Protein AF-A0A6M0JE42-F1 (afdb_monomer_lite)

pLDDT: mean 79.77, std 21.88, range [26.42, 98.88]

Foldseek 3Di:
DQDPQDEFEAAAAADAEDEAEQQAEDEQEEQHHYETYAYAHEYAYYHYEAQYEYEQAYNEAYAGYEYHYEYAYAEWYAQYEYYQEYNYHEAGYEYEYDNYQEHEWEAKHWDADPVGDTDIHATYYEFEHEALRAYETEEYAHEYQEYEWYQQHEDDWEYEANGAEETYEYHYDNYQEYEFEAWHDDPVVDTRATYYDFDYYLNYNYAYTEEYAHEYQEYEYYHAHEDYFEHAYDHHWYEYAYDNYQEYEAEAQYEYAREYAAAEWYEYHEAHEEEYYHEANYEYETEYYAHDQAHYYEYEAEYQEYAAYHQYEYFYDDDDDDDDQEYEYEYDVQHHHYAHAPNYYYYGPHYYHYPPPDPPDNPPPPPPVPPPVVCVVPDDPPPDDDDDDDDCPDDDWDDPDPPDDTDDDDDDDDDDDDDDDDDDDDDDDDDDDDDDDDDDDDDDDDADFDDWDADPVRDIDTHSDPPPDPDDDDDDDDDDDDDD

Radius of gyration: 33.23 Å; chains: 1; bounding box: 81×96×86 Å

Sequence (484 aa):
KEATSSAAGSINITTTNLALTNGAQVNASLSGKGNAGDINIKTKNLILTNGAQVNASLSGKGDAGDINISTINLALTNGARLNNSTFGEGNAGKITITGADVVSFDGVGSTRNDVGNTIPIFTGALSRVENQGNGNGGDINISTKNLNLTNGARLYVGIPESGKGKAGTINITDADTVSFDGVGNYTGKDKYYSGAFSYVDDKATSFGAGSINIKTKNLALTKGAKINADNRGQGEVSNIDITDGNKLTLYNNESLPSESARRRGGNIGLKVRDILLIRQQSNISSTGSNTDPTFEGNIDIEVETLVLHGRSYIRTRAEPRQGGSNIKISGLHGKLVVLVSHDSYISAAGELKIEPNLKVQPSVIPQVKLVNPSEQIGQNPCHRGVGSKFIITGRGGLPPSPNDATSSDAVQVDLVEPALAGSRGAGEQRRTDAQEKTKSSVTKPIVPTQGWIFDKNGEVMLTAYDPTGTGSQRPLSPDSCPVP

Structure (mmCIF, N/CA/C/O backbone):
data_AF-A0A6M0JE42-F1
#
_entry.id   AF-A0A6M0JE42-F1
#
loop_
_atom_site.group_PDB
_atom_site.id
_atom_site.type_symbol
_atom_site.label_atom_id
_atom_site.label_alt_id
_atom_site.label_comp_id
_atom_site.label_asym_id
_atom_site.label_entity_id
_atom_site.label_seq_id
_atom_site.pdbx_PDB_ins_code
_atom_site.Cartn_x
_atom_site.Cartn_y
_atom_site.Cartn_z
_atom_site.occupancy
_atom_site.B_iso_or_equiv
_atom_site.auth_seq_id
_atom_site.auth_comp_id
_atom_site.auth_asym_id
_atom_site.auth_atom_id
_atom_site.pdbx_PDB_model_num
ATOM 1 N N . LYS A 1 1 ? -17.638 26.846 26.466 1.00 38.41 1 LYS A N 1
ATOM 2 C CA . LYS A 1 1 ? -16.834 26.099 27.462 1.00 38.41 1 LYS A CA 1
ATOM 3 C C . LYS A 1 1 ? -15.663 25.505 26.703 1.00 38.41 1 LYS A C 1
ATOM 5 O O . LYS A 1 1 ? -15.881 24.583 25.930 1.00 38.41 1 LYS A O 1
ATOM 10 N N . GLU A 1 2 ? -14.480 26.106 26.810 1.00 39.03 2 GLU A N 1
ATOM 11 C CA . GLU A 1 2 ? -13.267 25.487 26.279 1.00 39.03 2 GLU A CA 1
ATOM 12 C C . GLU A 1 2 ? -13.094 24.141 26.984 1.00 39.03 2 GLU A C 1
ATOM 14 O O . GLU A 1 2 ? -13.052 24.091 28.213 1.00 39.03 2 GLU A O 1
ATOM 19 N N . ALA A 1 3 ? -13.100 23.050 26.219 1.00 44.66 3 ALA A N 1
ATOM 20 C CA . ALA A 1 3 ? -12.712 21.755 26.745 1.00 44.66 3 ALA A CA 1
ATOM 21 C C . ALA A 1 3 ? -11.267 21.893 27.234 1.00 44.66 3 ALA A C 1
ATOM 23 O O . ALA A 1 3 ? -10.365 22.224 26.461 1.00 44.66 3 ALA A O 1
ATOM 24 N N . THR A 1 4 ? -11.086 21.721 28.539 1.00 50.47 4 THR A N 1
ATOM 25 C CA . THR A 1 4 ? -9.785 21.590 29.186 1.00 50.47 4 THR A CA 1
ATOM 26 C C . THR A 1 4 ? -8.954 20.555 28.435 1.00 50.47 4 THR A C 1
ATOM 28 O O . THR A 1 4 ? -9.494 19.557 27.967 1.00 50.47 4 THR A O 1
ATOM 31 N N . SER A 1 5 ? -7.655 20.814 28.313 1.00 57.34 5 SER A N 1
ATOM 32 C CA . SER A 1 5 ? -6.641 20.025 27.608 1.00 57.34 5 SER A CA 1
ATOM 33 C C . SER A 1 5 ? -6.454 18.607 28.173 1.00 57.34 5 SER A C 1
ATOM 35 O O . SER A 1 5 ? -5.408 18.298 28.744 1.00 57.34 5 SER A O 1
ATOM 37 N N . SER A 1 6 ? -7.457 17.741 28.068 1.00 71.81 6 SER A N 1
ATOM 38 C CA . SER A 1 6 ? -7.356 16.345 28.489 1.00 71.81 6 SER A CA 1
ATOM 39 C C . SER A 1 6 ? -7.291 15.445 27.265 1.00 71.81 6 SER A C 1
ATOM 41 O O . SER A 1 6 ? -8.224 15.424 26.463 1.00 71.81 6 SER A O 1
ATOM 43 N N . ALA A 1 7 ? -6.199 14.692 27.149 1.00 85.38 7 ALA A N 1
ATOM 44 C CA . ALA A 1 7 ? -6.102 13.587 26.206 1.00 85.38 7 ALA A CA 1
ATOM 45 C C . ALA A 1 7 ? -7.257 12.588 26.414 1.00 85.38 7 ALA A C 1
ATOM 47 O O . ALA A 1 7 ? -7.777 12.452 27.528 1.00 85.38 7 ALA A O 1
ATOM 48 N N . ALA A 1 8 ? -7.664 11.897 25.351 1.00 89.06 8 ALA A N 1
ATOM 49 C CA . ALA A 1 8 ? -8.633 10.815 25.459 1.00 89.06 8 ALA A CA 1
ATOM 50 C C . ALA A 1 8 ? -8.007 9.592 26.150 1.00 89.06 8 ALA A C 1
ATOM 52 O O . ALA A 1 8 ? -6.802 9.354 26.075 1.00 89.06 8 ALA A O 1
ATOM 53 N N . GLY A 1 9 ? -8.836 8.818 26.852 1.00 93.00 9 GLY A N 1
ATOM 54 C CA . GLY A 1 9 ? -8.393 7.594 27.517 1.00 93.00 9 GLY A CA 1
ATOM 55 C C . GLY A 1 9 ? -8.087 6.477 26.520 1.00 93.00 9 GLY A C 1
ATOM 56 O O . GLY A 1 9 ? -8.806 6.304 25.537 1.00 93.00 9 GLY A O 1
ATOM 57 N N . SER A 1 10 ? -7.048 5.693 26.799 1.00 96.81 10 SER A N 1
ATOM 58 C CA . SER A 1 10 ? -6.693 4.517 26.000 1.00 96.81 10 SER A CA 1
ATOM 59 C C . SER A 1 10 ? -7.581 3.313 26.331 1.00 96.81 10 SER A C 1
ATOM 61 O O . SER A 1 10 ? -8.022 3.134 27.470 1.00 96.81 10 SER A O 1
ATOM 63 N N . ILE A 1 11 ? -7.798 2.437 25.350 1.00 98.44 11 ILE A N 1
ATOM 64 C CA . ILE A 1 11 ? -8.595 1.212 25.486 1.00 98.44 11 ILE A CA 1
ATOM 65 C C . ILE A 1 11 ? -7.673 -0.006 25.420 1.00 98.44 11 ILE A C 1
ATOM 67 O O . ILE A 1 11 ? -6.922 -0.174 24.464 1.00 98.44 11 ILE A O 1
ATOM 71 N N . ASN A 1 12 ? -7.774 -0.899 26.406 1.00 98.50 12 ASN A N 1
ATOM 72 C CA . ASN A 1 12 ? -7.043 -2.166 26.433 1.00 98.50 12 ASN A CA 1
ATOM 73 C C . ASN A 1 12 ? -8.033 -3.336 26.447 1.00 98.50 12 ASN A C 1
ATOM 75 O O . ASN A 1 12 ? -8.816 -3.474 27.385 1.00 98.50 12 ASN A O 1
ATOM 79 N N . ILE A 1 13 ? -7.988 -4.197 25.429 1.00 98.50 13 ILE A N 1
ATOM 80 C CA . ILE A 1 13 ? -8.833 -5.391 25.325 1.00 98.50 13 ILE A CA 1
ATOM 81 C C . ILE A 1 13 ? -7.936 -6.624 25.295 1.00 98.50 13 ILE A C 1
ATOM 83 O O . ILE A 1 13 ? -7.140 -6.800 24.377 1.00 98.50 13 ILE A O 1
ATOM 87 N N . THR A 1 14 ? -8.087 -7.505 26.284 1.00 98.56 14 THR A N 1
ATOM 88 C CA . THR A 1 14 ? -7.434 -8.821 26.307 1.00 98.56 14 THR A CA 1
ATOM 89 C C . THR A 1 14 ? -8.496 -9.903 26.426 1.00 98.56 14 THR A C 1
ATOM 91 O O . THR A 1 14 ? -9.194 -9.989 27.430 1.00 98.56 14 THR A O 1
ATOM 94 N N . THR A 1 15 ? -8.642 -10.721 25.388 1.00 98.31 15 THR A N 1
ATOM 95 C CA . THR A 1 15 ? -9.654 -11.788 25.326 1.00 98.31 15 THR A CA 1
ATOM 96 C C . THR A 1 15 ? -9.205 -12.884 24.371 1.00 98.31 15 THR A C 1
ATOM 98 O O . THR A 1 15 ? -8.380 -12.646 23.502 1.00 98.31 15 THR A O 1
ATOM 101 N N . THR A 1 16 ? -9.762 -14.090 24.454 1.00 98.19 16 THR A N 1
ATOM 102 C CA . THR A 1 16 ? -9.455 -15.134 23.461 1.00 98.19 16 THR A CA 1
ATOM 103 C C . THR A 1 16 ? -10.058 -14.819 22.093 1.00 98.19 16 THR A C 1
ATOM 105 O O . THR A 1 16 ? -9.381 -15.012 21.087 1.00 98.19 16 THR A O 1
ATOM 108 N N . ASN A 1 17 ? -11.288 -14.303 22.057 1.00 98.38 17 ASN A N 1
ATOM 109 C CA . ASN A 1 17 ? -11.997 -13.951 20.828 1.00 98.38 17 ASN A CA 1
ATOM 110 C C . ASN A 1 17 ? -12.662 -12.584 20.997 1.00 98.38 17 ASN A C 1
ATOM 112 O O . ASN A 1 17 ? -13.292 -12.333 22.029 1.00 98.38 17 ASN A O 1
ATOM 116 N N . LEU A 1 18 ? -12.553 -11.730 19.983 1.00 98.56 18 LEU A N 1
ATOM 117 C CA . LEU A 1 18 ? -13.267 -10.461 19.899 1.00 98.56 18 LEU A CA 1
ATOM 118 C C . LEU A 1 18 ? -13.983 -10.378 18.549 1.00 98.56 18 LEU A C 1
ATOM 120 O O . LEU A 1 18 ? -13.349 -10.476 17.502 1.00 98.56 18 LEU A O 1
ATOM 124 N N . ALA A 1 19 ? -15.300 -10.180 18.580 1.00 98.50 19 ALA A N 1
ATOM 125 C CA . ALA A 1 19 ? -16.116 -9.979 17.390 1.00 98.50 19 ALA A CA 1
ATOM 126 C C . ALA A 1 19 ? -16.860 -8.641 17.485 1.00 98.50 19 ALA A C 1
ATOM 128 O O . ALA A 1 19 ? -17.621 -8.413 18.424 1.00 98.50 19 ALA A O 1
ATOM 129 N N . LEU A 1 20 ? -16.646 -7.768 16.503 1.00 98.19 20 LEU A N 1
ATOM 130 C CA . LEU A 1 20 ? -17.352 -6.504 16.319 1.00 98.19 20 LEU A CA 1
ATOM 131 C C . LEU A 1 20 ? -18.183 -6.622 15.041 1.00 98.19 20 LEU A C 1
ATOM 133 O O . LEU A 1 20 ? -17.653 -6.880 13.962 1.00 98.19 20 LEU A O 1
ATOM 137 N N . THR A 1 21 ? -19.497 -6.465 15.150 1.00 95.75 21 THR A N 1
ATOM 138 C CA . THR A 1 21 ? -20.412 -6.703 14.027 1.00 95.75 21 THR A CA 1
ATOM 139 C C . THR A 1 21 ? -21.398 -5.553 13.886 1.00 95.75 21 THR A C 1
ATOM 141 O O . THR A 1 21 ? -21.624 -4.812 14.841 1.00 95.75 21 THR A O 1
ATOM 144 N N . ASN A 1 22 ? -21.983 -5.402 12.698 1.00 92.25 22 ASN A N 1
ATOM 145 C CA . ASN A 1 22 ? -23.126 -4.518 12.442 1.00 92.25 22 ASN A CA 1
ATOM 146 C C . ASN A 1 22 ? -22.901 -3.074 12.927 1.00 92.25 22 ASN A C 1
ATOM 148 O O . ASN A 1 22 ? -23.717 -2.509 13.653 1.00 92.25 22 ASN A O 1
ATOM 152 N N . GLY A 1 23 ? -21.764 -2.488 12.546 1.00 91.00 23 GLY A N 1
ATOM 153 C CA . GLY A 1 23 ? -21.414 -1.109 12.886 1.00 91.00 23 GLY A CA 1
ATOM 154 C C . GLY A 1 23 ? -20.878 -0.894 14.304 1.00 91.00 23 GLY A C 1
ATOM 155 O O . GLY A 1 23 ? -20.648 0.256 14.673 1.00 91.00 23 GLY A O 1
ATOM 156 N N . ALA A 1 24 ? -20.651 -1.954 15.092 1.00 96.94 24 ALA A N 1
ATOM 157 C CA . ALA A 1 24 ? -20.044 -1.849 16.421 1.00 96.94 24 ALA A CA 1
ATOM 158 C C . ALA A 1 24 ? -18.704 -1.091 16.392 1.00 96.94 24 ALA A C 1
ATOM 160 O O . ALA A 1 24 ? -17.924 -1.227 15.446 1.00 96.94 24 ALA A O 1
ATOM 161 N N . GLN A 1 25 ? -18.428 -0.315 17.445 1.00 96.00 25 GLN A N 1
ATOM 162 C CA . GLN A 1 25 ? -17.245 0.544 17.525 1.00 96.00 25 GLN A CA 1
ATOM 163 C C . GLN A 1 25 ? -16.439 0.313 18.806 1.00 96.00 25 GLN A C 1
ATOM 165 O O . GLN A 1 25 ? -16.997 0.300 19.902 1.00 96.00 25 GLN A O 1
ATOM 170 N N . VAL A 1 26 ? -15.116 0.218 18.665 1.00 98.12 26 VAL A N 1
ATOM 171 C CA . VAL A 1 26 ? -14.144 0.483 19.737 1.00 98.12 26 VAL A CA 1
ATOM 172 C C . VAL A 1 26 ? -13.552 1.856 19.448 1.00 98.12 26 VAL A C 1
ATOM 174 O O . VAL A 1 26 ? -12.910 2.027 18.414 1.00 98.12 26 VAL A O 1
ATOM 177 N N . ASN A 1 27 ? -13.818 2.844 20.301 1.00 96.75 27 ASN A N 1
ATOM 178 C CA . ASN A 1 27 ? -13.591 4.249 19.968 1.00 96.75 27 ASN A CA 1
ATOM 179 C C . ASN A 1 27 ? -12.824 4.982 21.078 1.00 96.75 27 ASN A C 1
ATOM 181 O O . ASN A 1 27 ? -13.347 5.154 22.176 1.00 96.75 27 ASN A O 1
ATOM 185 N N . ALA A 1 28 ? -11.608 5.423 20.756 1.00 96.81 28 ALA A N 1
ATOM 186 C CA . ALA A 1 28 ? -10.745 6.264 21.585 1.00 96.81 28 ALA A CA 1
ATOM 187 C C . ALA A 1 28 ? -10.421 7.610 20.894 1.00 96.81 28 ALA A C 1
ATOM 189 O O . ALA A 1 28 ? -9.441 8.276 21.227 1.00 96.81 28 ALA A O 1
ATOM 190 N N . SER A 1 29 ? -11.234 8.002 19.906 1.00 94.62 29 SER A N 1
ATOM 191 C CA . SER A 1 29 ? -11.053 9.238 19.138 1.00 94.62 29 SER A CA 1
ATOM 192 C C . SER A 1 29 ? -11.254 10.501 19.982 1.00 94.62 29 SER A C 1
ATOM 194 O O . SER A 1 29 ? -11.933 10.485 21.012 1.00 94.62 29 SER A O 1
ATOM 196 N N . LEU A 1 30 ? -10.688 11.622 19.523 1.00 93.88 30 LEU A N 1
ATOM 197 C CA . LEU A 1 30 ? -10.819 12.921 20.186 1.00 93.88 30 LEU A CA 1
ATOM 198 C C . LEU A 1 30 ? -11.172 14.040 19.199 1.00 93.88 30 LEU A C 1
ATOM 200 O O . LEU A 1 30 ? -10.515 14.224 18.177 1.00 93.88 30 LEU A O 1
ATOM 204 N N . SER A 1 31 ? -12.183 14.841 19.541 1.00 91.56 31 SER A N 1
ATOM 205 C CA . SER A 1 31 ? -12.606 16.026 18.777 1.00 91.56 31 SER A CA 1
ATOM 206 C C . SER A 1 31 ? -12.173 17.363 19.400 1.00 91.56 31 SER A C 1
ATOM 208 O O . SER A 1 31 ? -12.325 18.407 18.772 1.00 91.56 31 SER A O 1
ATOM 210 N N . GLY A 1 32 ? -11.641 17.348 20.628 1.00 89.12 32 GLY A N 1
ATOM 211 C CA . GLY A 1 32 ? -11.206 18.532 21.380 1.00 89.12 32 GLY A CA 1
ATOM 212 C C . GLY A 1 32 ? -9.700 18.819 21.304 1.00 89.12 32 GLY A C 1
ATOM 213 O O . GLY A 1 32 ? -8.998 18.350 20.413 1.00 89.12 32 GLY A O 1
ATOM 214 N N . LYS A 1 33 ? -9.190 19.609 22.256 1.00 91.12 33 LYS A N 1
ATOM 215 C CA . LYS A 1 33 ? -7.744 19.828 22.440 1.00 91.12 33 LYS A CA 1
ATOM 216 C C . LYS A 1 33 ? -7.150 18.684 23.278 1.00 91.12 33 LYS A C 1
ATOM 218 O O . LYS A 1 33 ? -7.666 18.408 24.358 1.00 91.12 33 LYS A O 1
ATOM 223 N N . GLY A 1 34 ? -6.054 18.085 22.824 1.00 91.44 34 GLY A N 1
ATOM 224 C CA . GLY A 1 34 ? -5.379 16.938 23.440 1.00 91.44 34 GLY A CA 1
ATOM 225 C C . GLY A 1 34 ? -5.097 15.837 22.415 1.00 91.44 34 GLY A C 1
ATOM 226 O O . GLY A 1 34 ? -5.516 15.943 21.265 1.00 91.44 34 GLY A O 1
ATOM 227 N N . ASN A 1 35 ? -4.414 14.773 22.834 1.00 94.12 35 ASN A N 1
ATOM 228 C CA . ASN A 1 35 ? -4.174 13.608 21.978 1.00 94.12 35 ASN A CA 1
ATOM 229 C C . ASN A 1 35 ? -5.335 12.611 22.089 1.00 94.12 35 ASN A C 1
ATOM 231 O O . ASN A 1 35 ? -5.916 12.461 23.169 1.00 94.12 35 ASN A O 1
ATOM 235 N N . ALA A 1 36 ? -5.679 11.936 20.993 1.00 96.00 36 ALA A N 1
ATOM 236 C CA . ALA A 1 36 ? -6.588 10.796 21.037 1.00 96.00 36 ALA A CA 1
ATOM 237 C C . ALA A 1 36 ? -5.931 9.608 21.766 1.00 96.00 36 ALA A C 1
ATOM 239 O O . ALA A 1 36 ? -4.715 9.568 21.951 1.00 96.00 36 ALA A O 1
ATOM 240 N N . GLY A 1 37 ? -6.748 8.670 22.238 1.00 97.06 37 GLY A N 1
ATOM 241 C CA . GLY A 1 37 ? -6.285 7.542 23.033 1.00 97.06 37 GLY A CA 1
ATOM 242 C C . GLY A 1 37 ? -5.866 6.366 22.159 1.00 97.06 37 GLY A C 1
ATOM 243 O O . GLY A 1 37 ? -6.489 6.083 21.136 1.00 97.06 37 GLY A O 1
ATOM 244 N N . ASP A 1 38 ? -4.843 5.641 22.598 1.00 98.31 38 ASP A N 1
ATOM 245 C CA . ASP A 1 38 ? -4.433 4.393 21.953 1.00 98.31 38 ASP A CA 1
ATOM 246 C C . ASP A 1 38 ? -5.451 3.265 22.161 1.00 98.31 38 ASP A C 1
ATOM 248 O O . ASP A 1 38 ? -6.144 3.190 23.183 1.00 98.31 38 ASP A O 1
ATOM 252 N N . ILE A 1 39 ? -5.492 2.323 21.221 1.00 98.75 39 ILE A N 1
ATOM 253 C CA . ILE A 1 39 ? -6.286 1.100 21.312 1.00 98.75 39 ILE A CA 1
ATOM 254 C C . ILE A 1 39 ? -5.357 -0.107 21.203 1.00 98.75 39 ILE A C 1
ATOM 256 O O . ILE A 1 39 ? -4.789 -0.380 20.147 1.00 98.75 39 ILE A O 1
ATOM 260 N N . ASN A 1 40 ? -5.260 -0.880 22.283 1.00 98.75 40 ASN A N 1
ATOM 261 C CA . ASN A 1 40 ? -4.470 -2.103 22.351 1.00 98.75 40 ASN A CA 1
ATOM 262 C C . ASN A 1 40 ? -5.398 -3.321 22.424 1.00 98.75 40 ASN A C 1
ATOM 264 O O . ASN A 1 40 ? -6.133 -3.501 23.398 1.00 98.75 40 ASN A O 1
ATOM 268 N N . ILE A 1 41 ? -5.356 -4.183 21.408 1.00 98.81 41 ILE A N 1
ATOM 269 C CA . ILE A 1 41 ? -6.160 -5.406 21.326 1.00 98.81 41 ILE A CA 1
ATOM 270 C C . ILE A 1 41 ? -5.227 -6.613 21.299 1.00 98.81 41 ILE A C 1
ATOM 272 O O . ILE A 1 41 ? -4.460 -6.806 20.358 1.00 98.81 41 ILE A O 1
ATOM 276 N N . LYS A 1 42 ? -5.334 -7.468 22.314 1.00 98.81 42 LYS A N 1
ATOM 277 C CA . LYS A 1 42 ? -4.649 -8.758 22.387 1.00 98.81 42 LYS A CA 1
ATOM 278 C C . LYS A 1 42 ? -5.678 -9.879 22.362 1.00 98.81 42 LYS A C 1
ATOM 280 O O . LYS A 1 42 ? -6.420 -10.073 23.328 1.00 98.81 42 LYS A O 1
ATOM 285 N N . THR A 1 43 ? -5.733 -10.623 21.261 1.00 98.50 43 THR A N 1
ATOM 286 C CA . THR A 1 43 ? -6.711 -11.704 21.109 1.00 98.50 43 THR A CA 1
ATOM 287 C C . THR A 1 43 ? -6.263 -12.810 20.175 1.00 98.50 43 THR A C 1
ATOM 289 O O . THR A 1 43 ? -5.452 -12.556 19.307 1.00 98.50 43 THR A O 1
ATOM 292 N N . LYS A 1 44 ? -6.771 -14.042 20.289 1.00 98.44 44 LYS A N 1
ATOM 293 C CA . LYS A 1 44 ? -6.429 -15.078 19.297 1.00 98.44 44 LYS A CA 1
ATOM 294 C C . LYS A 1 44 ? -7.150 -14.837 17.974 1.00 98.44 44 LYS A C 1
ATOM 296 O O . LYS A 1 44 ? -6.518 -14.966 16.933 1.00 98.44 44 LYS A O 1
ATOM 301 N N . ASN A 1 45 ? -8.427 -14.457 18.031 1.00 98.50 45 ASN A N 1
ATOM 302 C CA . ASN A 1 45 ? -9.252 -14.210 16.850 1.00 98.50 45 ASN A CA 1
ATOM 303 C C . ASN A 1 45 ? -9.957 -12.855 16.963 1.00 98.50 45 ASN A C 1
ATOM 305 O O . ASN A 1 45 ? -10.747 -12.643 17.888 1.00 98.50 45 ASN A O 1
ATOM 309 N N . LEU A 1 46 ? -9.691 -11.963 16.009 1.00 98.75 46 LEU A N 1
ATOM 310 C CA . LEU A 1 46 ? -10.344 -10.665 15.878 1.00 98.75 46 LEU A CA 1
ATOM 311 C C . LEU A 1 46 ? -11.173 -10.623 14.591 1.00 98.75 46 LEU A C 1
ATOM 313 O O . LEU A 1 46 ? -10.623 -10.704 13.494 1.00 98.75 46 LEU A O 1
ATOM 317 N N . ILE A 1 47 ? -12.490 -10.469 14.726 1.00 98.69 47 ILE A N 1
ATOM 318 C CA . ILE A 1 47 ? -13.427 -10.385 13.600 1.00 98.69 47 ILE A CA 1
ATOM 319 C C . ILE A 1 47 ? -14.132 -9.032 13.638 1.00 98.69 47 ILE A C 1
ATOM 321 O O . ILE A 1 47 ? -14.791 -8.703 14.622 1.00 98.69 47 ILE A O 1
ATOM 325 N N . LEU A 1 48 ? -14.025 -8.260 12.561 1.00 98.62 48 LEU A N 1
ATOM 326 C CA . LEU A 1 48 ? -14.810 -7.052 12.330 1.00 98.62 48 LEU A CA 1
ATOM 327 C C . LEU A 1 48 ? -15.644 -7.252 11.060 1.00 98.62 48 LEU A C 1
ATOM 329 O O . LEU A 1 48 ? -15.113 -7.609 10.008 1.00 98.62 48 LEU A O 1
ATOM 333 N N . THR A 1 49 ? -16.947 -7.002 11.123 1.00 97.19 49 THR A N 1
ATOM 334 C CA . THR A 1 49 ? -17.832 -7.164 9.961 1.00 97.19 49 THR A CA 1
ATOM 335 C C . THR A 1 49 ? -18.900 -6.083 9.883 1.00 97.19 49 THR A C 1
ATOM 337 O O . THR A 1 49 ? -19.235 -5.447 10.885 1.00 97.19 49 THR A O 1
ATOM 340 N N . ASN A 1 50 ? -19.459 -5.907 8.687 1.00 94.44 50 ASN A N 1
ATOM 341 C CA . ASN A 1 50 ? -20.626 -5.073 8.407 1.00 94.44 50 ASN A CA 1
ATOM 342 C C . ASN A 1 50 ? -20.462 -3.650 8.966 1.00 94.44 50 ASN A C 1
ATOM 344 O O . ASN A 1 50 ? -21.230 -3.209 9.820 1.00 94.44 50 ASN A O 1
ATOM 348 N N . GLY A 1 51 ? -19.413 -2.952 8.529 1.00 93.69 51 GLY A N 1
ATOM 349 C CA . GLY A 1 51 ? -19.151 -1.563 8.916 1.00 93.69 51 GLY A CA 1
ATOM 350 C C . GLY A 1 51 ? -18.595 -1.353 10.329 1.00 93.69 51 GLY A C 1
ATOM 351 O O . GLY A 1 51 ? -18.500 -0.202 10.754 1.00 93.69 51 GLY A O 1
ATOM 352 N N . ALA A 1 52 ? -18.241 -2.416 11.062 1.00 97.31 52 ALA A N 1
ATOM 353 C CA . ALA A 1 52 ? -17.617 -2.309 12.383 1.00 97.31 52 ALA A CA 1
ATOM 354 C C . ALA A 1 52 ? -16.272 -1.559 12.344 1.00 97.31 52 ALA A C 1
ATOM 356 O O . ALA A 1 52 ? -15.535 -1.637 11.357 1.00 97.31 52 ALA A O 1
ATOM 357 N N . GLN A 1 53 ? -15.940 -0.832 13.416 1.00 97.06 53 GLN A N 1
ATOM 358 C CA . GLN A 1 53 ? -14.773 0.056 13.445 1.00 97.06 53 GLN A CA 1
ATOM 359 C C . GLN A 1 53 ? -13.953 -0.060 14.731 1.00 97.06 53 GLN A C 1
ATOM 361 O O . GLN A 1 53 ? -14.493 -0.142 15.833 1.00 97.06 53 GLN A O 1
ATOM 366 N N . VAL A 1 54 ? -12.634 0.021 14.579 1.00 98.44 54 VAL A N 1
ATOM 367 C CA . VAL A 1 54 ? -11.699 0.368 15.657 1.00 98.44 54 VAL A CA 1
ATOM 368 C C . VAL A 1 54 ? -11.132 1.738 15.310 1.00 98.44 54 VAL A C 1
ATOM 370 O O . VAL A 1 54 ? -10.522 1.892 14.251 1.00 98.44 54 VAL A O 1
ATOM 373 N N . ASN A 1 55 ? -11.403 2.736 16.149 1.00 97.31 55 ASN A N 1
ATOM 374 C CA . ASN A 1 55 ? -11.207 4.140 15.815 1.00 97.31 55 ASN A CA 1
ATOM 375 C C . ASN A 1 55 ? -10.424 4.903 16.894 1.00 97.31 55 ASN A C 1
ATOM 377 O O . ASN A 1 55 ? -10.940 5.127 17.989 1.00 97.31 55 ASN A O 1
ATOM 381 N N . ALA A 1 56 ? -9.220 5.353 16.545 1.00 97.19 56 ALA A N 1
ATOM 382 C CA . ALA A 1 56 ? -8.351 6.209 17.358 1.00 97.19 56 ALA A CA 1
ATOM 383 C C . ALA A 1 56 ? -8.083 7.572 16.676 1.00 97.19 56 ALA A C 1
ATOM 385 O O . ALA A 1 56 ? -7.074 8.224 16.938 1.00 97.19 56 ALA A O 1
ATOM 386 N N . SER A 1 57 ? -8.967 7.997 15.763 1.00 95.25 57 SER A N 1
ATOM 387 C CA . SER A 1 57 ? -8.795 9.215 14.962 1.00 95.25 57 SER A CA 1
ATOM 388 C C . SER A 1 57 ? -8.798 10.509 15.783 1.00 95.25 57 SER A C 1
ATOM 390 O O . SER A 1 57 ? -9.384 10.585 16.864 1.00 95.25 57 SER A O 1
ATOM 392 N N . LEU A 1 58 ? -8.266 11.579 15.198 1.00 95.06 58 LEU A N 1
ATOM 393 C CA . LEU A 1 58 ? -8.346 12.938 15.740 1.00 95.06 58 LEU A CA 1
ATOM 394 C C . LEU A 1 58 ? -9.202 13.836 14.842 1.00 95.06 58 LEU A C 1
ATOM 396 O O . LEU A 1 58 ? -9.035 13.827 13.629 1.00 95.06 58 LEU A O 1
ATOM 400 N N . SER A 1 59 ? -10.057 14.674 15.426 1.00 92.69 59 SER A N 1
ATOM 401 C CA . SER A 1 59 ? -10.749 15.768 14.718 1.00 92.69 59 SER A CA 1
ATOM 402 C C . SER A 1 59 ? -10.480 17.156 15.308 1.00 92.69 59 SER A C 1
ATOM 404 O O . SER A 1 59 ? -10.889 18.150 14.719 1.00 92.69 59 SER A O 1
ATOM 406 N N . GLY A 1 60 ? -9.816 17.231 16.466 1.00 90.81 60 GLY A N 1
ATOM 407 C CA . GLY A 1 60 ? -9.481 18.481 17.147 1.00 90.81 60 GLY A CA 1
ATOM 408 C C . GLY A 1 60 ? -8.017 18.891 16.980 1.00 90.81 60 GLY A C 1
ATOM 409 O O . GLY A 1 60 ? -7.492 18.898 15.871 1.00 90.81 60 GLY A O 1
ATOM 410 N N . LYS A 1 61 ? -7.349 19.259 18.077 1.00 93.38 61 LYS A N 1
ATOM 411 C CA . LYS A 1 61 ? -5.939 19.687 18.075 1.00 93.38 61 LYS A CA 1
ATOM 412 C C . LYS A 1 61 ? -5.106 18.828 19.021 1.00 93.38 61 LYS A C 1
ATOM 414 O O . LYS A 1 61 ? -5.369 18.852 20.220 1.00 93.38 61 LYS A O 1
ATOM 419 N N . GLY A 1 62 ? -4.082 18.170 18.494 1.00 93.94 62 GLY A N 1
ATOM 420 C CA . GLY A 1 62 ? -3.211 17.197 19.162 1.00 93.94 62 GLY A CA 1
ATOM 421 C C . GLY A 1 62 ? -2.826 16.099 18.174 1.00 93.94 62 GLY A C 1
ATOM 422 O O . GLY A 1 62 ? -2.912 16.328 16.980 1.00 93.94 62 GLY A O 1
ATOM 423 N N . ASP A 1 63 ? -2.436 14.915 18.627 1.00 95.38 63 ASP A N 1
ATOM 424 C CA . ASP A 1 63 ? -2.163 13.777 17.734 1.00 95.38 63 ASP A CA 1
ATOM 425 C C . ASP A 1 63 ? -3.250 12.694 17.852 1.00 95.38 63 ASP A C 1
ATOM 427 O O . ASP A 1 63 ? -3.887 12.545 18.899 1.00 95.38 63 ASP A O 1
ATOM 431 N N . ALA A 1 64 ? -3.496 11.948 16.772 1.00 97.06 64 ALA A N 1
ATOM 432 C CA . ALA A 1 64 ? -4.319 10.741 16.813 1.00 97.06 64 ALA A CA 1
ATOM 433 C C . ALA A 1 64 ? -3.599 9.616 17.583 1.00 97.06 64 ALA A C 1
ATOM 435 O O . ALA A 1 64 ? -2.374 9.613 17.686 1.00 97.06 64 ALA A O 1
ATOM 436 N N . GLY A 1 65 ? -4.368 8.670 18.121 1.00 97.19 65 GLY A N 1
ATOM 437 C CA . GLY A 1 65 ? -3.836 7.539 18.875 1.00 97.19 65 GLY A CA 1
ATOM 438 C C . GLY A 1 65 ? -3.427 6.383 17.966 1.00 97.19 65 GLY A C 1
ATOM 439 O O . GLY A 1 65 ? -3.839 6.293 16.802 1.00 97.19 65 GLY A O 1
ATOM 440 N N . ASP A 1 66 ? -2.658 5.454 18.521 1.00 98.44 66 ASP A N 1
ATOM 441 C CA . ASP A 1 66 ? -2.221 4.249 17.823 1.00 98.44 66 ASP A CA 1
ATOM 442 C C . ASP A 1 66 ? -3.231 3.102 17.967 1.00 98.44 66 ASP A C 1
ATOM 444 O O . ASP A 1 66 ? -3.922 2.955 18.977 1.00 98.44 66 ASP A O 1
ATOM 448 N N . ILE A 1 67 ? -3.294 2.232 16.956 1.00 98.81 67 ILE A N 1
ATOM 449 C CA . ILE A 1 67 ? -4.038 0.968 17.010 1.00 98.81 67 ILE A CA 1
ATOM 450 C C . ILE A 1 67 ? -3.029 -0.178 16.982 1.00 98.81 67 ILE A C 1
ATOM 452 O O . ILE A 1 67 ? -2.424 -0.462 15.946 1.00 98.81 67 ILE A O 1
ATOM 456 N N . ASN A 1 68 ? -2.889 -0.875 18.107 1.00 98.81 68 ASN A N 1
ATOM 457 C CA . ASN A 1 68 ? -1.983 -2.007 18.271 1.00 98.81 68 ASN A CA 1
ATOM 458 C C . ASN A 1 68 ? -2.781 -3.303 18.424 1.00 98.81 68 ASN A C 1
ATOM 460 O O . ASN A 1 68 ? -3.503 -3.499 19.402 1.00 98.81 68 ASN A O 1
ATOM 464 N N . ILE A 1 69 ? -2.639 -4.213 17.464 1.00 98.88 69 ILE A N 1
ATOM 465 C CA . ILE A 1 69 ? -3.335 -5.498 17.425 1.00 98.88 69 ILE A CA 1
ATOM 466 C C . ILE A 1 69 ? -2.300 -6.622 17.477 1.00 98.88 69 ILE A C 1
ATOM 468 O O . ILE A 1 69 ? -1.475 -6.781 16.578 1.00 98.88 69 ILE A O 1
ATOM 472 N N . SER A 1 70 ? -2.374 -7.436 18.525 1.00 98.81 70 SER A N 1
ATOM 473 C CA . SER A 1 70 ? -1.664 -8.709 18.623 1.00 98.81 70 SER A CA 1
ATOM 474 C C . SER A 1 70 ? -2.683 -9.830 18.490 1.00 98.81 70 SER A C 1
ATOM 476 O O . SER A 1 70 ? -3.531 -10.017 19.372 1.00 98.81 70 SER A O 1
ATOM 478 N N . THR A 1 71 ? -2.643 -10.543 17.365 1.00 98.62 71 THR A N 1
ATOM 479 C CA . THR A 1 71 ? -3.604 -11.611 17.096 1.00 98.62 71 THR A CA 1
ATOM 480 C C . THR A 1 71 ? -3.062 -12.708 16.215 1.00 98.62 71 THR A C 1
ATOM 482 O O . THR A 1 71 ? -2.108 -12.460 15.504 1.00 98.62 71 THR A O 1
ATOM 485 N N . ILE A 1 72 ? -3.667 -13.899 16.264 1.00 98.44 72 ILE A N 1
ATOM 486 C CA . ILE A 1 72 ? -3.321 -15.013 15.371 1.00 98.44 72 ILE A CA 1
ATOM 487 C C . ILE A 1 72 ? -4.117 -14.884 14.069 1.00 98.44 72 ILE A C 1
ATOM 489 O O . ILE A 1 72 ? -3.546 -15.014 12.989 1.00 98.44 72 ILE A O 1
ATOM 493 N N . ASN A 1 73 ? -5.417 -14.587 14.170 1.00 98.62 73 ASN A N 1
ATOM 494 C CA . ASN A 1 73 ? -6.309 -14.431 13.024 1.00 98.62 73 ASN A CA 1
ATOM 495 C C . ASN A 1 73 ? -7.033 -13.085 13.084 1.00 98.62 73 ASN A C 1
ATOM 497 O O . ASN A 1 73 ? -7.792 -12.823 14.022 1.00 98.62 73 ASN A O 1
ATOM 501 N N . LEU A 1 74 ? -6.846 -12.264 12.052 1.00 98.81 74 LEU A N 1
ATOM 502 C CA . LEU A 1 74 ? -7.576 -11.015 11.852 1.00 98.81 74 LEU A CA 1
ATOM 503 C C . LEU A 1 74 ? -8.447 -11.111 10.600 1.00 98.81 74 LEU A C 1
ATOM 505 O O . LEU A 1 74 ? -7.925 -11.316 9.506 1.00 98.81 74 LEU A O 1
ATOM 509 N N . ALA A 1 75 ? -9.753 -10.894 10.746 1.00 98.81 75 ALA A N 1
ATOM 510 C CA . ALA A 1 75 ? -10.690 -10.823 9.631 1.00 98.81 75 ALA A CA 1
ATOM 511 C C . ALA A 1 75 ? -11.485 -9.511 9.665 1.00 98.81 75 ALA A C 1
ATOM 513 O O . ALA A 1 75 ? -12.228 -9.259 10.613 1.00 98.81 75 ALA A O 1
ATOM 514 N N . LEU A 1 76 ? -11.358 -8.692 8.620 1.00 98.75 76 LEU A N 1
ATOM 515 C CA . LEU A 1 76 ? -12.231 -7.543 8.366 1.00 98.75 76 LEU A CA 1
ATOM 516 C C . LEU A 1 76 ? -13.075 -7.841 7.126 1.00 98.75 76 LEU A C 1
ATOM 518 O O . LEU A 1 76 ? -12.534 -8.244 6.100 1.00 98.75 76 LEU A O 1
ATOM 522 N N . THR A 1 77 ? -14.385 -7.619 7.197 1.00 98.00 77 THR A N 1
ATOM 523 C CA . THR A 1 77 ? -15.310 -7.873 6.079 1.00 98.00 77 THR A CA 1
ATOM 524 C C . THR A 1 77 ? -16.362 -6.768 5.947 1.00 98.00 77 THR A C 1
ATOM 526 O O . THR A 1 77 ? -16.680 -6.081 6.921 1.00 98.00 77 THR A O 1
ATOM 529 N N . ASN A 1 78 ? -16.933 -6.605 4.751 1.00 94.88 78 ASN A N 1
ATOM 530 C CA . ASN A 1 78 ? -18.134 -5.794 4.494 1.00 94.88 78 ASN A CA 1
ATOM 531 C C . ASN A 1 78 ? -18.071 -4.353 5.050 1.00 94.88 78 ASN A C 1
ATOM 533 O O . ASN A 1 78 ? -18.946 -3.910 5.799 1.00 94.88 78 ASN A O 1
ATOM 537 N N . GLY A 1 79 ? -17.015 -3.608 4.721 1.00 95.44 79 GLY A N 1
ATOM 538 C CA . GLY A 1 79 ? -16.819 -2.211 5.126 1.00 95.44 79 GLY A CA 1
ATOM 539 C C . GLY A 1 79 ? -16.260 -2.020 6.536 1.00 95.44 79 GLY A C 1
ATOM 540 O O . GLY A 1 79 ? -16.267 -0.899 7.042 1.00 95.44 79 GLY A O 1
ATOM 541 N N . ALA A 1 80 ? -15.795 -3.086 7.189 1.00 98.19 80 ALA A N 1
ATOM 542 C CA . ALA A 1 80 ? -15.107 -2.987 8.472 1.00 98.19 80 ALA A CA 1
ATOM 543 C C . ALA A 1 80 ? -13.768 -2.238 8.362 1.00 98.19 80 ALA A C 1
ATOM 545 O O . ALA A 1 80 ? -13.036 -2.418 7.384 1.00 98.19 80 ALA A O 1
ATOM 546 N N . ARG A 1 81 ? -13.425 -1.409 9.363 1.00 97.75 81 ARG A N 1
ATOM 547 C CA . ARG A 1 81 ? -12.243 -0.529 9.296 1.00 97.75 81 ARG A CA 1
ATOM 548 C C . ARG A 1 81 ? -11.428 -0.431 10.586 1.00 97.75 81 ARG A C 1
ATOM 550 O O . ARG A 1 81 ? -11.983 -0.343 11.680 1.00 97.75 81 ARG A O 1
ATOM 557 N N . LEU A 1 82 ? -10.109 -0.344 10.424 1.00 98.56 82 LEU A N 1
ATOM 558 C CA . LEU A 1 82 ? -9.184 0.218 11.414 1.00 98.56 82 LEU A CA 1
ATOM 559 C C . LEU A 1 82 ? -8.866 1.657 10.991 1.00 98.56 82 LEU A C 1
ATOM 561 O O . LEU A 1 82 ? -8.415 1.864 9.863 1.00 98.56 82 LEU A O 1
ATOM 565 N N . ASN A 1 83 ? -9.128 2.635 11.856 1.00 96.69 83 ASN A N 1
ATOM 566 C CA . ASN A 1 83 ? -9.030 4.052 11.516 1.00 96.69 83 ASN A CA 1
ATOM 567 C C . ASN A 1 83 ? -8.271 4.847 12.582 1.00 96.69 83 ASN A C 1
ATOM 569 O O . ASN A 1 83 ? -8.715 4.947 13.723 1.00 96.69 83 ASN A O 1
ATOM 573 N N . ASN A 1 84 ? -7.163 5.464 12.192 1.00 94.44 84 ASN A N 1
ATOM 574 C CA . ASN A 1 84 ? -6.397 6.389 13.029 1.00 94.44 84 ASN A CA 1
ATOM 575 C C . ASN A 1 84 ? -6.007 7.666 12.266 1.00 94.44 84 ASN A C 1
ATOM 577 O O . ASN A 1 84 ? -4.992 8.302 12.549 1.00 94.44 84 ASN A O 1
ATOM 581 N N . SER A 1 85 ? -6.831 8.038 11.288 1.00 95.31 85 SER A N 1
ATOM 582 C CA . SER A 1 85 ? -6.685 9.275 10.535 1.00 95.31 85 SER A CA 1
ATOM 583 C C . SER A 1 85 ? -6.761 10.533 11.404 1.00 95.31 85 SER A C 1
ATOM 585 O O . SER A 1 85 ? -7.357 10.541 12.482 1.00 95.31 85 SER A O 1
ATOM 587 N N . THR A 1 86 ? -6.220 11.631 10.880 1.00 95.19 86 THR A N 1
ATOM 588 C CA . THR A 1 86 ? -6.370 12.976 11.450 1.00 95.19 86 THR A CA 1
ATOM 589 C C . THR A 1 86 ? -7.211 13.854 10.526 1.00 95.19 86 THR A C 1
ATOM 591 O O . THR A 1 86 ? -6.908 13.999 9.346 1.00 95.19 86 THR A O 1
ATOM 594 N N . PHE A 1 87 ? -8.281 14.432 11.059 1.00 92.88 87 PHE A N 1
ATOM 595 C CA . PHE A 1 87 ? -9.136 15.442 10.429 1.00 92.88 87 PHE A CA 1
ATOM 596 C C . PHE A 1 87 ? -8.834 16.852 10.965 1.00 92.88 87 PHE A C 1
ATOM 598 O O . PHE A 1 87 ? -9.449 17.818 10.524 1.00 92.88 87 PHE A O 1
ATOM 605 N N . GLY A 1 88 ? -7.933 16.963 11.947 1.00 91.75 88 GLY A N 1
ATOM 606 C CA . GLY A 1 88 ? -7.665 18.183 12.705 1.00 91.75 88 GLY A CA 1
ATOM 607 C C . GLY A 1 88 ? -6.213 18.656 12.610 1.00 91.75 88 GLY A C 1
ATOM 608 O O . GLY A 1 88 ? -5.514 18.376 11.637 1.00 91.75 88 GLY A O 1
ATOM 609 N N . GLU A 1 89 ? -5.757 19.393 13.623 1.00 94.25 89 GLU A N 1
ATOM 610 C CA . GLU A 1 89 ? -4.376 19.879 13.738 1.00 94.25 89 GLU A CA 1
ATOM 611 C C . GLU A 1 89 ? -3.506 18.896 14.534 1.00 94.25 89 GLU A C 1
ATOM 613 O O . GLU A 1 89 ? -3.513 18.926 15.765 1.00 94.25 89 GLU A O 1
ATOM 618 N N . GLY A 1 90 ? -2.727 18.097 13.807 1.00 94.56 90 GLY A N 1
ATOM 619 C CA . GLY A 1 90 ? -1.660 17.209 14.269 1.00 94.56 90 GLY A CA 1
ATOM 620 C C . GLY A 1 90 ? -1.701 15.846 13.578 1.00 94.56 90 GLY A C 1
ATOM 621 O O . GLY A 1 90 ? -2.459 15.650 12.623 1.00 94.56 90 GLY A O 1
ATOM 622 N N . ASN A 1 91 ? -0.805 14.939 13.961 1.00 96.38 91 ASN A N 1
ATOM 623 C CA . ASN A 1 91 ? -0.470 13.765 13.154 1.00 96.38 91 ASN A CA 1
ATOM 624 C C . ASN A 1 91 ? -1.517 12.645 13.281 1.00 96.38 91 ASN A C 1
ATOM 626 O O . ASN A 1 91 ? -2.155 12.482 14.319 1.00 96.38 91 ASN A O 1
ATOM 630 N N . ALA A 1 92 ? -1.683 11.860 12.216 1.00 96.94 92 ALA A N 1
ATOM 631 C CA . ALA A 1 92 ? -2.384 10.581 12.266 1.00 96.94 92 ALA A CA 1
ATOM 632 C C . ALA A 1 92 ? -1.528 9.538 13.007 1.00 96.94 92 ALA A C 1
ATOM 634 O O . ALA A 1 92 ? -0.298 9.606 12.988 1.00 96.94 92 ALA A O 1
ATOM 635 N N . GLY A 1 93 ? -2.186 8.566 13.634 1.00 96.19 93 GLY A N 1
ATOM 636 C CA . GLY A 1 93 ? -1.517 7.532 14.420 1.00 96.19 93 GLY A CA 1
ATOM 637 C C . GLY A 1 93 ? -0.985 6.394 13.553 1.00 96.19 93 GLY A C 1
ATOM 638 O O . GLY A 1 93 ? -1.208 6.328 12.341 1.00 96.19 93 GLY A O 1
ATOM 639 N N . LYS A 1 94 ? -0.348 5.410 14.176 1.00 98.19 94 LYS A N 1
ATOM 640 C CA . LYS A 1 94 ? 0.136 4.178 13.545 1.00 98.19 94 LYS A CA 1
ATOM 641 C C . LYS A 1 94 ? -0.822 3.004 13.765 1.00 98.19 94 LYS A C 1
ATOM 643 O O . LYS A 1 94 ? -1.436 2.860 14.821 1.00 98.19 94 LYS A O 1
ATOM 648 N N . ILE A 1 95 ? -0.964 2.157 12.745 1.00 98.81 95 ILE A N 1
ATOM 649 C CA . ILE A 1 95 ? -1.641 0.858 12.850 1.00 98.81 95 ILE A CA 1
ATOM 650 C C . ILE A 1 95 ? -0.560 -0.216 12.862 1.00 98.81 95 ILE A C 1
ATOM 652 O O . ILE A 1 95 ? 0.248 -0.292 11.935 1.00 98.81 95 ILE A O 1
ATOM 656 N N . THR A 1 96 ? -0.552 -1.057 13.892 1.00 98.88 96 THR A N 1
ATOM 657 C CA . THR A 1 96 ? 0.400 -2.162 14.039 1.00 98.88 96 THR A CA 1
ATOM 658 C C . THR A 1 96 ? -0.355 -3.468 14.250 1.00 98.88 96 THR A C 1
ATOM 660 O O . THR A 1 96 ? -1.064 -3.619 15.241 1.00 98.88 96 THR A O 1
ATOM 663 N N . ILE A 1 97 ? -0.189 -4.429 13.341 1.00 98.81 97 ILE A N 1
ATOM 664 C CA . ILE A 1 97 ? -0.731 -5.790 13.446 1.00 98.81 97 ILE A CA 1
ATOM 665 C C . ILE A 1 97 ? 0.446 -6.764 13.540 1.00 98.81 97 ILE A C 1
ATOM 667 O O . ILE A 1 97 ? 1.315 -6.770 12.670 1.00 98.81 97 ILE A O 1
ATOM 671 N N . THR A 1 98 ? 0.491 -7.577 14.598 1.00 98.38 98 THR A N 1
ATOM 672 C CA . THR A 1 98 ? 1.606 -8.500 14.881 1.00 98.38 98 THR A CA 1
ATOM 673 C C . THR A 1 98 ? 1.131 -9.859 15.384 1.00 98.38 98 THR A C 1
ATOM 675 O O . THR A 1 98 ? 0.039 -9.986 15.944 1.00 98.38 98 THR A O 1
ATOM 678 N N . GLY A 1 99 ? 1.987 -10.874 15.226 1.00 91.25 99 GLY A N 1
ATOM 679 C CA . GLY A 1 99 ? 1.750 -12.232 15.726 1.00 91.25 99 GLY A CA 1
ATOM 680 C C . GLY A 1 99 ? 0.740 -13.044 14.911 1.00 91.25 99 GLY A C 1
ATOM 681 O O . GLY A 1 99 ? 0.326 -14.107 15.373 1.00 91.25 99 GLY A O 1
ATOM 682 N N . ALA A 1 100 ? 0.349 -12.549 13.731 1.00 95.94 100 ALA A N 1
ATOM 683 C CA . ALA A 1 100 ? -0.730 -13.121 12.939 1.00 95.94 100 ALA A CA 1
ATOM 684 C C . ALA A 1 100 ? -0.247 -14.228 12.007 1.00 95.94 100 ALA A C 1
ATOM 686 O O . ALA A 1 100 ? 0.647 -14.032 11.185 1.00 95.94 100 ALA A O 1
ATOM 687 N N . ASP A 1 101 ? -0.917 -15.373 12.049 1.00 98.25 101 ASP A N 1
ATOM 688 C CA . ASP A 1 101 ? -0.798 -16.384 11.004 1.00 98.25 101 ASP A CA 1
ATOM 689 C C . ASP A 1 101 ? -1.555 -15.944 9.745 1.00 98.25 101 ASP A C 1
ATOM 691 O O . ASP A 1 101 ? -1.082 -16.173 8.628 1.00 98.25 101 ASP A O 1
ATOM 695 N N . VAL A 1 102 ? -2.709 -15.287 9.923 1.00 98.56 102 VAL A N 1
ATOM 696 C CA . VAL A 1 102 ? -3.547 -14.800 8.823 1.00 98.56 102 VAL A CA 1
ATOM 697 C C . VAL A 1 102 ? -4.123 -13.418 9.129 1.00 98.56 102 VAL A C 1
ATOM 699 O O . VAL A 1 102 ? -4.749 -13.194 10.169 1.00 98.56 102 VAL A O 1
ATOM 702 N N . VAL A 1 103 ? -3.990 -12.511 8.163 1.00 98.88 103 VAL A N 1
ATOM 703 C CA . VAL A 1 103 ? -4.726 -11.246 8.086 1.00 98.88 103 VAL A CA 1
ATOM 704 C C . VAL A 1 103 ? -5.533 -11.240 6.790 1.00 98.88 103 VAL A C 1
ATOM 706 O O . VAL A 1 103 ? -4.970 -11.337 5.702 1.00 98.88 103 VAL A O 1
ATOM 709 N N . SER A 1 104 ? -6.856 -11.130 6.894 1.00 98.75 104 SER A N 1
ATOM 710 C CA . SER A 1 104 ? -7.771 -11.165 5.752 1.00 98.75 104 SER A CA 1
ATOM 711 C C . SER A 1 104 ? -8.714 -9.974 5.771 1.00 98.75 104 SER A C 1
ATOM 713 O O . SER A 1 104 ? -9.533 -9.847 6.681 1.00 98.75 104 SER A O 1
ATOM 715 N N . PHE A 1 105 ? -8.637 -9.122 4.752 1.00 98.75 105 PHE A N 1
ATOM 716 C CA . PHE A 1 105 ? -9.591 -8.042 4.526 1.00 98.75 105 PHE A CA 1
ATOM 717 C C . PHE A 1 105 ? -10.392 -8.341 3.259 1.00 98.75 105 PHE A C 1
ATOM 719 O O . PHE A 1 105 ? -9.820 -8.643 2.211 1.00 98.75 105 PHE A O 1
ATOM 726 N N . ASP A 1 106 ? -11.714 -8.253 3.343 1.00 98.38 106 ASP A N 1
ATOM 727 C CA . ASP A 1 106 ? -12.594 -8.619 2.237 1.00 98.38 106 ASP A CA 1
ATOM 728 C C . ASP A 1 106 ? -13.736 -7.621 2.031 1.00 98.38 106 ASP A C 1
ATOM 730 O O . ASP A 1 106 ? -14.400 -7.156 2.967 1.00 98.38 106 ASP A O 1
ATOM 734 N N . GLY A 1 107 ? -13.968 -7.306 0.765 1.00 96.12 107 GLY A N 1
ATOM 735 C CA . GLY A 1 107 ? -15.160 -6.616 0.319 1.00 96.12 107 GLY A CA 1
ATOM 736 C C . GLY A 1 107 ? -15.141 -5.103 0.508 1.00 96.12 107 GLY A C 1
ATOM 737 O O . GLY A 1 107 ? -14.158 -4.455 0.881 1.00 96.12 107 GLY A O 1
ATOM 738 N N . VAL A 1 108 ? -16.318 -4.548 0.259 1.00 95.50 108 VAL A N 1
ATOM 739 C CA . VAL A 1 108 ? -16.690 -3.157 0.493 1.00 95.50 108 VAL A CA 1
ATOM 740 C C . VAL A 1 108 ? -17.975 -3.145 1.311 1.00 95.50 108 VAL A C 1
ATOM 742 O O . VAL A 1 108 ? -18.686 -4.144 1.398 1.00 95.50 108 VAL A O 1
ATOM 745 N N . GLY A 1 109 ? -18.289 -2.014 1.919 1.00 92.94 109 GLY A N 1
ATOM 746 C CA . GLY A 1 109 ? -19.553 -1.802 2.604 1.00 92.94 109 GLY A CA 1
ATOM 747 C C . GLY A 1 109 ? -20.030 -0.377 2.402 1.00 92.94 109 GLY A C 1
ATOM 748 O O . GLY A 1 109 ? -19.625 0.316 1.468 1.00 92.94 109 GLY A O 1
ATOM 749 N N . SER A 1 110 ? -20.877 0.077 3.312 1.00 90.00 110 SER A N 1
ATOM 750 C CA . SER A 1 110 ? -21.427 1.424 3.264 1.00 90.00 110 SER A CA 1
ATOM 751 C C . SER A 1 110 ? -21.588 2.026 4.639 1.00 90.00 110 SER A C 1
ATOM 753 O O . SER A 1 110 ? -21.857 1.314 5.604 1.00 90.00 110 SER A O 1
ATOM 755 N N . THR A 1 111 ? -21.517 3.348 4.704 1.00 86.12 111 THR A N 1
ATOM 756 C CA . THR A 1 111 ? -21.943 4.120 5.872 1.00 86.12 111 THR A CA 1
ATOM 757 C C . THR A 1 111 ? -22.923 5.207 5.448 1.00 86.12 111 THR A C 1
ATOM 759 O O . THR A 1 111 ? -23.046 5.517 4.263 1.00 86.12 111 THR A O 1
ATOM 762 N N . ARG A 1 112 ? -23.632 5.795 6.412 1.00 85.50 112 ARG A N 1
ATOM 763 C CA . ARG A 1 112 ? -24.398 7.025 6.193 1.00 85.50 112 ARG A CA 1
ATOM 764 C C . ARG A 1 112 ? -23.552 8.237 6.559 1.00 85.50 112 ARG A C 1
ATOM 766 O O . ARG A 1 112 ? -22.788 8.170 7.520 1.00 85.50 112 ARG A O 1
ATOM 773 N N . ASN A 1 113 ? -23.669 9.308 5.782 1.00 81.75 113 ASN A N 1
ATOM 774 C CA . ASN A 1 113 ? -23.128 10.617 6.148 1.00 81.75 113 ASN A CA 1
ATOM 775 C C . ASN A 1 113 ? -24.154 11.434 6.961 1.00 81.75 113 ASN A C 1
ATOM 777 O O . ASN A 1 113 ? -25.296 11.002 7.136 1.00 81.75 113 ASN A O 1
ATOM 781 N N . ASP A 1 114 ? -23.761 12.628 7.411 1.00 77.38 114 ASP A N 1
ATOM 782 C CA . ASP A 1 114 ? -24.580 13.491 8.282 1.00 77.38 114 ASP A CA 1
ATOM 783 C C . ASP A 1 114 ? -25.902 13.950 7.645 1.00 77.38 114 ASP A C 1
ATOM 785 O O . ASP A 1 114 ? -26.857 14.271 8.346 1.00 77.38 114 ASP A O 1
ATOM 789 N N . VAL A 1 115 ? -25.984 13.941 6.310 1.00 85.81 115 VAL A N 1
ATOM 790 C CA . VAL A 1 115 ? -27.199 14.282 5.549 1.00 85.81 115 VAL A CA 1
ATOM 791 C C . VAL A 1 115 ? -28.004 13.047 5.121 1.00 85.81 115 VAL A C 1
ATOM 793 O O . VAL A 1 115 ? -28.941 13.158 4.336 1.00 85.81 115 VAL A O 1
ATOM 796 N N . GLY A 1 116 ? -27.661 11.858 5.631 1.00 86.38 116 GLY A N 1
ATOM 797 C CA . GLY A 1 116 ? -28.403 10.611 5.419 1.00 86.38 116 GLY A CA 1
ATOM 798 C C . GLY A 1 116 ? -28.092 9.864 4.117 1.00 86.38 116 GLY A C 1
ATOM 799 O O . GLY A 1 116 ? -28.673 8.803 3.875 1.00 86.38 116 GLY A O 1
ATOM 800 N N . ASN A 1 117 ? -27.159 10.351 3.298 1.00 87.62 117 ASN A N 1
ATOM 801 C CA . ASN A 1 117 ? -26.749 9.674 2.070 1.00 87.62 117 ASN A CA 1
ATOM 802 C C . ASN A 1 117 ? -25.924 8.430 2.393 1.00 87.62 117 ASN A C 1
ATOM 804 O O . ASN A 1 117 ? -25.032 8.453 3.243 1.00 87.62 117 ASN A O 1
ATOM 808 N N . THR A 1 118 ? -26.196 7.352 1.662 1.00 86.62 118 THR A N 1
ATOM 809 C CA . THR A 1 118 ? -25.398 6.128 1.741 1.00 86.62 118 THR A CA 1
ATOM 810 C C . THR A 1 118 ? -24.148 6.298 0.891 1.00 86.62 118 THR A C 1
ATOM 812 O O . THR A 1 118 ? -24.244 6.467 -0.324 1.00 86.62 118 THR A O 1
ATOM 815 N N . ILE A 1 119 ? -22.986 6.253 1.535 1.00 87.25 119 ILE A N 1
ATOM 816 C CA . ILE A 1 119 ? -21.684 6.376 0.889 1.00 87.25 119 ILE A CA 1
ATOM 817 C C . ILE A 1 119 ? -20.935 5.038 0.945 1.00 87.25 119 ILE A C 1
ATOM 819 O O . ILE A 1 119 ? -20.930 4.384 1.996 1.00 87.25 119 ILE A O 1
ATOM 823 N N . PRO A 1 120 ? -20.308 4.611 -0.165 1.00 89.88 120 PRO A N 1
ATOM 824 C CA . PRO A 1 120 ? -19.468 3.425 -0.167 1.00 89.88 120 PRO A CA 1
ATOM 825 C C . PRO A 1 120 ? -18.229 3.619 0.706 1.00 89.88 120 PRO A C 1
ATOM 827 O O . PRO A 1 120 ? -17.627 4.693 0.748 1.00 89.88 120 PRO A O 1
ATOM 830 N N . ILE A 1 121 ? -17.814 2.543 1.365 1.00 91.31 121 ILE A N 1
ATOM 831 C CA . ILE A 1 121 ? -16.554 2.463 2.104 1.00 91.31 121 ILE A CA 1
ATOM 832 C C . ILE A 1 121 ? -15.852 1.152 1.765 1.00 91.31 121 ILE A C 1
ATOM 834 O O . ILE A 1 121 ? -16.490 0.117 1.589 1.00 91.31 121 ILE A O 1
ATOM 838 N N . PHE A 1 122 ? -14.528 1.181 1.687 1.00 94.69 122 PHE A N 1
ATOM 839 C CA . PHE A 1 122 ? -13.746 -0.046 1.570 1.00 94.69 122 PHE A CA 1
ATOM 840 C C . PHE A 1 122 ? -13.574 -0.705 2.940 1.00 94.69 122 PHE A C 1
ATOM 842 O O . PHE A 1 122 ? -13.566 -0.028 3.972 1.00 94.69 122 PHE A O 1
ATOM 849 N N . THR A 1 123 ? -13.392 -2.023 2.939 1.00 97.81 123 THR A N 1
ATOM 850 C CA . THR A 1 123 ? -12.873 -2.751 4.096 1.00 97.81 123 THR A CA 1
ATOM 851 C C . THR A 1 123 ? -11.365 -2.527 4.215 1.00 97.81 123 THR A C 1
ATOM 853 O O . THR A 1 123 ? -10.655 -2.634 3.215 1.00 97.81 123 THR A O 1
ATOM 856 N N . GLY A 1 124 ? -10.841 -2.271 5.415 1.00 98.12 124 GLY A N 1
ATOM 857 C CA . GLY A 1 124 ? -9.394 -2.332 5.648 1.00 98.12 124 GLY A CA 1
ATOM 858 C C . GLY A 1 124 ? -8.842 -1.332 6.656 1.00 98.12 124 GLY A C 1
ATOM 859 O O . GLY A 1 124 ? -9.515 -0.958 7.612 1.00 98.12 124 GLY A O 1
ATOM 860 N N . ALA A 1 125 ? -7.588 -0.931 6.466 1.00 98.56 125 ALA A N 1
ATOM 861 C CA . ALA A 1 125 ? -6.843 -0.101 7.410 1.00 98.56 125 ALA A CA 1
ATOM 862 C C . ALA A 1 125 ? -6.474 1.242 6.775 1.00 98.56 125 ALA A C 1
ATOM 864 O O . ALA A 1 125 ? -5.997 1.275 5.637 1.00 98.56 125 ALA A O 1
ATOM 865 N N . LEU A 1 126 ? -6.689 2.337 7.508 1.00 96.44 126 LEU A N 1
ATOM 866 C CA . LEU A 1 126 ? -6.379 3.685 7.044 1.00 96.44 126 LEU A CA 1
ATOM 867 C C . LEU A 1 126 ? -5.677 4.528 8.114 1.00 96.44 126 LEU A C 1
ATOM 869 O O . LEU A 1 126 ? -6.198 4.679 9.218 1.00 96.44 126 LEU A O 1
ATOM 873 N N . SER A 1 127 ? -4.536 5.105 7.722 1.00 96.44 127 SER A N 1
ATOM 874 C CA . SER A 1 127 ? -3.798 6.128 8.468 1.00 96.44 127 SER A CA 1
ATOM 875 C C . SER A 1 127 ? -3.425 7.278 7.541 1.00 96.44 127 SER A C 1
ATOM 877 O O . SER A 1 127 ? -2.421 7.263 6.828 1.00 96.44 127 SER A O 1
ATOM 879 N N . ARG A 1 128 ? -4.302 8.276 7.473 1.00 94.88 128 ARG A N 1
ATOM 880 C CA . ARG A 1 128 ? -4.173 9.388 6.525 1.00 94.88 128 ARG A CA 1
ATOM 881 C C . ARG A 1 128 ? -4.506 10.726 7.161 1.00 94.88 128 ARG A C 1
ATOM 883 O O . ARG A 1 128 ? -5.253 10.788 8.136 1.00 94.88 128 ARG A O 1
ATOM 890 N N . VAL A 1 129 ? -3.980 11.784 6.560 1.00 95.44 129 VAL A N 1
ATOM 891 C CA . VAL A 1 129 ? -4.404 13.160 6.835 1.00 95.44 129 VAL A CA 1
ATOM 892 C C . VAL A 1 129 ? -5.642 13.392 6.002 1.00 95.44 129 VAL A C 1
ATOM 894 O O . VAL A 1 129 ? -5.544 13.314 4.794 1.00 95.44 129 VAL A O 1
ATOM 897 N N . GLU A 1 130 ? -6.798 13.592 6.605 1.00 94.44 130 GLU A N 1
ATOM 898 C CA . GLU A 1 130 ? -8.069 13.749 5.899 1.00 94.44 130 GLU A CA 1
ATOM 899 C C . GLU A 1 130 ? -8.252 15.173 5.364 1.00 94.44 130 GLU A C 1
ATOM 901 O O . GLU A 1 130 ? -7.418 16.057 5.583 1.00 94.44 130 GLU A O 1
ATOM 906 N N . ASN A 1 131 ? -9.351 15.404 4.643 1.00 90.12 131 ASN A N 1
ATOM 907 C CA . ASN A 1 131 ? -9.684 16.724 4.113 1.00 90.12 131 ASN A CA 1
ATOM 908 C C . ASN A 1 131 ? -9.663 17.769 5.240 1.00 90.12 131 ASN A C 1
ATOM 910 O O . ASN A 1 131 ? -10.296 17.570 6.274 1.00 90.12 131 ASN A O 1
ATOM 914 N N . GLN A 1 132 ? -8.966 18.889 5.012 1.00 88.38 132 GLN A N 1
ATOM 915 C CA . GLN A 1 132 ? -8.749 19.978 5.981 1.00 88.38 132 GLN A CA 1
ATOM 916 C C . GLN A 1 132 ? -7.844 19.633 7.179 1.00 88.38 132 GLN A C 1
ATOM 918 O O . GLN A 1 132 ? -7.483 20.540 7.930 1.00 88.38 132 GLN A O 1
ATOM 923 N N . GLY A 1 133 ? -7.412 18.377 7.322 1.00 93.06 133 GLY A N 1
ATOM 924 C CA . GLY A 1 133 ? -6.423 17.974 8.314 1.00 93.06 133 GLY A CA 1
ATOM 925 C C . GLY A 1 133 ? -5.053 18.603 8.045 1.00 93.06 133 GLY A C 1
ATOM 926 O O . GLY A 1 133 ? -4.654 18.815 6.894 1.00 93.06 133 GLY A O 1
ATOM 927 N N . ASN A 1 134 ? -4.323 18.900 9.118 1.00 94.81 134 ASN A N 1
ATOM 928 C CA . ASN A 1 134 ? -2.992 19.493 9.083 1.00 94.81 134 ASN A CA 1
ATOM 929 C C . ASN A 1 134 ? -2.046 18.739 10.026 1.00 94.81 134 ASN A C 1
ATOM 931 O O . ASN A 1 134 ? -2.062 18.965 11.233 1.00 94.81 134 ASN A O 1
ATOM 935 N N . GLY A 1 135 ? -1.216 17.864 9.468 1.00 93.62 135 GLY A N 1
ATOM 936 C CA . GLY A 1 135 ? -0.280 17.007 10.196 1.00 93.62 135 GLY A CA 1
ATOM 937 C C . GLY A 1 135 ? 0.279 15.925 9.279 1.00 93.62 135 GLY A C 1
ATOM 938 O O . GLY A 1 135 ? -0.020 15.911 8.094 1.00 93.62 135 GLY A O 1
ATOM 939 N N . ASN A 1 136 ? 1.097 15.006 9.778 1.00 94.19 136 ASN A N 1
ATOM 940 C CA . ASN A 1 136 ? 1.590 13.894 8.962 1.00 94.19 136 ASN A CA 1
ATOM 941 C C . ASN A 1 136 ? 0.667 12.673 9.071 1.00 94.19 136 ASN A C 1
ATOM 943 O O . ASN A 1 136 ? 0.086 12.418 10.122 1.00 94.19 136 ASN A O 1
ATOM 947 N N . GLY A 1 137 ? 0.526 11.925 7.979 1.00 93.69 137 GLY A N 1
ATOM 948 C CA . GLY A 1 137 ? -0.091 10.606 7.951 1.00 93.69 137 GLY A CA 1
ATOM 949 C C . GLY A 1 137 ? 0.788 9.606 8.697 1.00 93.69 137 GLY A C 1
ATOM 950 O O . GLY A 1 137 ? 2.011 9.730 8.671 1.00 93.69 137 GLY A O 1
ATOM 951 N N . GLY A 1 138 ? 0.176 8.628 9.353 1.00 95.50 138 GLY A N 1
ATOM 952 C CA . GLY A 1 138 ? 0.904 7.598 10.074 1.00 95.50 138 GLY A CA 1
ATOM 953 C C . GLY A 1 138 ? 1.071 6.323 9.255 1.00 95.50 138 GLY A C 1
ATOM 954 O O . GLY A 1 138 ? 0.582 6.189 8.131 1.00 95.50 138 GLY A O 1
ATOM 955 N N . ASP A 1 139 ? 1.796 5.375 9.836 1.00 97.56 139 ASP A N 1
ATOM 956 C CA . ASP A 1 139 ? 2.178 4.147 9.149 1.00 97.56 139 ASP A CA 1
ATOM 957 C C . ASP A 1 139 ? 1.175 3.013 9.378 1.00 97.56 139 ASP A C 1
ATOM 959 O O . ASP A 1 139 ? 0.547 2.902 10.434 1.00 97.56 139 ASP A O 1
ATOM 963 N N . ILE A 1 140 ? 1.111 2.089 8.422 1.00 98.69 140 ILE A N 1
ATOM 964 C CA . ILE A 1 140 ? 0.433 0.798 8.570 1.00 98.69 140 ILE A CA 1
ATOM 965 C C . ILE A 1 140 ? 1.500 -0.292 8.542 1.00 98.69 140 ILE A C 1
ATOM 967 O O . ILE A 1 140 ? 2.188 -0.464 7.542 1.00 98.69 140 ILE A O 1
ATOM 971 N N . ASN A 1 141 ? 1.638 -1.038 9.635 1.00 98.81 141 ASN A N 1
ATOM 972 C CA . ASN A 1 141 ? 2.650 -2.075 9.807 1.00 98.81 141 ASN A CA 1
ATOM 973 C C . ASN A 1 141 ? 1.963 -3.414 10.070 1.00 98.81 141 ASN A C 1
ATOM 975 O O . ASN A 1 141 ? 1.238 -3.556 11.055 1.00 98.81 141 ASN A O 1
ATOM 979 N N . ILE A 1 142 ? 2.190 -4.391 9.196 1.00 98.81 142 ILE A N 1
ATOM 980 C CA . ILE A 1 142 ? 1.585 -5.722 9.280 1.00 98.81 142 ILE A CA 1
ATOM 981 C C . ILE A 1 142 ? 2.696 -6.768 9.242 1.00 98.81 142 ILE A C 1
ATOM 983 O O . ILE A 1 142 ? 3.335 -6.954 8.211 1.00 98.81 142 ILE A O 1
ATOM 987 N N . SER A 1 143 ? 2.890 -7.470 10.355 1.00 98.56 143 SER A N 1
ATOM 988 C CA . SER A 1 143 ? 3.724 -8.671 10.435 1.00 98.56 143 SER A CA 1
ATOM 989 C C . SER A 1 143 ? 2.806 -9.890 10.520 1.00 98.56 143 SER A C 1
ATOM 991 O O . SER A 1 143 ? 2.080 -10.074 11.505 1.00 98.56 143 SER A O 1
ATOM 993 N N . THR A 1 144 ? 2.775 -10.684 9.449 1.00 98.50 144 THR A N 1
ATOM 994 C CA . THR A 1 144 ? 1.916 -11.869 9.344 1.00 98.50 144 THR A CA 1
ATOM 995 C C . THR A 1 144 ? 2.495 -12.895 8.391 1.00 98.50 144 THR A C 1
ATOM 997 O O . THR A 1 144 ? 3.174 -12.502 7.456 1.00 98.50 144 THR A O 1
ATOM 1000 N N . LYS A 1 145 ? 2.161 -14.181 8.550 1.00 98.50 145 LYS A N 1
ATOM 1001 C CA . LYS A 1 145 ? 2.531 -15.212 7.567 1.00 98.50 145 LYS A CA 1
ATOM 1002 C C . LYS A 1 145 ? 1.738 -15.096 6.263 1.00 98.50 145 LYS A C 1
ATOM 1004 O O . LYS A 1 145 ? 2.305 -15.326 5.198 1.00 98.50 145 LYS A O 1
ATOM 1009 N N . ASN A 1 146 ? 0.448 -14.757 6.326 1.00 98.62 146 ASN A N 1
ATOM 1010 C CA . ASN A 1 146 ? -0.424 -14.688 5.150 1.00 98.62 146 ASN A CA 1
ATOM 1011 C C . ASN A 1 146 ? -1.301 -13.434 5.191 1.00 98.62 146 ASN A C 1
ATOM 1013 O O . ASN A 1 146 ? -2.137 -13.287 6.085 1.00 98.62 146 ASN A O 1
ATOM 1017 N N . LEU A 1 147 ? -1.146 -12.561 4.197 1.00 98.81 147 LEU A N 1
ATOM 1018 C CA . LEU A 1 147 ? -1.973 -11.367 4.029 1.00 98.81 147 LEU A CA 1
ATOM 1019 C C . LEU A 1 147 ? -2.848 -11.490 2.780 1.00 98.81 147 LEU A C 1
ATOM 1021 O O . LEU A 1 147 ? -2.326 -11.587 1.672 1.00 98.81 147 LEU A O 1
ATOM 1025 N N . ASN A 1 148 ? -4.167 -11.400 2.948 1.00 98.81 148 ASN A N 1
ATOM 1026 C CA . ASN A 1 148 ? -5.138 -11.446 1.856 1.00 98.81 148 ASN A CA 1
ATOM 1027 C C . ASN A 1 148 ? -5.999 -10.177 1.853 1.00 98.81 148 ASN A C 1
ATOM 1029 O O . ASN A 1 148 ? -6.726 -9.928 2.814 1.00 98.81 148 ASN A O 1
ATOM 1033 N N . LEU A 1 149 ? -5.955 -9.387 0.777 1.00 98.75 149 LEU A N 1
ATOM 1034 C CA . LEU A 1 149 ? -6.934 -8.321 0.531 1.00 98.75 149 LEU A CA 1
ATOM 1035 C C . LEU A 1 149 ? -7.738 -8.673 -0.711 1.00 98.75 149 LEU A C 1
ATOM 1037 O O . LEU A 1 149 ? -7.184 -8.781 -1.805 1.00 98.75 149 LEU A O 1
ATOM 1041 N N . THR A 1 150 ? -9.043 -8.840 -0.538 1.00 98.19 150 THR A N 1
ATOM 1042 C CA . THR A 1 150 ? -9.930 -9.329 -1.593 1.00 98.19 150 THR A CA 1
ATOM 1043 C C . THR A 1 150 ? -11.142 -8.424 -1.799 1.00 98.19 150 THR A C 1
ATOM 1045 O O . THR A 1 150 ? -11.517 -7.651 -0.915 1.00 98.19 150 THR A O 1
ATOM 1048 N N . ASN A 1 151 ? -11.725 -8.474 -3.000 1.00 96.25 151 ASN A N 1
ATOM 1049 C CA . ASN A 1 151 ? -12.995 -7.826 -3.350 1.00 96.25 151 ASN A CA 1
ATOM 1050 C C . ASN A 1 151 ? -13.089 -6.331 -2.971 1.00 96.25 151 ASN A C 1
ATOM 1052 O O . ASN A 1 151 ? -14.143 -5.836 -2.577 1.00 96.25 151 ASN A O 1
ATOM 1056 N N . GLY A 1 152 ? -11.988 -5.592 -3.125 1.00 96.06 152 GLY A N 1
ATOM 1057 C CA . GLY A 1 152 ? -11.901 -4.147 -2.923 1.00 96.06 152 GLY A CA 1
ATOM 1058 C C . GLY A 1 152 ? -11.412 -3.677 -1.562 1.00 96.06 152 GLY A C 1
ATOM 1059 O O . GLY A 1 152 ? -11.474 -2.477 -1.282 1.00 96.06 152 GLY A O 1
ATOM 1060 N N . ALA A 1 153 ? -10.885 -4.584 -0.746 1.00 98.25 153 ALA A N 1
ATOM 1061 C CA . ALA A 1 153 ? -10.250 -4.237 0.515 1.00 98.25 153 ALA A CA 1
ATOM 1062 C C . ALA A 1 153 ? -8.901 -3.511 0.338 1.00 98.25 153 ALA A C 1
ATOM 1064 O O . ALA A 1 153 ? -8.148 -3.794 -0.596 1.00 98.25 153 ALA A O 1
ATOM 1065 N N . ARG A 1 154 ? -8.561 -2.581 1.244 1.00 97.94 154 ARG A N 1
ATOM 1066 C CA . ARG A 1 154 ? -7.391 -1.695 1.084 1.00 97.94 154 ARG A CA 1
ATOM 1067 C C . ARG A 1 154 ? -6.555 -1.500 2.346 1.00 97.94 154 ARG A C 1
ATOM 1069 O O . ARG A 1 154 ? -7.088 -1.372 3.447 1.00 97.94 154 ARG A O 1
ATOM 1076 N N . LEU A 1 155 ? -5.245 -1.364 2.156 1.00 98.50 155 LEU A N 1
ATOM 1077 C CA . LEU A 1 155 ? -4.371 -0.605 3.056 1.00 98.50 155 LEU A CA 1
ATOM 1078 C C . LEU A 1 155 ? -4.207 0.791 2.466 1.00 98.50 155 LEU A C 1
ATOM 1080 O O . LEU A 1 155 ? -3.876 0.902 1.284 1.00 98.50 155 LEU A O 1
ATOM 1084 N N . TYR A 1 156 ? -4.441 1.838 3.253 1.00 96.50 156 TYR A N 1
ATOM 1085 C CA . TYR A 1 156 ? -4.415 3.197 2.728 1.00 96.50 156 TYR A CA 1
ATOM 1086 C C . TYR A 1 156 ? -3.699 4.179 3.664 1.00 96.50 156 TYR A C 1
ATOM 1088 O O . TYR A 1 156 ? -4.197 4.537 4.730 1.00 96.50 156 TYR A O 1
ATOM 1096 N N . VAL A 1 157 ? -2.553 4.670 3.200 1.00 95.81 157 VAL A N 1
ATOM 1097 C CA . VAL A 1 157 ? -1.867 5.861 3.714 1.00 95.81 157 VAL A CA 1
ATOM 1098 C C . VAL A 1 157 ? -1.928 6.976 2.668 1.00 95.81 157 VAL A C 1
ATOM 1100 O O . VAL A 1 157 ? -1.886 6.722 1.464 1.00 95.81 157 VAL A O 1
ATOM 1103 N N . GLY A 1 158 ? -2.082 8.232 3.075 1.00 93.50 158 GLY A N 1
ATOM 1104 C CA . GLY A 1 158 ? -2.201 9.289 2.074 1.00 93.50 158 GLY A CA 1
ATOM 1105 C C . GLY A 1 158 ? -2.654 10.643 2.575 1.00 93.50 158 GLY A C 1
ATOM 1106 O O . GLY A 1 158 ? -2.815 10.867 3.774 1.00 93.50 158 GLY A O 1
ATOM 1107 N N . ILE A 1 159 ? -2.863 11.532 1.607 1.00 93.44 159 ILE A N 1
ATOM 1108 C CA . ILE A 1 159 ? -3.410 12.874 1.802 1.00 93.44 159 ILE A CA 1
ATOM 1109 C C . ILE A 1 159 ? -4.409 13.132 0.658 1.00 93.44 159 ILE A C 1
ATOM 1111 O O . ILE A 1 159 ? -3.980 13.400 -0.465 1.00 93.44 159 ILE A O 1
ATOM 1115 N N . PRO A 1 160 ? -5.726 12.988 0.896 1.00 90.94 160 PRO A N 1
ATOM 1116 C CA . PRO A 1 160 ? -6.773 13.340 -0.046 1.00 90.94 160 PRO A CA 1
ATOM 1117 C C . PRO A 1 160 ? -6.886 14.872 -0.196 1.00 90.94 160 PRO A C 1
ATOM 1119 O O . PRO A 1 160 ? -6.079 15.642 0.332 1.00 90.94 160 PRO A O 1
ATOM 1122 N N . GLU A 1 161 ? -7.888 15.316 -0.953 1.00 90.81 161 GLU A N 1
ATOM 1123 C CA . GLU A 1 161 ? -8.117 16.721 -1.299 1.00 90.81 161 GLU A CA 1
ATOM 1124 C C . GLU A 1 161 ? -8.084 17.655 -0.073 1.00 90.81 161 GLU A C 1
ATOM 1126 O O . GLU A 1 161 ? -8.752 17.439 0.935 1.00 90.81 161 GLU A O 1
ATOM 1131 N N . SER A 1 162 ? -7.336 18.758 -0.172 1.00 89.44 162 SER A N 1
ATOM 1132 C CA . SER A 1 162 ? -7.208 19.785 0.880 1.00 89.44 162 SER A CA 1
ATOM 1133 C C . SER A 1 162 ? -6.547 19.349 2.201 1.00 89.44 162 SER A C 1
ATOM 1135 O O . SER A 1 162 ? -6.488 20.162 3.125 1.00 89.44 162 SER A O 1
ATOM 1137 N N . GLY A 1 163 ? -6.038 18.118 2.326 1.00 91.88 163 GLY A N 1
ATOM 1138 C CA . GLY A 1 163 ? -5.178 17.730 3.452 1.00 91.88 163 GLY A CA 1
ATOM 1139 C C . GLY A 1 163 ? -3.777 18.356 3.351 1.00 91.88 163 GLY A C 1
ATOM 1140 O O . GLY A 1 163 ? -3.310 18.694 2.252 1.00 91.88 163 GLY A O 1
ATOM 1141 N N . LYS A 1 164 ? -3.091 18.527 4.490 1.00 92.94 164 LYS A N 1
ATOM 1142 C CA . LYS A 1 164 ? -1.746 19.130 4.561 1.00 92.94 164 LYS A CA 1
ATOM 1143 C C . LYS A 1 164 ? -0.769 18.285 5.372 1.00 92.94 164 LYS A C 1
ATOM 1145 O O . LYS A 1 164 ? -1.077 17.962 6.511 1.00 92.94 164 LYS A O 1
ATOM 1150 N N . GLY A 1 165 ? 0.419 18.013 4.820 1.00 91.50 165 GLY A N 1
ATOM 1151 C CA . GLY A 1 165 ? 1.512 17.310 5.513 1.00 91.50 165 GLY A CA 1
ATOM 1152 C C . GLY A 1 165 ? 2.245 16.265 4.668 1.00 91.50 165 GLY A C 1
ATOM 1153 O O . GLY A 1 165 ? 2.313 16.388 3.446 1.00 91.50 165 GLY A O 1
ATOM 1154 N N . LYS A 1 166 ? 2.828 15.239 5.295 1.00 91.44 166 LYS A N 1
ATOM 1155 C CA . LYS A 1 166 ? 3.461 14.092 4.606 1.00 91.44 166 LYS A CA 1
ATOM 1156 C C . LYS A 1 166 ? 2.631 12.824 4.779 1.00 91.44 166 LYS A C 1
ATOM 1158 O O . LYS A 1 166 ? 2.090 12.624 5.856 1.00 91.44 166 LYS A O 1
ATOM 1163 N N . ALA A 1 167 ? 2.501 11.986 3.752 1.00 92.56 167 ALA A N 1
ATOM 1164 C CA . ALA A 1 167 ? 1.829 10.692 3.896 1.00 92.56 167 ALA A CA 1
ATOM 1165 C C . ALA A 1 167 ? 2.737 9.677 4.614 1.00 92.56 167 ALA A C 1
ATOM 1167 O O . ALA A 1 167 ? 3.960 9.754 4.496 1.00 92.56 167 ALA A O 1
ATOM 1168 N N . GLY A 1 168 ? 2.130 8.734 5.336 1.00 93.75 168 GLY A N 1
ATOM 1169 C CA . GLY A 1 168 ? 2.847 7.647 6.003 1.00 93.75 168 GLY A CA 1
ATOM 1170 C C . GLY A 1 168 ? 3.170 6.479 5.072 1.00 93.75 168 GLY A C 1
ATOM 1171 O O . GLY A 1 16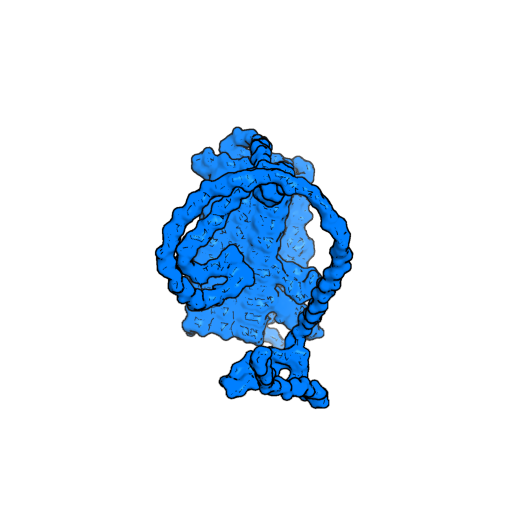8 ? 2.904 6.527 3.873 1.00 93.75 168 GLY A O 1
ATOM 1172 N N . THR A 1 169 ? 3.742 5.419 5.633 1.00 95.50 169 THR A N 1
ATOM 1173 C CA . THR A 1 169 ? 4.278 4.255 4.915 1.00 95.50 169 THR A CA 1
ATOM 1174 C C . THR A 1 169 ? 3.472 2.992 5.213 1.00 95.50 169 THR A C 1
ATOM 1176 O O . THR A 1 169 ? 3.014 2.769 6.335 1.00 95.50 169 THR A O 1
ATOM 1179 N N . ILE A 1 170 ? 3.324 2.124 4.212 1.00 98.44 170 ILE A N 1
ATOM 1180 C CA . ILE A 1 170 ? 2.787 0.769 4.390 1.00 98.44 170 ILE A CA 1
ATOM 1181 C C . ILE A 1 170 ? 3.961 -0.209 4.444 1.00 98.44 170 ILE A C 1
ATOM 1183 O O . ILE A 1 170 ? 4.721 -0.304 3.485 1.00 98.44 170 ILE A O 1
ATOM 1187 N N . ASN A 1 171 ? 4.082 -0.959 5.537 1.00 98.50 171 ASN A N 1
ATOM 1188 C CA . ASN A 1 171 ? 5.090 -1.998 5.728 1.00 98.50 171 ASN A CA 1
ATOM 1189 C C . ASN A 1 171 ? 4.409 -3.352 5.948 1.00 98.50 171 ASN A C 1
ATOM 1191 O O . ASN A 1 171 ? 3.654 -3.525 6.907 1.00 98.50 171 ASN A O 1
ATOM 1195 N N . ILE A 1 172 ? 4.704 -4.321 5.084 1.00 98.69 172 ILE A N 1
ATOM 1196 C CA . ILE A 1 172 ? 4.293 -5.718 5.242 1.00 98.69 172 ILE A CA 1
ATOM 1197 C C . ILE A 1 172 ? 5.557 -6.557 5.425 1.00 98.69 172 ILE A C 1
ATOM 1199 O O . ILE A 1 172 ? 6.429 -6.547 4.555 1.00 98.69 172 ILE A O 1
ATOM 1203 N N . THR A 1 173 ? 5.669 -7.267 6.547 1.00 97.88 173 THR A N 1
ATOM 1204 C CA . THR A 1 173 ? 6.849 -8.069 6.899 1.00 97.88 173 THR A CA 1
ATOM 1205 C C . THR A 1 173 ? 6.482 -9.489 7.309 1.00 97.88 173 THR A C 1
ATOM 1207 O O . THR A 1 173 ? 5.331 -9.791 7.617 1.00 97.88 173 THR A O 1
ATOM 1210 N N . ASP A 1 174 ? 7.492 -10.363 7.318 1.00 95.75 174 ASP A N 1
ATOM 1211 C CA . ASP A 1 174 ? 7.418 -11.744 7.819 1.00 95.75 174 ASP A CA 1
ATOM 1212 C C . ASP A 1 174 ? 6.396 -12.642 7.095 1.00 95.75 174 ASP A C 1
ATOM 1214 O O . ASP A 1 174 ? 5.998 -13.685 7.615 1.00 95.75 174 ASP A O 1
ATOM 1218 N N . ALA A 1 175 ? 6.013 -12.260 5.871 1.00 97.44 175 ALA A N 1
ATOM 1219 C CA . ALA A 1 175 ? 4.984 -12.937 5.096 1.00 97.44 175 ALA A CA 1
ATOM 1220 C C . ALA A 1 175 ? 5.529 -14.057 4.210 1.00 97.44 175 ALA A C 1
ATOM 1222 O O . ALA A 1 175 ? 6.369 -13.851 3.333 1.00 97.44 175 ALA A O 1
ATOM 1223 N N . ASP A 1 176 ? 4.957 -15.247 4.346 1.00 97.88 176 ASP A N 1
ATOM 1224 C CA . ASP A 1 176 ? 5.104 -16.315 3.363 1.00 97.88 176 ASP A CA 1
ATOM 1225 C C . ASP A 1 176 ? 4.317 -15.991 2.089 1.00 97.88 176 ASP A C 1
ATOM 1227 O O . ASP A 1 176 ? 4.793 -16.253 0.978 1.00 97.88 176 ASP A O 1
ATOM 1231 N N . THR A 1 177 ? 3.127 -15.402 2.245 1.00 98.38 177 THR A N 1
ATOM 1232 C CA . THR A 1 177 ? 2.284 -14.989 1.123 1.00 98.38 177 THR A CA 1
ATOM 1233 C C . THR A 1 177 ? 1.625 -13.629 1.348 1.00 98.38 177 THR A C 1
ATOM 1235 O O . THR A 1 177 ? 1.165 -13.298 2.443 1.00 98.38 177 THR A O 1
ATOM 1238 N N . VAL A 1 178 ? 1.547 -12.848 0.273 1.00 98.81 178 VAL A N 1
ATOM 1239 C CA . VAL A 1 178 ? 0.712 -11.651 0.162 1.00 98.81 178 VAL A CA 1
ATOM 1240 C C . VAL A 1 178 ? -0.103 -11.771 -1.122 1.00 98.81 178 VAL A C 1
ATOM 1242 O O . VAL A 1 178 ? 0.450 -11.952 -2.207 1.00 98.81 178 VAL A O 1
ATOM 1245 N N . SER A 1 179 ? -1.422 -11.670 -1.005 1.00 98.38 179 SER A N 1
ATOM 1246 C CA . SER A 1 179 ? -2.351 -11.752 -2.127 1.00 98.38 179 SER A CA 1
ATOM 1247 C C . SER A 1 179 ? -3.278 -10.547 -2.140 1.00 98.38 179 SER A C 1
ATOM 1249 O O . SER A 1 179 ? -4.009 -10.298 -1.178 1.00 98.38 179 SER A O 1
ATOM 1251 N N . PHE A 1 180 ? -3.297 -9.831 -3.259 1.00 98.56 180 PHE A N 1
ATOM 1252 C CA . PHE A 1 180 ? -4.300 -8.816 -3.553 1.00 98.56 180 PHE A CA 1
ATOM 1253 C C . PHE A 1 180 ? -5.152 -9.310 -4.725 1.00 98.56 180 PHE A C 1
ATOM 1255 O O . PHE A 1 180 ? -4.631 -9.527 -5.815 1.00 98.56 180 PHE A O 1
ATOM 1262 N N . ASP A 1 181 ? -6.451 -9.521 -4.504 1.00 97.31 181 ASP A N 1
ATOM 1263 C CA . ASP A 1 181 ? -7.346 -10.103 -5.513 1.00 97.31 181 ASP A CA 1
ATOM 1264 C C . ASP A 1 181 ? -8.632 -9.289 -5.680 1.00 97.31 181 ASP A C 1
ATOM 1266 O O . ASP A 1 181 ? -9.333 -8.964 -4.721 1.00 97.31 181 ASP A O 1
ATOM 1270 N N . GLY A 1 182 ? -8.990 -8.997 -6.921 1.00 95.00 182 GLY A N 1
ATOM 1271 C CA . GLY A 1 182 ? -10.320 -8.518 -7.264 1.00 95.00 182 GLY A CA 1
ATOM 1272 C C . GLY A 1 182 ? -10.566 -7.027 -7.054 1.00 95.00 182 GLY A C 1
ATOM 1273 O O . GLY A 1 182 ? -9.730 -6.242 -6.598 1.00 95.00 182 GLY A O 1
ATOM 1274 N N . VAL A 1 183 ? -11.791 -6.649 -7.408 1.00 93.94 183 VAL A N 1
ATOM 1275 C CA . VAL A 1 183 ? -12.321 -5.291 -7.308 1.00 93.94 183 VAL A CA 1
ATOM 1276 C C . VAL A 1 183 ? -13.691 -5.372 -6.650 1.00 93.94 183 VAL A C 1
ATOM 1278 O O . VAL A 1 183 ? -14.559 -6.118 -7.098 1.00 93.94 183 VAL A O 1
ATOM 1281 N N . GLY A 1 184 ? -13.893 -4.583 -5.604 1.00 91.94 184 GLY A N 1
ATOM 1282 C CA . GLY A 1 184 ? -15.189 -4.371 -4.984 1.00 91.94 184 GLY A CA 1
ATOM 1283 C C . GLY A 1 184 ? -16.026 -3.402 -5.805 1.00 91.94 184 GLY A C 1
ATOM 1284 O O . GLY A 1 184 ? -15.580 -2.297 -6.122 1.00 91.94 184 GLY A O 1
ATOM 1285 N N . ASN A 1 185 ? -17.251 -3.805 -6.128 1.00 84.19 185 ASN A N 1
ATOM 1286 C CA . ASN A 1 185 ? -18.239 -2.952 -6.777 1.00 84.19 185 ASN A CA 1
ATOM 1287 C C . ASN A 1 185 ? -19.334 -2.634 -5.759 1.00 84.19 185 ASN A C 1
ATOM 1289 O O . ASN A 1 185 ? -19.984 -3.553 -5.270 1.00 84.19 185 ASN A O 1
ATOM 1293 N N . TYR A 1 186 ? -19.555 -1.353 -5.453 1.00 72.44 186 TYR A N 1
ATOM 1294 C CA . TYR A 1 186 ? -20.657 -0.956 -4.568 1.00 72.44 186 TYR A CA 1
ATOM 1295 C C . TYR A 1 186 ? -21.905 -0.527 -5.360 1.00 72.44 186 TYR A C 1
ATOM 1297 O O . TYR A 1 186 ? -23.002 -1.010 -5.108 1.00 72.44 186 TYR A O 1
ATOM 1305 N N . THR A 1 187 ? -21.744 0.331 -6.373 1.00 69.38 187 THR A N 1
ATOM 1306 C CA . THR A 1 187 ? -22.853 0.914 -7.171 1.00 69.38 187 THR A CA 1
ATOM 1307 C C . THR A 1 187 ? -22.638 0.792 -8.684 1.00 69.38 187 THR A C 1
ATOM 1309 O O . THR A 1 187 ? -23.272 1.493 -9.470 1.00 69.38 187 THR A O 1
ATOM 1312 N N . GLY A 1 188 ? -21.684 -0.038 -9.120 1.00 65.12 188 GLY A N 1
ATOM 1313 C CA . GLY A 1 188 ? -21.284 -0.181 -10.529 1.00 65.12 188 GLY A CA 1
ATOM 1314 C C . GLY A 1 188 ? -20.529 1.023 -11.117 1.00 65.12 188 GLY A C 1
ATOM 1315 O O . GLY A 1 188 ? -19.843 0.870 -12.125 1.00 65.12 188 GLY A O 1
ATOM 1316 N N . LYS A 1 189 ? -20.606 2.198 -10.476 1.00 70.69 189 LYS A N 1
ATOM 1317 C CA . LYS A 1 189 ? -19.839 3.406 -10.822 1.00 70.69 189 LYS A CA 1
ATOM 1318 C C . LYS A 1 189 ? -18.519 3.483 -10.057 1.00 70.69 189 LYS A C 1
ATOM 1320 O O . LYS A 1 189 ? -17.487 3.772 -10.656 1.00 70.69 189 LYS A O 1
ATOM 1325 N N . ASP A 1 190 ? -18.549 3.151 -8.767 1.00 76.75 190 ASP A N 1
ATOM 1326 C CA . ASP A 1 190 ? -17.372 3.195 -7.901 1.00 76.75 190 ASP A CA 1
ATOM 1327 C C . ASP A 1 190 ? -16.686 1.829 -7.845 1.00 76.75 190 ASP A C 1
ATOM 1329 O O . ASP A 1 190 ? -17.267 0.838 -7.387 1.00 76.75 190 ASP A O 1
ATOM 1333 N N . LYS A 1 191 ? -15.437 1.786 -8.320 1.00 87.94 191 LYS A N 1
ATOM 1334 C CA . LYS A 1 191 ? -14.582 0.596 -8.290 1.00 87.94 191 LYS A CA 1
ATOM 1335 C C . LYS A 1 191 ? -13.561 0.706 -7.171 1.00 87.94 191 LYS A C 1
ATOM 1337 O O . LYS A 1 191 ? -12.678 1.570 -7.193 1.00 87.94 191 LYS A O 1
ATOM 1342 N N . TYR A 1 192 ? -13.632 -0.225 -6.231 1.00 92.31 192 TYR A N 1
ATOM 1343 C CA . TYR A 1 192 ? -12.631 -0.377 -5.194 1.00 92.31 192 TYR A CA 1
ATOM 1344 C C . TYR A 1 192 ? -11.650 -1.468 -5.586 1.00 92.31 192 TYR A C 1
ATOM 1346 O O . TYR A 1 192 ? -11.946 -2.641 -5.455 1.00 92.31 192 TYR A O 1
ATOM 1354 N N . TYR A 1 193 ? -10.483 -1.098 -6.097 1.00 94.62 193 TYR A N 1
ATOM 1355 C CA . TYR A 1 193 ? -9.396 -2.058 -6.303 1.00 94.62 193 TYR A CA 1
ATOM 1356 C C . TYR A 1 193 ? -8.854 -2.569 -4.963 1.00 94.62 193 TYR A C 1
ATOM 1358 O O . TYR A 1 193 ? -8.650 -1.750 -4.057 1.00 94.62 193 TYR A O 1
ATOM 1366 N N . SER A 1 194 ? -8.620 -3.881 -4.861 1.00 97.38 194 SER A N 1
ATOM 1367 C CA . SER A 1 194 ? -7.914 -4.475 -3.726 1.00 97.38 194 SER A CA 1
ATOM 1368 C C . SER A 1 194 ? -6.437 -4.077 -3.726 1.00 97.38 194 SER A C 1
ATOM 1370 O O . SER A 1 194 ? -5.828 -4.007 -4.794 1.00 97.38 194 SER A O 1
ATOM 1372 N N . GLY A 1 195 ? -5.849 -3.872 -2.544 1.00 97.81 195 GLY A N 1
ATOM 1373 C CA . GLY A 1 195 ? -4.393 -3.783 -2.379 1.00 97.81 195 GLY A CA 1
ATOM 1374 C C . GLY A 1 195 ? -3.890 -2.633 -1.507 1.00 97.81 195 GLY A C 1
ATOM 1375 O O . GLY A 1 195 ? -4.575 -2.192 -0.583 1.00 97.81 195 GLY A O 1
ATOM 1376 N N . ALA A 1 196 ? -2.665 -2.179 -1.771 1.00 97.94 196 ALA A N 1
ATOM 1377 C CA . ALA A 1 196 ? -1.960 -1.181 -0.966 1.00 97.94 196 ALA A CA 1
ATOM 1378 C C . ALA A 1 196 ? -1.864 0.162 -1.700 1.00 97.94 196 ALA A C 1
ATOM 1380 O O . ALA A 1 196 ? -1.470 0.216 -2.865 1.00 97.94 196 ALA A O 1
ATOM 1381 N N . PHE A 1 197 ? -2.217 1.244 -1.008 1.00 95.56 197 PHE A N 1
ATOM 1382 C CA . PHE A 1 197 ? -2.314 2.580 -1.585 1.00 95.56 197 PHE A CA 1
ATOM 1383 C C . PHE A 1 197 ? -1.563 3.589 -0.717 1.00 95.56 197 PHE A C 1
ATOM 1385 O O . PHE A 1 197 ? -1.956 3.851 0.419 1.00 95.56 197 PHE A O 1
ATOM 1392 N N . SER A 1 198 ? -0.517 4.175 -1.290 1.00 93.62 198 SER A N 1
ATOM 1393 C CA . SER A 1 198 ? 0.066 5.444 -0.874 1.00 93.62 198 SER A CA 1
ATOM 1394 C C . SER A 1 198 ? -0.352 6.477 -1.912 1.00 93.62 198 SER A C 1
ATOM 1396 O O . SER A 1 198 ? 0.015 6.370 -3.083 1.00 93.62 198 SER A O 1
ATOM 1398 N N . TYR A 1 199 ? -1.231 7.403 -1.528 1.00 90.94 199 TYR A N 1
ATOM 1399 C CA . TYR A 1 199 ? -1.819 8.352 -2.475 1.00 90.94 199 TYR A CA 1
ATOM 1400 C C . TYR A 1 199 ? -1.875 9.766 -1.914 1.00 90.94 199 TYR A C 1
ATOM 1402 O O . TYR A 1 199 ? -2.465 10.004 -0.856 1.00 90.94 199 TYR A O 1
ATOM 1410 N N . VAL A 1 200 ? -1.331 10.711 -2.677 1.00 90.94 200 VAL A N 1
ATOM 1411 C CA . VAL A 1 200 ? -1.470 12.148 -2.438 1.00 90.94 200 VAL A CA 1
ATOM 1412 C C . VAL A 1 200 ? -2.225 12.790 -3.597 1.00 90.94 200 VAL A C 1
ATOM 1414 O O . VAL A 1 200 ? -1.847 12.645 -4.761 1.00 90.94 200 VAL A O 1
ATOM 1417 N N . ASP A 1 201 ? -3.281 13.521 -3.256 1.00 90.94 201 ASP A N 1
ATOM 1418 C CA . ASP A 1 201 ? -4.151 14.211 -4.201 1.00 90.94 201 ASP A CA 1
ATOM 1419 C C . ASP A 1 201 ? -3.514 15.482 -4.789 1.00 90.94 201 ASP A C 1
ATOM 1421 O O . ASP A 1 201 ? -2.643 16.103 -4.177 1.00 90.94 201 ASP A O 1
ATOM 1425 N N . ASP A 1 202 ? -3.950 15.909 -5.976 1.00 87.12 202 ASP A N 1
ATOM 1426 C CA . ASP A 1 202 ? -3.369 17.067 -6.667 1.00 87.12 202 ASP A CA 1
ATOM 1427 C C . ASP A 1 202 ? -3.739 18.410 -6.026 1.00 87.12 202 ASP A C 1
ATOM 1429 O O . ASP A 1 202 ? -3.042 19.415 -6.211 1.00 87.12 202 ASP A O 1
ATOM 1433 N N . LYS A 1 203 ? -4.801 18.428 -5.223 1.00 88.88 203 LYS A N 1
ATOM 1434 C CA . LYS A 1 203 ? -5.204 19.581 -4.414 1.00 88.88 203 LYS A CA 1
ATOM 1435 C C . LYS A 1 203 ? -4.693 19.514 -2.975 1.00 88.88 203 LYS A C 1
ATOM 1437 O O . LYS A 1 203 ? -4.962 20.425 -2.192 1.00 88.88 203 LYS A O 1
ATOM 1442 N N . ALA A 1 204 ? -3.971 18.460 -2.597 1.00 88.19 204 ALA A N 1
ATOM 1443 C CA . ALA A 1 204 ? -3.342 18.376 -1.285 1.00 88.19 204 ALA A CA 1
ATOM 1444 C C . ALA A 1 204 ? -2.127 19.315 -1.193 1.00 88.19 204 ALA A C 1
ATOM 1446 O O . ALA A 1 204 ? -1.318 19.418 -2.121 1.00 88.19 204 ALA A O 1
ATOM 1447 N N . THR A 1 205 ? -1.941 19.952 -0.033 1.00 86.44 205 THR A N 1
ATOM 1448 C CA . THR A 1 205 ? -0.689 20.666 0.278 1.00 86.44 205 THR A CA 1
ATOM 1449 C C . THR A 1 205 ? 0.268 19.690 0.952 1.00 86.44 205 THR A C 1
ATOM 1451 O O . THR A 1 205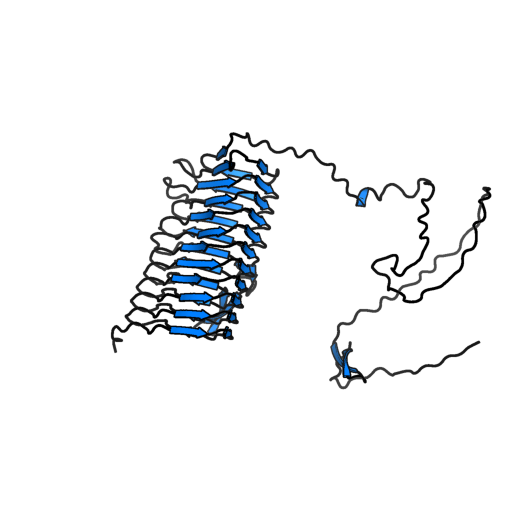 ? 0.457 19.703 2.168 1.00 86.44 205 THR A O 1
ATOM 1454 N N . SER A 1 206 ? 0.815 18.775 0.157 1.00 79.19 206 SER A N 1
ATOM 1455 C CA . SER A 1 206 ? 1.710 17.738 0.661 1.00 79.19 206 SER A CA 1
ATOM 1456 C C . SER A 1 206 ? 3.183 18.108 0.514 1.00 79.19 206 SER A C 1
ATOM 1458 O O . SER A 1 206 ? 3.593 18.640 -0.517 1.00 79.19 206 SER A O 1
ATOM 1460 N N . PHE A 1 207 ? 3.983 17.743 1.517 1.00 75.81 207 PHE A N 1
ATOM 1461 C CA . PHE A 1 207 ? 5.447 17.819 1.485 1.00 75.81 207 PHE A CA 1
ATOM 1462 C C . PHE A 1 207 ? 6.110 16.491 1.086 1.00 75.81 207 PHE A C 1
ATOM 1464 O O . PHE A 1 207 ? 7.330 16.433 0.963 1.00 75.81 207 PHE A O 1
ATOM 1471 N N . GLY A 1 208 ? 5.336 15.423 0.882 1.00 78.19 208 GLY A N 1
ATOM 1472 C CA . GLY A 1 208 ? 5.844 14.116 0.472 1.00 78.19 208 GLY A CA 1
ATOM 1473 C C . GLY A 1 208 ? 4.773 13.039 0.546 1.00 78.19 208 GLY A C 1
ATOM 1474 O O . GLY A 1 208 ? 3.952 13.033 1.467 1.00 78.19 208 GLY A O 1
ATOM 1475 N N . ALA A 1 209 ? 4.792 12.129 -0.417 1.00 79.56 209 ALA A N 1
ATOM 1476 C CA . ALA A 1 209 ? 4.052 10.885 -0.320 1.00 79.56 209 ALA A CA 1
ATOM 1477 C C . ALA A 1 209 ? 4.918 9.820 0.376 1.00 79.56 209 ALA A C 1
ATOM 1479 O O . ALA A 1 209 ? 6.142 9.929 0.389 1.00 79.56 209 ALA A O 1
ATOM 1480 N N . GLY A 1 210 ? 4.294 8.821 0.998 1.00 84.38 210 GLY A N 1
ATOM 1481 C CA . GLY A 1 210 ? 5.025 7.768 1.704 1.00 84.38 210 GLY A CA 1
ATOM 1482 C C . GLY A 1 210 ? 5.246 6.540 0.832 1.00 84.38 210 GLY A C 1
ATOM 1483 O O . GLY A 1 210 ? 4.789 6.507 -0.312 1.00 84.38 210 GLY A O 1
ATOM 1484 N N . SER A 1 211 ? 5.927 5.524 1.355 1.00 91.38 211 SER A N 1
ATOM 1485 C CA . SER A 1 211 ? 6.333 4.343 0.578 1.00 91.38 211 SER A CA 1
ATOM 1486 C C . SER A 1 211 ? 5.438 3.127 0.817 1.00 91.38 211 SER A C 1
ATOM 1488 O O . SER A 1 211 ? 4.659 3.071 1.773 1.00 91.38 211 SER A O 1
ATOM 1490 N N . ILE A 1 212 ? 5.567 2.130 -0.055 1.00 97.25 212 ILE A N 1
ATOM 1491 C CA . ILE A 1 212 ? 4.989 0.800 0.136 1.00 97.25 212 ILE A CA 1
ATOM 1492 C C . ILE A 1 212 ? 6.127 -0.217 0.123 1.00 97.25 212 ILE A C 1
ATOM 1494 O O . ILE A 1 212 ? 6.744 -0.444 -0.914 1.00 97.25 212 ILE A O 1
ATOM 1498 N N . ASN A 1 213 ? 6.362 -0.851 1.267 1.00 98.00 213 ASN A N 1
ATOM 1499 C CA . ASN A 1 213 ? 7.408 -1.846 1.460 1.00 98.00 213 ASN A CA 1
ATOM 1500 C C . ASN A 1 213 ? 6.763 -3.208 1.733 1.00 98.00 213 ASN A C 1
ATOM 1502 O O . ASN A 1 213 ? 6.026 -3.372 2.710 1.00 98.00 213 ASN A O 1
ATOM 1506 N N . ILE A 1 214 ? 7.042 -4.196 0.886 1.00 98.44 214 ILE A N 1
ATOM 1507 C CA . ILE A 1 214 ? 6.501 -5.552 1.010 1.00 98.44 214 ILE A CA 1
ATOM 1508 C C . ILE A 1 214 ? 7.653 -6.548 1.043 1.00 98.44 214 ILE A C 1
ATOM 1510 O O . ILE A 1 214 ? 8.351 -6.755 0.054 1.00 98.44 214 ILE A O 1
ATOM 1514 N N . LYS A 1 215 ? 7.819 -7.207 2.186 1.00 98.31 215 LYS A N 1
ATOM 1515 C CA . LYS A 1 215 ? 8.771 -8.294 2.383 1.00 98.31 215 LYS A CA 1
ATOM 1516 C C . LYS A 1 215 ? 8.004 -9.607 2.471 1.00 98.31 215 LYS A C 1
ATOM 1518 O O . LYS A 1 215 ? 7.397 -9.908 3.502 1.00 98.31 215 LYS A O 1
ATOM 1523 N N . THR A 1 216 ? 7.994 -10.373 1.382 1.00 97.94 216 THR A N 1
ATOM 1524 C CA . THR A 1 216 ? 7.263 -11.643 1.319 1.00 97.94 216 THR A CA 1
ATOM 1525 C C . THR A 1 216 ? 7.895 -12.638 0.368 1.00 97.94 216 THR A C 1
ATOM 1527 O O . THR A 1 216 ? 8.427 -12.233 -0.655 1.00 97.94 216 THR A O 1
ATOM 1530 N N . LYS A 1 217 ? 7.751 -13.942 0.639 1.00 97.56 217 LYS A N 1
ATOM 1531 C CA . LYS A 1 217 ? 8.205 -14.995 -0.283 1.00 97.56 217 LYS A CA 1
ATOM 1532 C C . LYS A 1 217 ? 7.364 -15.060 -1.558 1.00 97.56 217 LYS A C 1
ATOM 1534 O O . LYS A 1 217 ? 7.899 -15.372 -2.618 1.00 97.56 217 LYS A O 1
ATOM 1539 N N . ASN A 1 218 ? 6.058 -14.811 -1.494 1.00 98.12 218 ASN A N 1
ATOM 1540 C CA . ASN A 1 218 ? 5.189 -14.896 -2.668 1.00 98.12 218 ASN A CA 1
ATOM 1541 C C . ASN A 1 218 ? 4.198 -13.738 -2.678 1.00 98.12 218 ASN A C 1
ATOM 1543 O O . ASN A 1 218 ? 3.342 -13.656 -1.802 1.00 98.12 218 ASN A O 1
ATOM 1547 N N . LEU A 1 219 ? 4.278 -12.891 -3.702 1.00 98.44 219 LEU A N 1
ATOM 1548 C CA . LEU A 1 219 ? 3.332 -11.802 -3.926 1.00 98.44 219 LEU A CA 1
ATOM 1549 C C . LEU A 1 219 ? 2.523 -12.063 -5.200 1.00 98.44 219 LEU A C 1
ATOM 1551 O O . LEU A 1 219 ? 3.086 -12.293 -6.274 1.00 98.44 219 LEU A O 1
ATOM 1555 N N . ALA A 1 220 ? 1.200 -12.014 -5.085 1.00 98.00 220 ALA A N 1
ATOM 1556 C CA . ALA A 1 220 ? 0.284 -12.138 -6.209 1.00 98.00 220 ALA A CA 1
ATOM 1557 C C . ALA A 1 220 ? -0.699 -10.966 -6.244 1.00 98.00 220 ALA A C 1
ATOM 1559 O O . ALA A 1 220 ? -1.329 -10.639 -5.238 1.00 98.00 220 ALA A O 1
ATOM 1560 N N . LEU A 1 221 ? -0.833 -10.357 -7.420 1.00 98.12 221 LEU A N 1
ATOM 1561 C CA . LEU A 1 221 ? -1.920 -9.450 -7.755 1.00 98.12 221 LEU A CA 1
ATOM 1562 C C . LEU A 1 221 ? -2.751 -10.100 -8.856 1.00 98.12 221 LEU A C 1
ATOM 1564 O O . LEU A 1 221 ? -2.193 -10.579 -9.853 1.00 98.12 221 LEU A O 1
ATOM 1568 N N . THR A 1 222 ? -4.065 -10.145 -8.658 1.00 95.44 222 THR A N 1
ATOM 1569 C CA . THR A 1 222 ? -5.000 -10.769 -9.595 1.00 95.44 222 THR A CA 1
ATOM 1570 C C . THR A 1 222 ? -6.348 -10.050 -9.661 1.00 95.44 222 THR A C 1
ATOM 1572 O O . THR A 1 222 ? -6.806 -9.424 -8.706 1.00 95.44 222 THR A O 1
ATOM 1575 N N . LYS A 1 223 ? -7.026 -10.190 -10.807 1.00 92.56 223 LYS A N 1
ATOM 1576 C CA . LYS A 1 223 ? -8.389 -9.687 -11.059 1.00 92.56 223 LYS A CA 1
ATOM 1577 C C . LYS A 1 223 ? -8.554 -8.172 -10.818 1.00 92.56 223 LYS A C 1
ATOM 1579 O O . LYS A 1 223 ? -9.606 -7.735 -10.351 1.00 92.56 223 LYS A O 1
ATOM 1584 N N . GLY A 1 224 ? -7.559 -7.370 -11.188 1.00 89.00 224 GLY A N 1
ATOM 1585 C CA . GLY A 1 224 ? -7.566 -5.906 -11.162 1.00 89.00 224 GLY A CA 1
ATOM 1586 C C . GLY A 1 224 ? -7.046 -5.267 -9.871 1.00 89.00 224 GLY A C 1
ATOM 1587 O O . GLY A 1 224 ? -7.260 -4.073 -9.670 1.00 89.00 224 GLY A O 1
ATOM 1588 N N . ALA A 1 225 ? -6.395 -6.019 -8.991 1.00 95.44 225 ALA A N 1
ATOM 1589 C CA . ALA A 1 225 ? -5.733 -5.485 -7.810 1.00 95.44 225 ALA A CA 1
ATOM 1590 C C . ALA A 1 225 ? -4.588 -4.500 -8.142 1.00 95.44 225 ALA A C 1
ATOM 1592 O O . ALA A 1 225 ? -4.106 -4.379 -9.275 1.00 95.44 225 ALA A O 1
ATOM 1593 N N . LYS A 1 226 ? -4.170 -3.716 -7.138 1.00 95.31 226 LYS A N 1
ATOM 1594 C CA . LYS A 1 226 ? -3.163 -2.658 -7.312 1.00 95.31 226 LYS A CA 1
ATOM 1595 C C . LYS A 1 226 ? -2.229 -2.511 -6.116 1.00 95.31 226 LYS A C 1
ATOM 1597 O O . LYS A 1 226 ? -2.651 -2.600 -4.965 1.00 95.31 226 LYS A O 1
ATOM 1602 N N . ILE A 1 227 ? -0.975 -2.176 -6.406 1.00 96.94 227 ILE A N 1
ATOM 1603 C CA . ILE A 1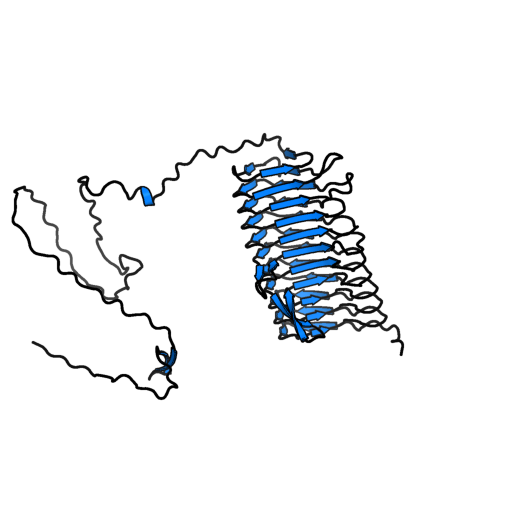 227 ? -0.061 -1.536 -5.452 1.00 96.94 227 ILE A CA 1
ATOM 1604 C C . ILE A 1 227 ? 0.251 -0.163 -6.026 1.00 96.94 227 ILE A C 1
ATOM 1606 O O . ILE A 1 227 ? 0.921 -0.073 -7.044 1.00 96.94 227 ILE A O 1
ATOM 1610 N N . ASN A 1 228 ? -0.270 0.889 -5.408 1.00 93.56 228 ASN A N 1
ATOM 1611 C CA . ASN A 1 228 ? -0.295 2.222 -5.995 1.00 93.56 228 ASN A CA 1
ATOM 1612 C C . ASN A 1 228 ? 0.417 3.227 -5.096 1.00 93.56 228 ASN A C 1
ATOM 1614 O O . ASN A 1 228 ? -0.034 3.469 -3.977 1.00 93.56 228 ASN A O 1
ATOM 1618 N N . ALA A 1 229 ? 1.473 3.839 -5.615 1.00 92.00 229 ALA A N 1
ATOM 1619 C CA . ALA A 1 229 ? 2.349 4.765 -4.911 1.00 92.00 229 ALA A CA 1
ATOM 1620 C C . ALA A 1 229 ? 2.399 6.106 -5.661 1.00 92.00 229 ALA A C 1
ATOM 1622 O O . ALA A 1 229 ? 3.422 6.470 -6.241 1.00 92.00 229 ALA A O 1
ATOM 1623 N N . ASP A 1 230 ? 1.268 6.812 -5.675 1.00 88.31 230 ASP A N 1
ATOM 1624 C CA . ASP A 1 230 ? 1.066 8.008 -6.493 1.00 88.31 230 ASP A CA 1
ATOM 1625 C C . ASP A 1 230 ? 1.175 9.289 -5.663 1.00 88.31 230 ASP A C 1
ATOM 1627 O O . ASP A 1 230 ? 0.531 9.441 -4.620 1.00 88.31 230 ASP A O 1
ATOM 1631 N N . ASN A 1 231 ? 1.889 10.278 -6.199 1.00 86.69 231 ASN A N 1
ATOM 1632 C CA . ASN A 1 231 ? 1.902 11.631 -5.661 1.00 86.69 231 ASN A CA 1
ATOM 1633 C C . ASN A 1 231 ? 1.519 12.673 -6.711 1.00 86.69 231 ASN A C 1
ATOM 1635 O O . ASN A 1 231 ? 2.334 13.087 -7.540 1.00 86.69 231 ASN A O 1
ATOM 1639 N N . ARG A 1 232 ? 0.288 13.176 -6.631 1.00 84.12 232 ARG A N 1
ATOM 1640 C CA . ARG A 1 232 ? -0.187 14.248 -7.513 1.00 84.12 232 ARG A CA 1
ATOM 1641 C C . ARG A 1 232 ? -0.024 15.650 -6.919 1.00 84.12 232 ARG A C 1
ATOM 1643 O O . ARG A 1 232 ? -0.238 16.632 -7.630 1.00 84.12 232 ARG A O 1
ATOM 1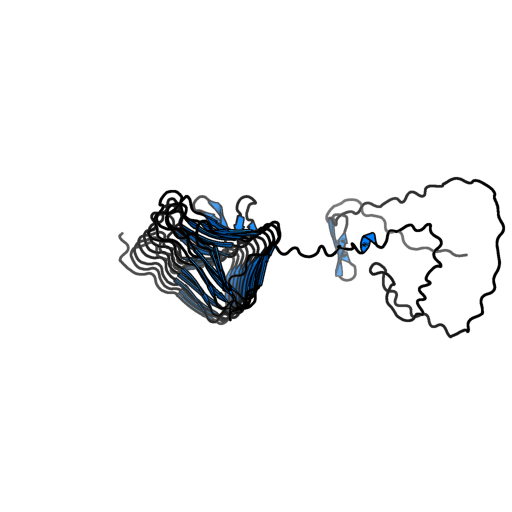650 N N . GLY A 1 233 ? 0.375 15.747 -5.651 1.00 78.56 233 GLY A N 1
ATOM 1651 C CA . GLY A 1 233 ? 0.597 16.995 -4.924 1.00 78.56 233 GLY A CA 1
ATOM 1652 C C . GLY A 1 233 ? 1.976 17.620 -5.173 1.00 78.56 233 GLY A C 1
ATOM 1653 O O . GLY A 1 233 ? 2.650 17.344 -6.162 1.00 78.56 233 GLY A O 1
ATOM 1654 N N . GLN A 1 234 ? 2.403 18.501 -4.263 1.00 70.62 234 GLN A N 1
ATOM 1655 C CA . GLN A 1 234 ? 3.666 19.251 -4.367 1.00 70.62 234 GLN A CA 1
ATOM 1656 C C . GLN A 1 234 ? 4.852 18.593 -3.628 1.00 70.62 234 GLN A C 1
ATOM 1658 O O . GLN A 1 234 ? 5.903 19.213 -3.505 1.00 70.62 234 GLN A O 1
ATOM 1663 N N . GLY A 1 235 ? 4.722 17.362 -3.127 1.00 68.56 235 GLY A N 1
ATOM 1664 C CA . GLY A 1 235 ? 5.730 16.705 -2.277 1.00 68.56 235 GLY A CA 1
ATOM 1665 C C . GLY A 1 235 ? 6.740 15.805 -3.005 1.00 68.56 235 GLY A C 1
ATOM 1666 O O . GLY A 1 235 ? 6.609 15.567 -4.202 1.00 68.56 235 GLY A O 1
ATOM 1667 N N . GLU A 1 236 ? 7.720 15.266 -2.266 1.00 70.38 236 GLU A N 1
ATOM 1668 C CA . GLU A 1 236 ? 8.579 14.151 -2.717 1.00 70.38 236 GLU A CA 1
ATOM 1669 C C . GLU A 1 236 ? 7.775 12.874 -3.024 1.00 70.38 236 GLU A C 1
ATOM 1671 O O . GLU A 1 236 ? 6.631 12.721 -2.594 1.00 70.38 236 GLU A O 1
ATOM 1676 N N . VAL A 1 237 ? 8.356 11.952 -3.788 1.00 71.19 237 VAL A N 1
ATOM 1677 C CA . VAL A 1 237 ? 7.636 10.802 -4.357 1.00 71.19 237 VAL A CA 1
ATOM 1678 C C . VAL A 1 237 ? 7.612 9.592 -3.444 1.00 71.19 237 VAL A C 1
ATOM 1680 O O . VAL A 1 237 ? 8.556 9.341 -2.700 1.00 71.19 237 VAL A O 1
ATOM 1683 N N . SER A 1 238 ? 6.556 8.802 -3.592 1.00 79.69 238 SER A N 1
ATOM 1684 C CA . SER A 1 238 ? 6.457 7.458 -3.040 1.00 79.69 238 SER A CA 1
ATOM 1685 C C . SER A 1 238 ? 7.391 6.485 -3.749 1.00 79.69 238 SER A C 1
ATOM 1687 O O . SER A 1 238 ? 7.566 6.585 -4.957 1.00 79.69 238 SER A O 1
ATOM 1689 N N . ASN A 1 239 ? 7.920 5.504 -3.020 1.00 89.44 239 ASN A N 1
ATOM 1690 C CA . ASN A 1 239 ? 8.595 4.349 -3.613 1.00 89.44 239 ASN A CA 1
ATOM 1691 C C . ASN A 1 239 ? 7.780 3.071 -3.375 1.00 89.44 239 ASN A C 1
ATOM 1693 O O . ASN A 1 239 ? 6.994 2.991 -2.423 1.00 89.44 239 ASN A O 1
ATOM 1697 N N . ILE A 1 240 ? 7.990 2.075 -4.234 1.00 95.56 240 ILE A N 1
ATOM 1698 C CA . ILE A 1 240 ? 7.515 0.703 -4.036 1.00 95.56 240 ILE A CA 1
ATOM 1699 C C . ILE A 1 240 ? 8.736 -0.200 -3.938 1.00 95.56 240 ILE A C 1
ATOM 1701 O O . ILE A 1 240 ? 9.468 -0.336 -4.915 1.00 95.56 240 ILE A O 1
ATOM 1705 N N . ASP A 1 241 ? 8.904 -0.869 -2.803 1.00 97.38 241 ASP A N 1
ATOM 1706 C CA . ASP A 1 241 ? 9.985 -1.824 -2.585 1.00 97.38 241 ASP A CA 1
ATOM 1707 C C . ASP A 1 241 ? 9.406 -3.201 -2.248 1.00 97.38 241 ASP A C 1
ATOM 1709 O O . ASP A 1 241 ? 8.741 -3.395 -1.227 1.00 97.38 241 ASP A O 1
ATOM 1713 N N . ILE A 1 242 ? 9.655 -4.180 -3.118 1.00 97.31 242 ILE A N 1
ATOM 1714 C CA . ILE A 1 242 ? 9.266 -5.579 -2.921 1.00 97.31 242 ILE A CA 1
ATOM 1715 C C . ILE A 1 242 ? 10.542 -6.403 -2.763 1.00 97.31 242 ILE A C 1
ATOM 1717 O O . ILE A 1 242 ? 11.366 -6.465 -3.674 1.00 97.31 242 ILE A O 1
ATOM 1721 N N . THR A 1 243 ? 10.706 -7.040 -1.606 1.00 94.94 243 THR A N 1
ATOM 1722 C CA . THR A 1 243 ? 11.935 -7.750 -1.222 1.00 94.94 243 THR A CA 1
ATOM 1723 C C . THR A 1 243 ? 11.650 -9.154 -0.699 1.00 94.94 243 THR A C 1
ATOM 1725 O O . THR A 1 243 ? 10.518 -9.486 -0.346 1.00 94.94 243 THR A O 1
ATOM 1728 N N . ASP A 1 244 ? 12.693 -9.988 -0.670 1.00 88.00 244 ASP A N 1
ATOM 1729 C CA . ASP A 1 244 ? 12.663 -11.393 -0.236 1.00 88.00 244 ASP A CA 1
ATOM 1730 C C . ASP A 1 244 ? 11.654 -12.283 -0.988 1.00 88.00 244 ASP A C 1
ATOM 1732 O O . ASP A 1 244 ? 11.297 -13.371 -0.526 1.00 88.00 244 ASP A O 1
ATOM 1736 N N . GLY A 1 245 ? 11.234 -11.851 -2.180 1.00 87.12 245 GLY A N 1
ATOM 1737 C CA . GLY A 1 245 ? 10.350 -12.609 -3.056 1.00 87.12 245 GLY A CA 1
ATOM 1738 C C . GLY A 1 245 ? 11.046 -13.832 -3.617 1.00 87.12 245 GLY A C 1
ATOM 1739 O O . GLY A 1 245 ? 12.125 -13.717 -4.166 1.00 87.12 245 GLY A O 1
ATOM 1740 N N . ASN A 1 246 ? 10.413 -14.997 -3.569 1.00 94.94 246 ASN A N 1
ATOM 1741 C CA . ASN A 1 246 ? 10.680 -16.090 -4.502 1.00 94.94 246 ASN A CA 1
ATOM 1742 C C . ASN A 1 246 ? 9.918 -15.840 -5.808 1.00 94.94 246 ASN A C 1
ATOM 1744 O O . ASN A 1 246 ? 10.454 -16.021 -6.898 1.00 94.94 246 ASN A O 1
ATOM 1748 N N . LYS A 1 247 ? 8.665 -15.383 -5.697 1.00 97.38 247 LYS A N 1
ATOM 1749 C CA . LYS A 1 247 ? 7.767 -15.179 -6.833 1.00 97.38 247 LYS A CA 1
ATOM 1750 C C . LYS A 1 247 ? 6.947 -13.901 -6.690 1.00 97.38 247 LYS A C 1
ATOM 1752 O O . LYS A 1 247 ? 6.304 -13.686 -5.665 1.00 97.38 247 LYS A O 1
ATOM 1757 N N . LEU A 1 248 ? 6.895 -13.120 -7.767 1.00 97.69 248 LEU A N 1
ATOM 1758 C CA . LEU A 1 248 ? 5.963 -12.005 -7.947 1.00 97.69 248 LEU A CA 1
ATOM 1759 C C . LEU A 1 248 ? 5.127 -12.256 -9.203 1.00 97.69 248 LEU A C 1
ATOM 1761 O O . LEU A 1 248 ? 5.668 -12.492 -10.282 1.00 97.69 248 LEU A O 1
ATOM 1765 N N . THR A 1 249 ? 3.802 -12.254 -9.068 1.00 97.56 249 THR A N 1
ATOM 1766 C CA . THR A 1 249 ? 2.868 -12.445 -10.186 1.00 97.56 249 THR A CA 1
ATOM 1767 C C . THR A 1 249 ? 1.906 -11.275 -10.316 1.00 97.56 249 THR A C 1
ATOM 1769 O O . THR A 1 249 ? 1.195 -10.951 -9.371 1.00 97.56 249 THR A O 1
ATOM 1772 N N . LEU A 1 250 ? 1.853 -10.702 -11.518 1.00 96.31 250 LEU A N 1
ATOM 1773 C CA . LEU A 1 250 ? 0.853 -9.744 -11.972 1.00 96.31 250 LEU A CA 1
ATOM 1774 C C . LEU A 1 250 ? 0.059 -10.394 -13.104 1.00 96.31 250 LEU A C 1
ATOM 1776 O O . LEU A 1 250 ? 0.624 -10.704 -14.158 1.00 96.31 250 LEU A O 1
ATOM 1780 N N . TYR A 1 251 ? -1.227 -10.647 -12.895 1.00 94.38 251 TYR A N 1
ATOM 1781 C CA . TYR A 1 251 ? -2.046 -11.363 -13.866 1.00 94.38 251 TYR A CA 1
ATOM 1782 C C . TYR A 1 251 ? -3.454 -10.784 -13.969 1.00 94.38 251 TYR A C 1
ATOM 1784 O O . TYR A 1 251 ? -4.183 -10.808 -12.985 1.00 94.38 251 TYR A O 1
ATOM 1792 N N . ASN A 1 252 ? -3.855 -10.429 -15.19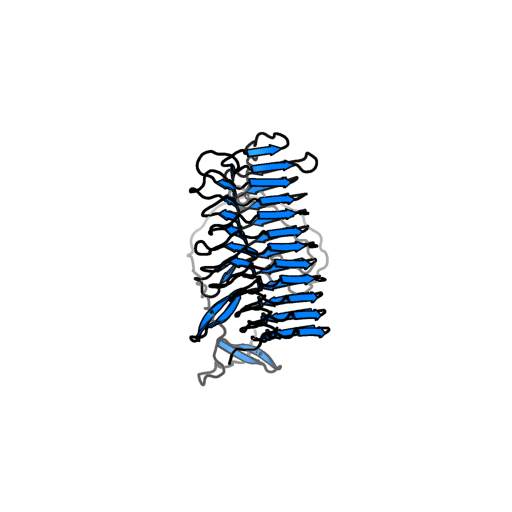6 1.00 90.44 252 ASN A N 1
ATOM 1793 C CA . ASN A 1 252 ? -5.194 -9.953 -15.566 1.00 90.44 252 ASN A CA 1
ATOM 1794 C C . ASN A 1 252 ? -5.476 -8.486 -15.183 1.00 90.44 252 ASN A C 1
ATOM 1796 O O . ASN A 1 252 ? -6.353 -8.196 -14.373 1.00 90.44 252 ASN A O 1
ATOM 1800 N N . ASN A 1 253 ? -4.789 -7.566 -15.872 1.00 89.38 253 ASN A N 1
ATOM 1801 C CA . ASN A 1 253 ? -4.947 -6.110 -15.763 1.00 89.38 253 ASN A CA 1
ATOM 1802 C C . ASN A 1 253 ? -4.516 -5.536 -14.398 1.00 89.38 253 ASN A C 1
ATOM 1804 O O . ASN A 1 253 ? -5.147 -4.626 -13.856 1.00 89.38 253 ASN A O 1
ATOM 1808 N N . GLU A 1 254 ? -3.416 -6.059 -13.860 1.00 93.31 254 GLU A N 1
ATOM 1809 C CA . GLU A 1 254 ? -2.816 -5.580 -12.612 1.00 93.31 254 GLU A CA 1
ATOM 1810 C C . GLU A 1 254 ? -1.883 -4.401 -12.856 1.00 93.31 254 GLU A C 1
ATOM 1812 O O . GLU A 1 254 ? -1.249 -4.297 -13.910 1.00 93.31 254 GLU A O 1
ATOM 1817 N N . SER A 1 255 ? -1.749 -3.525 -11.863 1.00 88.56 255 SER A N 1
ATOM 1818 C CA . SER A 1 255 ? -0.939 -2.316 -12.008 1.00 88.56 255 SER A CA 1
ATOM 1819 C C . SER A 1 255 ? -0.133 -2.024 -10.745 1.00 88.56 255 SER A C 1
ATOM 1821 O O . SER A 1 255 ? -0.689 -1.979 -9.643 1.00 88.56 255 SER A O 1
ATOM 1823 N N . LEU A 1 256 ? 1.172 -1.808 -10.942 1.00 89.44 256 LEU A N 1
ATOM 1824 C CA . LEU A 1 256 ? 2.135 -1.307 -9.954 1.00 89.44 256 LEU A CA 1
ATOM 1825 C C . LEU A 1 256 ? 2.632 0.089 -10.375 1.00 89.44 256 LEU A C 1
ATOM 1827 O O . LEU A 1 256 ? 3.762 0.205 -10.863 1.00 89.44 256 LEU A O 1
ATOM 1831 N N . PRO A 1 257 ? 1.795 1.135 -10.275 1.00 83.69 257 PRO A N 1
ATOM 1832 C CA . PRO A 1 257 ? 2.214 2.486 -10.597 1.00 83.69 257 PRO A CA 1
ATOM 1833 C C . PRO A 1 257 ? 2.910 3.144 -9.404 1.00 83.69 257 PRO A C 1
ATOM 1835 O O . PRO A 1 257 ? 2.461 3.057 -8.256 1.00 83.69 257 PRO A O 1
ATOM 1838 N N . SER A 1 258 ? 3.988 3.859 -9.705 1.00 81.69 258 SER A N 1
ATOM 1839 C CA . SER A 1 258 ? 4.575 4.854 -8.820 1.00 81.69 258 SER A CA 1
ATOM 1840 C C . SER A 1 258 ? 4.726 6.177 -9.568 1.00 81.69 258 SER A C 1
ATOM 1842 O O . SER A 1 258 ? 5.769 6.486 -10.155 1.00 81.69 258 SER A O 1
ATOM 1844 N N . GLU A 1 259 ? 3.624 6.922 -9.645 1.00 80.50 259 GLU A N 1
ATOM 1845 C CA . GLU A 1 259 ? 3.491 8.052 -10.563 1.00 80.50 259 GLU A CA 1
ATOM 1846 C C . GLU A 1 259 ? 3.441 9.395 -9.833 1.00 80.50 259 GLU A C 1
ATOM 1848 O O . GLU A 1 259 ? 2.848 9.533 -8.763 1.00 80.50 259 GLU A O 1
ATOM 1853 N N . SER A 1 260 ? 4.022 10.430 -10.442 1.00 76.06 260 SER A N 1
ATOM 1854 C CA . SER A 1 260 ? 3.809 11.808 -10.014 1.00 76.06 260 SER A CA 1
ATOM 1855 C C . SER A 1 260 ? 3.263 12.681 -11.124 1.00 76.06 260 SER A C 1
ATOM 1857 O O . SER A 1 260 ? 3.773 12.691 -12.240 1.00 76.06 260 SER A O 1
ATOM 1859 N N . ALA A 1 261 ? 2.233 13.459 -10.786 1.00 66.44 261 ALA A N 1
ATOM 1860 C CA . ALA A 1 261 ? 1.596 14.380 -11.724 1.00 66.44 261 ALA A CA 1
ATOM 1861 C C . ALA A 1 261 ? 2.282 15.751 -11.800 1.00 66.44 261 ALA A C 1
ATOM 1863 O O . ALA A 1 261 ? 2.019 16.500 -12.734 1.00 66.44 261 ALA A O 1
ATOM 1864 N N . ARG A 1 262 ? 3.096 16.121 -10.799 1.00 65.12 262 ARG A N 1
ATOM 1865 C CA . ARG A 1 262 ? 3.665 17.479 -10.688 1.00 65.12 262 ARG A CA 1
ATOM 1866 C C . ARG A 1 262 ? 5.159 17.525 -10.399 1.00 65.12 262 ARG A C 1
ATOM 1868 O O . ARG A 1 262 ? 5.770 18.559 -10.655 1.00 65.12 262 ARG A O 1
ATOM 1875 N N . ARG A 1 263 ? 5.755 16.440 -9.891 1.00 66.94 263 ARG A N 1
ATOM 1876 C CA . ARG A 1 263 ? 7.182 16.374 -9.537 1.00 66.94 263 ARG A CA 1
ATOM 1877 C C . ARG A 1 263 ? 7.801 15.050 -10.007 1.00 66.94 263 ARG A C 1
ATOM 1879 O O . ARG A 1 263 ? 7.404 14.512 -11.037 1.00 66.94 263 ARG A O 1
ATOM 1886 N N . ARG A 1 264 ? 8.809 14.560 -9.285 1.00 71.75 264 ARG A N 1
ATOM 1887 C CA . ARG A 1 264 ? 9.602 13.375 -9.627 1.00 71.75 264 ARG A CA 1
ATOM 1888 C C . ARG A 1 264 ? 8.748 12.104 -9.735 1.00 71.75 264 ARG A C 1
ATOM 1890 O O . ARG A 1 264 ? 7.818 11.950 -8.962 1.00 71.75 264 ARG A O 1
ATOM 1897 N N . GLY A 1 265 ? 9.073 11.177 -10.639 1.00 73.12 265 GLY A N 1
ATOM 1898 C CA . GLY A 1 265 ? 8.486 9.822 -10.638 1.00 73.12 265 GLY A CA 1
ATOM 1899 C C . GLY A 1 265 ? 9.048 8.941 -9.512 1.00 73.12 265 GLY A C 1
ATOM 1900 O O . GLY A 1 265 ? 10.203 9.100 -9.125 1.00 73.12 265 GLY A O 1
ATOM 1901 N N . GLY A 1 266 ? 8.264 8.022 -8.956 1.00 84.00 266 GLY A N 1
ATOM 1902 C CA . GLY A 1 266 ? 8.693 7.247 -7.786 1.00 84.00 266 GLY A CA 1
ATOM 1903 C C . GLY A 1 266 ? 9.579 6.072 -8.168 1.00 84.00 266 GLY A C 1
ATOM 1904 O O . GLY A 1 266 ? 9.493 5.590 -9.295 1.00 84.00 266 GLY A O 1
ATOM 1905 N N . ASN A 1 267 ? 10.468 5.611 -7.287 1.00 89.19 267 ASN A N 1
ATOM 1906 C CA . ASN A 1 267 ? 11.292 4.448 -7.621 1.00 89.19 267 ASN A CA 1
ATOM 1907 C C . ASN A 1 267 ? 10.546 3.149 -7.310 1.00 89.19 267 ASN A C 1
ATOM 1909 O O . ASN A 1 267 ? 9.836 3.050 -6.309 1.00 89.19 267 ASN A O 1
ATOM 1913 N N . ILE A 1 268 ? 10.743 2.148 -8.162 1.00 95.25 268 ILE A N 1
ATOM 1914 C CA . ILE A 1 268 ? 10.234 0.795 -7.951 1.00 95.25 268 ILE A CA 1
ATOM 1915 C C . ILE A 1 268 ? 11.425 -0.156 -7.866 1.00 95.25 268 ILE A C 1
ATOM 1917 O O . ILE A 1 268 ? 12.134 -0.338 -8.855 1.00 95.25 268 ILE A O 1
ATOM 1921 N N . GLY A 1 269 ? 11.634 -0.757 -6.698 1.00 96.88 269 GLY A N 1
ATOM 1922 C CA . GLY A 1 269 ? 12.641 -1.785 -6.452 1.00 96.88 269 GLY A CA 1
ATOM 1923 C C . GLY A 1 269 ? 11.994 -3.160 -6.294 1.00 96.88 269 GLY A C 1
ATOM 1924 O O . GLY A 1 269 ? 11.162 -3.365 -5.411 1.00 96.88 269 GLY A O 1
ATOM 1925 N N . LEU A 1 270 ? 12.373 -4.124 -7.134 1.00 97.56 270 LEU A N 1
ATOM 1926 C CA . LEU A 1 270 ? 11.863 -5.496 -7.089 1.00 97.56 270 LEU A CA 1
ATOM 1927 C C . LEU A 1 270 ? 13.022 -6.477 -6.932 1.00 97.56 270 LEU A C 1
ATOM 1929 O O . LEU A 1 270 ? 13.791 -6.677 -7.865 1.00 97.56 270 LEU A O 1
ATOM 1933 N N . LYS A 1 271 ? 13.110 -7.146 -5.784 1.00 96.88 271 LYS A N 1
ATOM 1934 C CA . LYS A 1 271 ? 14.060 -8.235 -5.545 1.00 96.88 271 LYS A CA 1
ATOM 1935 C C . LYS A 1 271 ? 13.311 -9.554 -5.414 1.00 96.88 271 LYS A C 1
ATOM 1937 O O . LYS A 1 271 ? 12.725 -9.854 -4.371 1.00 96.88 271 LYS A O 1
ATOM 1942 N N . VAL A 1 272 ? 13.322 -10.329 -6.497 1.00 96.19 272 VAL A N 1
ATOM 1943 C CA . VAL A 1 272 ? 12.563 -11.573 -6.642 1.00 96.19 272 VAL A CA 1
ATOM 1944 C C . VAL A 1 272 ? 13.504 -12.684 -7.091 1.00 96.19 272 VAL A C 1
ATOM 1946 O O . VAL A 1 272 ? 13.963 -12.684 -8.215 1.00 96.19 272 VAL A O 1
ATOM 1949 N N . ARG A 1 273 ? 13.781 -13.663 -6.239 1.00 93.56 273 ARG A N 1
ATOM 1950 C CA . ARG A 1 273 ? 14.730 -14.747 -6.475 1.00 93.56 273 ARG A CA 1
ATOM 1951 C C . ARG A 1 273 ? 14.421 -15.545 -7.737 1.00 93.56 273 ARG A C 1
ATOM 1953 O O . ARG A 1 273 ? 15.255 -15.578 -8.629 1.00 93.56 273 ARG A O 1
ATOM 1960 N N . ASP A 1 274 ? 13.236 -16.146 -7.834 1.00 94.56 274 ASP A N 1
ATOM 1961 C CA . ASP A 1 274 ? 12.986 -17.180 -8.842 1.00 94.56 274 ASP A CA 1
ATOM 1962 C C . ASP A 1 274 ? 12.313 -16.591 -10.093 1.00 94.56 274 ASP A C 1
ATOM 1964 O O . ASP A 1 274 ? 12.853 -16.679 -11.199 1.00 94.56 274 ASP A O 1
ATOM 1968 N N . ILE A 1 275 ? 11.129 -15.979 -9.943 1.00 96.06 275 ILE A N 1
ATOM 1969 C CA . ILE A 1 275 ? 10.345 -15.517 -11.099 1.00 96.06 275 ILE A CA 1
ATOM 1970 C C . ILE A 1 275 ? 9.515 -14.251 -10.854 1.00 96.06 275 ILE A C 1
ATOM 1972 O O . ILE A 1 275 ? 8.680 -14.187 -9.948 1.00 96.06 275 ILE A O 1
ATOM 1976 N N . LEU A 1 276 ? 9.666 -13.286 -11.762 1.00 97.56 276 LEU A N 1
ATOM 1977 C CA . LEU A 1 276 ? 8.748 -12.169 -11.974 1.00 97.56 276 LEU A CA 1
ATOM 1978 C C . LEU A 1 276 ? 7.882 -12.458 -13.206 1.00 97.56 276 LEU A C 1
ATOM 1980 O O . LEU A 1 276 ? 8.370 -12.482 -14.337 1.00 97.56 276 LEU A O 1
ATOM 1984 N N . LEU A 1 277 ? 6.588 -12.687 -12.984 1.00 97.56 277 LEU A N 1
ATOM 1985 C CA . LEU A 1 277 ? 5.622 -13.057 -14.015 1.00 97.56 277 LEU A CA 1
ATOM 1986 C C . LEU A 1 277 ? 4.588 -11.946 -14.216 1.00 97.56 277 LEU A C 1
ATOM 1988 O O . LEU A 1 277 ? 3.744 -11.728 -13.353 1.00 97.56 277 LEU A O 1
ATOM 1992 N N . ILE A 1 278 ? 4.607 -11.291 -15.375 1.00 97.75 278 ILE A N 1
ATOM 1993 C CA . ILE A 1 278 ? 3.705 -10.182 -15.712 1.00 97.75 278 ILE A CA 1
ATOM 1994 C C . ILE A 1 278 ? 2.914 -10.568 -16.959 1.00 97.75 278 ILE A C 1
ATOM 1996 O O . ILE A 1 278 ? 3.479 -10.776 -18.037 1.00 97.75 278 ILE A O 1
ATOM 2000 N N . ARG A 1 279 ? 1.597 -10.726 -16.805 1.00 95.81 279 ARG A N 1
ATOM 2001 C CA . ARG A 1 279 ? 0.727 -11.283 -17.844 1.00 95.81 279 ARG A CA 1
ATOM 2002 C C . ARG A 1 279 ? -0.579 -10.519 -18.013 1.00 95.81 279 ARG A C 1
ATOM 2004 O O . ARG A 1 279 ? -1.116 -9.979 -17.048 1.00 95.81 279 ARG A O 1
ATOM 2011 N N . GLN A 1 280 ? -1.148 -10.614 -19.216 1.00 94.12 280 GLN A N 1
ATOM 2012 C CA . GLN A 1 280 ? -2.512 -10.178 -19.547 1.00 94.12 280 GLN A CA 1
ATOM 2013 C C . GLN A 1 280 ? -2.760 -8.709 -19.193 1.00 94.12 280 GLN A C 1
ATOM 2015 O O . GLN A 1 280 ? -3.452 -8.406 -18.227 1.00 94.12 280 GLN A O 1
ATOM 2020 N N . GLN A 1 281 ? -2.174 -7.797 -19.969 1.00 95.06 281 GLN A N 1
ATOM 2021 C CA . GLN A 1 281 ? -2.344 -6.342 -19.835 1.00 95.06 281 GLN A CA 1
ATOM 2022 C C . GLN A 1 281 ? -1.866 -5.757 -18.496 1.00 95.06 281 GLN A C 1
ATOM 2024 O O . GLN A 1 281 ? -2.153 -4.606 -18.181 1.00 95.06 281 GLN A O 1
ATOM 2029 N N . SER A 1 282 ? -1.108 -6.527 -17.715 1.00 97.62 282 SER A N 1
ATOM 2030 C CA . SER A 1 282 ? -0.534 -6.045 -16.459 1.00 97.62 282 SER A CA 1
ATOM 2031 C C . SER A 1 282 ? 0.693 -5.168 -16.693 1.00 97.62 282 SER A C 1
ATOM 2033 O O . SER A 1 282 ? 1.408 -5.358 -17.685 1.00 97.62 282 SER A O 1
ATOM 2035 N N . ASN A 1 283 ? 0.947 -4.233 -15.778 1.00 95.50 283 ASN A N 1
ATOM 2036 C CA . ASN A 1 283 ? 2.003 -3.242 -15.930 1.00 95.50 283 ASN A CA 1
ATOM 2037 C C . 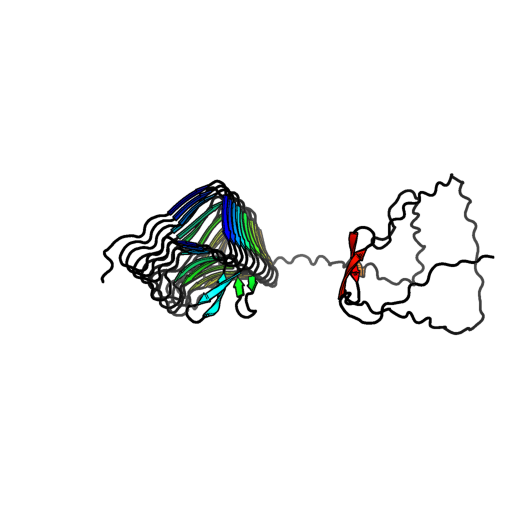ASN A 1 283 ? 2.751 -2.890 -14.640 1.00 95.50 283 ASN A C 1
ATOM 2039 O O . ASN A 1 283 ? 2.201 -2.934 -13.540 1.00 95.50 283 ASN A O 1
ATOM 2043 N N . ILE A 1 284 ? 4.007 -2.486 -14.829 1.00 96.12 284 ILE A N 1
ATOM 2044 C CA . ILE A 1 284 ? 4.836 -1.809 -13.830 1.00 96.12 284 ILE A CA 1
ATOM 2045 C C . ILE A 1 284 ? 5.249 -0.473 -14.436 1.00 96.12 284 ILE A C 1
ATOM 2047 O O . ILE A 1 284 ? 5.836 -0.445 -15.526 1.00 96.12 284 ILE A O 1
ATOM 2051 N N . SER A 1 285 ? 4.916 0.629 -13.766 1.00 92.31 285 SER A N 1
ATOM 2052 C CA . SER A 1 285 ? 5.199 1.965 -14.280 1.00 92.31 285 SER A CA 1
ATOM 2053 C C . SER A 1 285 ? 5.760 2.899 -13.227 1.00 92.31 285 SER A C 1
ATOM 2055 O O . SER A 1 285 ? 5.238 3.014 -12.126 1.00 92.31 285 SER A O 1
ATOM 2057 N N . SER A 1 286 ? 6.794 3.635 -13.614 1.00 89.38 286 SER A N 1
ATOM 2058 C CA . SER A 1 286 ? 7.271 4.794 -12.871 1.00 89.38 286 SER A CA 1
ATOM 2059 C C . SER A 1 286 ? 7.261 6.000 -13.800 1.00 89.38 286 SER A C 1
ATOM 2061 O O . SER A 1 286 ? 7.933 6.018 -14.832 1.00 89.38 286 SER A O 1
ATOM 2063 N N . THR A 1 287 ? 6.430 6.990 -13.488 1.00 80.06 287 THR A N 1
ATOM 2064 C CA . THR A 1 287 ? 6.226 8.156 -14.361 1.00 80.06 287 THR A CA 1
ATOM 2065 C C . THR A 1 287 ? 6.396 9.434 -13.558 1.00 80.06 287 THR A C 1
ATOM 2067 O O . THR A 1 287 ? 5.794 9.573 -12.495 1.00 80.06 287 THR A O 1
ATOM 2070 N N . GLY A 1 288 ? 7.219 10.357 -14.056 1.00 75.81 288 GLY A N 1
ATOM 2071 C CA . GLY A 1 288 ? 7.362 11.703 -13.497 1.00 75.81 288 GLY A CA 1
ATOM 2072 C C . GLY A 1 288 ? 6.498 12.744 -14.212 1.00 75.81 288 GLY A C 1
ATOM 2073 O O . GLY A 1 288 ? 5.846 12.452 -15.216 1.00 75.81 288 GLY A O 1
ATOM 2074 N N . SER A 1 289 ? 6.525 13.970 -13.693 1.00 70.38 289 SER A N 1
ATOM 2075 C CA . SER A 1 289 ? 5.844 15.128 -14.273 1.00 70.38 289 SER A CA 1
ATOM 2076 C C . SER A 1 289 ? 6.517 15.645 -15.544 1.00 70.38 289 SER A C 1
ATOM 2078 O O . SER A 1 289 ? 7.722 15.507 -15.735 1.00 70.38 289 SER A O 1
ATOM 2080 N N . ASN A 1 290 ? 5.729 16.323 -16.377 1.00 60.59 290 ASN A N 1
ATOM 2081 C CA . ASN A 1 290 ? 6.193 17.101 -17.525 1.00 60.59 290 ASN A CA 1
ATOM 2082 C C . ASN A 1 290 ? 6.613 18.543 -17.169 1.00 60.59 290 ASN A C 1
ATOM 2084 O O . ASN A 1 290 ? 7.120 19.259 -18.028 1.00 60.59 290 ASN A O 1
ATOM 2088 N N . THR A 1 291 ? 6.391 18.996 -15.929 1.00 60.09 291 THR A N 1
ATOM 2089 C CA . THR A 1 291 ? 6.604 20.400 -15.525 1.00 60.09 291 THR A CA 1
ATOM 2090 C C . THR A 1 291 ? 7.940 20.690 -14.839 1.00 60.09 291 THR A C 1
ATOM 2092 O O . THR A 1 291 ? 8.288 21.861 -14.710 1.00 60.09 291 THR A O 1
ATOM 2095 N N . ASP A 1 292 ? 8.673 19.676 -14.369 1.00 57.41 292 ASP A N 1
ATOM 2096 C CA . ASP A 1 292 ? 9.971 19.846 -13.697 1.00 57.41 292 ASP A CA 1
ATOM 2097 C C . ASP A 1 292 ? 10.988 18.819 -14.243 1.00 57.41 292 ASP A C 1
ATOM 2099 O O . ASP A 1 292 ? 10.845 17.625 -13.975 1.00 57.41 292 ASP A O 1
ATOM 2103 N N . PRO A 1 293 ? 11.990 19.255 -15.031 1.00 49.00 293 PRO A N 1
ATOM 2104 C CA . PRO A 1 293 ? 12.858 18.378 -15.821 1.00 49.00 293 PRO A CA 1
ATOM 2105 C C . PRO A 1 293 ? 13.977 17.697 -15.021 1.00 49.00 293 PRO A C 1
ATOM 2107 O O . PRO A 1 293 ? 14.805 17.018 -15.614 1.00 49.00 293 PRO A O 1
ATOM 2110 N N . THR A 1 294 ? 14.062 17.899 -13.705 1.00 52.94 294 THR A N 1
ATOM 2111 C CA . THR A 1 294 ? 15.274 17.580 -12.926 1.00 52.94 294 THR A CA 1
ATOM 2112 C C . THR A 1 294 ? 15.239 16.242 -12.189 1.00 52.94 294 THR A C 1
ATOM 2114 O O . THR A 1 294 ? 16.238 15.842 -11.589 1.00 52.94 294 THR A O 1
ATOM 2117 N N . PHE A 1 295 ? 14.109 15.529 -12.212 1.00 57.34 295 PHE A N 1
ATOM 2118 C CA . PHE A 1 295 ? 13.935 14.366 -11.357 1.00 57.34 295 PHE A CA 1
ATOM 2119 C C . PHE A 1 295 ? 13.018 13.309 -11.971 1.00 57.34 295 PHE A C 1
ATOM 2121 O O . PHE A 1 295 ? 11.797 13.439 -11.991 1.00 57.34 295 PHE A O 1
ATOM 2128 N N . GLU A 1 296 ? 13.598 12.193 -12.383 1.00 70.94 296 GLU A N 1
ATOM 2129 C CA . GLU A 1 296 ? 12.862 11.079 -12.969 1.00 70.94 296 GLU A CA 1
ATOM 2130 C C . GLU A 1 296 ? 12.841 9.850 -12.025 1.00 70.94 296 GLU A C 1
ATOM 2132 O O . GLU A 1 296 ? 13.644 9.747 -11.085 1.00 70.94 296 GLU A O 1
ATOM 2137 N N . GLY A 1 297 ? 11.879 8.942 -12.226 1.00 81.50 297 GLY A N 1
ATOM 2138 C CA . GLY A 1 297 ? 11.692 7.740 -11.401 1.00 81.50 297 GLY A CA 1
ATOM 2139 C C . GLY A 1 297 ? 12.272 6.490 -12.052 1.00 81.50 297 GLY A C 1
ATOM 2140 O O . GLY A 1 297 ? 12.108 6.290 -13.251 1.00 81.50 297 GLY A O 1
ATOM 2141 N N . ASN A 1 298 ? 12.977 5.660 -11.283 1.00 88.81 298 ASN A N 1
ATOM 2142 C CA . ASN A 1 298 ? 13.671 4.482 -11.807 1.00 88.81 298 ASN A CA 1
ATOM 2143 C C . ASN A 1 298 ? 12.943 3.183 -11.452 1.00 88.81 298 ASN A C 1
ATOM 2145 O O . ASN A 1 298 ? 12.247 3.096 -10.442 1.00 88.81 298 ASN A O 1
ATOM 2149 N N . ILE A 1 299 ? 13.166 2.150 -12.259 1.00 94.75 299 ILE A N 1
ATOM 2150 C CA . ILE A 1 299 ? 12.734 0.784 -11.968 1.00 94.75 299 ILE A CA 1
ATOM 2151 C C . ILE A 1 299 ? 13.988 -0.093 -11.892 1.00 94.75 299 ILE A C 1
ATOM 2153 O O . ILE A 1 299 ? 14.732 -0.180 -12.868 1.00 94.75 299 ILE A O 1
ATOM 2157 N N . ASP A 1 300 ? 14.225 -0.736 -10.750 1.00 96.19 300 ASP A N 1
ATOM 2158 C CA . ASP A 1 300 ? 15.309 -1.705 -10.550 1.00 96.19 300 ASP A CA 1
ATOM 2159 C C . ASP A 1 300 ? 14.714 -3.085 -10.247 1.00 96.19 300 ASP A C 1
ATOM 2161 O O . ASP A 1 300 ? 13.858 -3.229 -9.371 1.00 96.19 300 ASP A O 1
ATOM 2165 N N . ILE A 1 301 ? 15.122 -4.096 -11.012 1.00 97.19 301 ILE A N 1
ATOM 2166 C CA . ILE A 1 301 ? 14.603 -5.461 -10.936 1.00 97.19 301 ILE A CA 1
ATOM 2167 C C . ILE A 1 301 ? 15.773 -6.432 -10.813 1.00 97.19 301 ILE A C 1
ATOM 2169 O O . ILE A 1 301 ? 16.551 -6.610 -11.746 1.00 97.19 301 ILE A O 1
ATOM 2173 N N . GLU A 1 302 ? 15.844 -7.138 -9.695 1.00 96.44 302 GLU A N 1
ATOM 2174 C CA . GLU A 1 302 ? 16.771 -8.239 -9.459 1.00 96.44 302 GLU A CA 1
ATOM 2175 C C . GLU A 1 302 ? 16.001 -9.564 -9.508 1.00 96.44 302 GLU A C 1
ATOM 2177 O O . GLU A 1 302 ? 15.152 -9.815 -8.648 1.00 96.44 302 GLU A O 1
ATOM 2182 N N . VAL A 1 303 ? 16.253 -10.389 -10.534 1.00 95.88 303 VAL A N 1
ATOM 2183 C CA . VAL A 1 303 ? 15.488 -11.626 -10.774 1.00 95.88 303 VAL A CA 1
ATOM 2184 C C . VAL A 1 303 ? 16.254 -12.688 -11.560 1.00 95.88 303 VAL A C 1
ATOM 2186 O O . VAL A 1 303 ? 17.042 -12.348 -12.436 1.00 95.88 303 VAL A O 1
ATOM 2189 N N . GLU A 1 304 ? 16.015 -13.979 -11.296 1.00 94.69 304 GLU A N 1
ATOM 2190 C CA . GLU A 1 304 ? 16.528 -15.055 -12.164 1.00 94.69 304 GLU A CA 1
ATOM 2191 C C . GLU A 1 304 ? 15.722 -15.184 -13.464 1.00 94.69 304 GLU A C 1
ATOM 2193 O O . GLU A 1 304 ? 16.307 -15.294 -14.540 1.00 94.69 304 GLU A O 1
ATOM 2198 N N . THR A 1 305 ? 14.387 -15.156 -13.393 1.00 94.94 305 THR A N 1
ATOM 2199 C CA . THR A 1 305 ? 13.501 -15.245 -14.565 1.00 94.94 305 THR A CA 1
ATOM 2200 C C . THR A 1 305 ? 12.479 -14.106 -14.618 1.00 94.94 305 THR A C 1
ATOM 2202 O O . THR A 1 305 ? 11.599 -14.001 -13.767 1.00 94.94 305 THR A O 1
ATOM 2205 N N . LEU A 1 306 ? 12.523 -13.298 -15.676 1.00 96.44 306 LEU A N 1
ATOM 2206 C CA . LEU A 1 306 ? 11.499 -12.313 -16.018 1.00 96.44 306 LEU A CA 1
ATOM 2207 C C . LEU A 1 306 ? 10.656 -12.811 -17.196 1.00 96.44 306 LEU A C 1
ATOM 2209 O O . LEU A 1 306 ? 11.186 -13.099 -18.269 1.00 96.44 306 LEU A O 1
ATOM 2213 N N . VAL A 1 307 ? 9.336 -12.841 -17.023 1.00 96.56 307 VAL A N 1
ATOM 2214 C CA . VAL A 1 307 ? 8.379 -13.162 -18.088 1.00 96.56 307 VAL A CA 1
ATOM 2215 C C . VAL A 1 307 ? 7.373 -12.025 -18.254 1.00 96.56 307 VAL A C 1
ATOM 2217 O O . VAL A 1 307 ? 6.609 -11.730 -17.337 1.00 96.56 307 VAL A O 1
ATOM 2220 N N . LEU A 1 308 ? 7.329 -11.441 -19.451 1.00 96.25 308 LEU A N 1
ATOM 2221 C CA . LEU A 1 308 ? 6.359 -10.438 -19.889 1.00 96.25 308 LEU A CA 1
ATOM 2222 C C . LEU A 1 308 ? 5.513 -11.012 -21.029 1.00 96.25 308 LEU A C 1
ATOM 2224 O O . LEU A 1 308 ? 6.050 -11.365 -22.079 1.00 96.25 308 LEU A O 1
ATOM 2228 N N . HIS A 1 309 ? 4.197 -11.121 -20.843 1.00 94.50 309 HIS A N 1
ATOM 2229 C CA . HIS A 1 309 ? 3.337 -11.753 -21.843 1.00 94.50 309 HIS A CA 1
ATOM 2230 C C . HIS A 1 309 ? 1.940 -11.135 -21.970 1.00 94.50 309 HIS A C 1
ATOM 2232 O O . HIS A 1 309 ? 1.242 -10.927 -20.982 1.00 94.50 309 HIS A O 1
ATOM 2238 N N . GLY A 1 310 ? 1.431 -11.025 -23.198 1.00 94.62 310 GLY A N 1
ATOM 2239 C CA . GLY A 1 310 ? 0.030 -10.701 -23.463 1.00 94.62 310 GLY A CA 1
ATOM 2240 C C . GLY A 1 310 ? -0.276 -9.234 -23.197 1.00 94.62 310 GLY A C 1
ATOM 2241 O O . GLY A 1 310 ? -1.051 -8.921 -22.293 1.00 94.62 310 GLY A O 1
ATOM 2242 N N . ARG A 1 311 ? 0.331 -8.352 -23.997 1.00 95.69 311 ARG A N 1
ATOM 2243 C CA . ARG A 1 311 ? 0.165 -6.888 -23.939 1.00 95.69 311 ARG A CA 1
ATOM 2244 C C . ARG A 1 311 ? 0.578 -6.256 -22.612 1.00 95.69 311 ARG A C 1
ATOM 2246 O O . ARG A 1 311 ? 0.003 -5.254 -22.195 1.00 95.69 311 ARG A O 1
ATOM 2253 N N . SER A 1 312 ? 1.547 -6.862 -21.937 1.00 97.31 312 SER A N 1
ATOM 2254 C CA . SER A 1 312 ? 2.079 -6.370 -20.669 1.00 97.31 312 SER A CA 1
ATOM 2255 C C . SER A 1 312 ? 3.287 -5.468 -20.886 1.00 97.31 312 SER A C 1
ATOM 2257 O O . SER A 1 312 ? 3.990 -5.592 -21.890 1.00 97.31 312 SER A O 1
ATOM 2259 N N . TYR A 1 313 ? 3.548 -4.558 -19.949 1.00 95.88 313 TYR A N 1
ATOM 2260 C CA . TYR A 1 313 ? 4.693 -3.662 -20.079 1.00 95.88 313 TYR A CA 1
ATOM 2261 C C . TYR A 1 313 ? 5.373 -3.311 -18.759 1.00 95.88 313 TYR A C 1
ATOM 2263 O O . TYR A 1 313 ? 4.745 -3.240 -17.704 1.00 95.88 313 TYR A O 1
ATOM 2271 N N . ILE A 1 314 ? 6.670 -3.033 -18.854 1.00 96.50 314 ILE A N 1
ATOM 2272 C CA . ILE A 1 314 ? 7.439 -2.330 -17.825 1.00 96.50 314 ILE A CA 1
ATOM 2273 C C . ILE A 1 314 ? 7.891 -1.026 -18.461 1.00 96.50 314 ILE A C 1
ATOM 2275 O O . ILE A 1 314 ? 8.519 -1.039 -19.524 1.00 96.50 314 ILE A O 1
ATOM 2279 N N . ARG A 1 315 ? 7.534 0.108 -17.863 1.00 91.56 315 ARG A N 1
ATOM 2280 C CA . ARG A 1 315 ? 7.816 1.397 -18.488 1.00 91.56 315 ARG A CA 1
ATOM 2281 C C . ARG A 1 315 ? 8.189 2.470 -17.486 1.00 91.56 315 ARG A C 1
ATOM 2283 O O . ARG A 1 315 ? 7.476 2.678 -16.512 1.00 91.56 315 ARG A O 1
ATOM 2290 N N . THR A 1 316 ? 9.211 3.240 -17.824 1.00 88.56 316 THR A N 1
ATOM 2291 C CA . THR A 1 316 ? 9.375 4.592 -17.294 1.00 88.56 316 THR A CA 1
ATOM 2292 C C . THR A 1 316 ? 8.969 5.613 -18.350 1.00 88.56 316 THR A C 1
ATOM 2294 O O . THR A 1 316 ? 9.116 5.380 -19.554 1.00 88.56 316 THR A O 1
ATOM 2297 N N . ARG A 1 317 ? 8.398 6.742 -17.931 1.00 79.12 317 ARG A N 1
ATOM 2298 C CA . ARG A 1 317 ? 8.058 7.838 -18.845 1.00 79.12 317 ARG A CA 1
ATOM 2299 C C . ARG A 1 317 ? 8.566 9.164 -18.287 1.00 79.12 317 ARG A C 1
ATOM 2301 O O . ARG A 1 317 ? 8.250 9.505 -17.150 1.00 79.12 317 ARG A O 1
ATOM 2308 N N . ALA A 1 318 ? 9.272 9.902 -19.138 1.00 68.12 318 ALA A N 1
ATOM 2309 C CA . ALA A 1 318 ? 9.678 11.288 -18.941 1.00 68.12 318 ALA A CA 1
ATOM 2310 C C . ALA A 1 318 ? 9.597 12.063 -20.270 1.00 68.12 318 ALA A C 1
ATOM 2312 O O . ALA A 1 318 ? 9.670 11.467 -21.350 1.00 68.12 318 ALA A O 1
ATOM 2313 N N . GLU A 1 319 ? 9.413 13.381 -20.186 1.00 60.16 319 GLU A N 1
ATOM 2314 C CA . GLU A 1 319 ? 9.578 14.329 -21.301 1.00 60.16 319 GLU A CA 1
ATOM 2315 C C . GLU A 1 319 ? 11.035 14.859 -21.326 1.00 60.16 319 GLU A C 1
ATOM 2317 O O . GLU A 1 319 ? 11.770 14.642 -20.366 1.00 60.16 319 GLU A O 1
ATOM 2322 N N . PRO A 1 320 ? 11.552 15.423 -22.437 1.00 52.28 320 PRO A N 1
ATOM 2323 C CA . PRO A 1 320 ? 12.945 15.191 -22.806 1.00 52.28 320 PRO A CA 1
ATOM 2324 C C . PRO A 1 320 ? 14.006 15.868 -21.916 1.00 52.28 320 PRO A C 1
ATOM 2326 O O . PRO A 1 320 ? 14.129 17.089 -21.889 1.00 52.28 320 PRO A O 1
ATOM 2329 N N . ARG A 1 321 ? 14.894 14.991 -21.415 1.00 55.31 321 ARG A N 1
ATOM 2330 C CA . ARG A 1 321 ? 16.353 15.113 -21.199 1.00 55.31 321 ARG A CA 1
ATOM 2331 C C . ARG A 1 321 ? 16.851 15.966 -20.027 1.00 55.31 321 ARG A C 1
ATOM 2333 O O . ARG A 1 321 ? 17.424 17.015 -20.300 1.00 55.31 321 ARG A O 1
ATOM 2340 N N . GLN A 1 322 ? 16.856 15.408 -18.804 1.00 53.31 322 GLN A N 1
ATOM 2341 C CA . GLN A 1 322 ? 17.969 15.533 -17.828 1.00 53.31 322 GLN A CA 1
ATOM 2342 C C . GLN A 1 322 ? 18.064 14.336 -16.839 1.00 53.31 322 GLN A C 1
ATOM 2344 O O . GLN A 1 322 ? 18.021 14.525 -15.635 1.00 53.31 322 GLN A O 1
ATOM 2349 N N . GLY A 1 323 ? 18.289 13.105 -17.315 1.00 61.06 323 GLY A N 1
ATOM 2350 C CA . GLY A 1 323 ? 18.755 11.985 -16.470 1.00 61.06 323 GLY A CA 1
ATOM 2351 C C . GLY A 1 323 ? 17.733 11.347 -15.500 1.00 61.06 323 GLY A C 1
ATOM 2352 O O . GLY A 1 323 ? 16.923 12.006 -14.860 1.00 61.06 323 GLY A O 1
ATOM 2353 N N . GLY A 1 324 ? 17.829 10.020 -15.348 1.00 72.31 324 GLY A N 1
ATOM 2354 C CA . GLY A 1 324 ? 16.872 9.184 -14.608 1.00 72.31 324 GLY A CA 1
ATOM 2355 C C . GLY A 1 324 ? 15.914 8.455 -15.562 1.00 72.31 324 GLY A C 1
ATOM 2356 O O . GLY A 1 324 ? 16.312 8.176 -16.687 1.00 72.31 324 GLY A O 1
ATOM 2357 N N . SER A 1 325 ? 14.716 8.044 -15.118 1.00 83.12 325 SER A N 1
ATOM 2358 C CA . SER A 1 325 ? 13.806 7.162 -15.887 1.00 83.12 325 SER A CA 1
ATOM 2359 C C . SER A 1 325 ? 14.480 5.881 -16.348 1.00 83.12 325 SER A C 1
ATOM 2361 O O . SER A 1 325 ? 14.167 5.341 -17.414 1.00 83.12 325 SER A O 1
ATOM 2363 N N . ASN A 1 326 ? 15.429 5.398 -15.563 1.00 88.56 326 ASN A N 1
ATOM 2364 C CA . ASN A 1 326 ? 16.204 4.236 -15.927 1.00 88.56 326 ASN A CA 1
ATOM 2365 C C . ASN A 1 326 ? 15.423 2.977 -15.571 1.00 88.56 326 ASN A C 1
ATOM 2367 O O . ASN A 1 326 ? 14.720 2.922 -14.559 1.00 88.56 326 ASN A O 1
ATOM 2371 N N . ILE A 1 327 ? 15.591 1.951 -16.393 1.00 93.50 327 ILE A N 1
ATOM 2372 C CA . ILE A 1 327 ? 15.196 0.592 -16.053 1.00 93.50 327 ILE A CA 1
ATOM 2373 C C . ILE A 1 327 ? 16.470 -0.233 -15.976 1.00 93.50 327 ILE A C 1
ATOM 2375 O O . ILE A 1 327 ? 17.174 -0.381 -16.977 1.00 93.50 327 ILE A O 1
ATOM 2379 N N . LYS A 1 328 ? 16.748 -0.792 -14.801 1.00 95.19 328 LYS A N 1
ATOM 2380 C CA . LYS A 1 328 ? 17.807 -1.776 -14.596 1.00 95.19 328 LYS A CA 1
ATOM 2381 C C . LYS A 1 328 ? 17.176 -3.134 -14.309 1.00 95.19 328 LYS A C 1
ATOM 2383 O O . LYS A 1 328 ? 16.297 -3.247 -13.464 1.00 95.19 328 LYS A O 1
ATOM 2388 N N . ILE A 1 329 ? 17.620 -4.159 -15.027 1.00 96.06 329 ILE A N 1
ATOM 2389 C CA . ILE A 1 329 ? 17.240 -5.552 -14.791 1.00 96.06 329 ILE A CA 1
ATOM 2390 C C . ILE A 1 329 ? 18.529 -6.342 -14.614 1.00 96.06 329 ILE A C 1
ATOM 2392 O O . ILE A 1 329 ? 19.332 -6.416 -15.540 1.00 96.06 329 ILE A O 1
ATOM 2396 N N . SER A 1 330 ? 18.744 -6.926 -13.443 1.00 94.62 330 SER A N 1
ATOM 2397 C CA . SER A 1 330 ? 19.947 -7.693 -13.126 1.00 94.62 330 SER A CA 1
ATOM 2398 C C . SER A 1 330 ? 19.622 -9.111 -12.682 1.00 94.62 330 SER A C 1
ATOM 2400 O O . SER A 1 330 ? 18.697 -9.342 -11.905 1.00 94.62 330 SER A O 1
ATOM 2402 N N . GLY A 1 331 ? 20.416 -10.060 -13.165 1.00 90.25 331 GLY A N 1
ATOM 2403 C CA . GLY A 1 331 ? 20.346 -11.452 -12.751 1.00 90.25 331 GLY A CA 1
ATOM 2404 C C . GLY A 1 331 ? 20.813 -11.675 -11.321 1.00 90.25 331 GLY A C 1
ATOM 2405 O O . GLY A 1 331 ? 21.919 -11.266 -10.953 1.00 90.25 331 GLY A O 1
ATOM 2406 N N . LEU A 1 332 ? 20.027 -12.407 -10.536 1.00 82.31 332 LEU A N 1
ATOM 2407 C CA . LEU A 1 332 ? 20.485 -12.886 -9.238 1.00 82.31 332 LEU A CA 1
ATOM 2408 C C . LEU A 1 332 ? 21.550 -13.979 -9.446 1.00 82.31 332 LEU A C 1
ATOM 2410 O O . LEU A 1 332 ? 21.403 -14.866 -10.287 1.00 82.31 332 LEU A O 1
ATOM 2414 N N . HIS A 1 333 ? 22.665 -13.898 -8.715 1.00 81.88 333 HIS A N 1
ATOM 2415 C CA . HIS A 1 333 ? 23.807 -14.817 -8.863 1.00 81.88 333 HIS A CA 1
ATOM 2416 C C . HIS A 1 333 ? 24.359 -14.921 -10.304 1.00 81.88 333 HIS A C 1
ATOM 2418 O O . HIS A 1 333 ? 24.891 -15.960 -10.699 1.00 81.88 333 HIS A O 1
ATOM 2424 N N . GLY A 1 334 ? 24.219 -13.861 -11.111 1.00 77.31 334 GLY A N 1
ATOM 2425 C CA . GLY A 1 334 ? 24.682 -13.835 -12.503 1.00 77.31 334 GLY A CA 1
ATOM 2426 C C . GLY A 1 334 ? 23.812 -14.627 -13.487 1.00 77.31 334 GLY A C 1
ATOM 2427 O O . GLY A 1 334 ? 24.201 -14.780 -14.645 1.00 77.31 334 GLY A O 1
ATOM 2428 N N . LYS A 1 335 ? 22.642 -15.120 -13.058 1.00 85.44 335 LYS A N 1
ATOM 2429 C CA . LYS A 1 335 ? 21.660 -15.792 -13.916 1.00 85.44 335 LYS A CA 1
ATOM 2430 C C . LYS A 1 335 ? 20.502 -14.852 -14.208 1.00 85.44 335 LYS A C 1
ATOM 2432 O O . LYS A 1 335 ? 19.866 -14.358 -13.286 1.00 85.44 335 LYS A O 1
ATOM 2437 N N . LEU A 1 336 ? 20.218 -14.641 -15.489 1.00 92.06 336 LEU A N 1
ATOM 2438 C CA . LEU A 1 336 ? 19.045 -13.899 -15.931 1.00 92.06 336 LEU A CA 1
ATOM 2439 C C . LEU A 1 336 ? 18.461 -14.542 -17.189 1.00 92.06 336 LEU A C 1
ATOM 2441 O O . LEU A 1 336 ? 19.158 -14.714 -18.191 1.00 92.06 336 LEU A O 1
ATOM 2445 N N . VAL A 1 337 ? 17.167 -14.837 -17.149 1.00 92.44 337 VAL A N 1
ATOM 2446 C CA . VAL A 1 337 ? 16.351 -15.245 -18.293 1.00 92.44 337 VAL A CA 1
ATOM 2447 C C . VAL A 1 337 ? 15.256 -14.204 -18.483 1.00 92.44 337 VAL A C 1
ATOM 2449 O O . VAL A 1 337 ? 14.466 -13.962 -17.576 1.00 92.44 337 VAL A O 1
ATOM 2452 N N . VAL A 1 338 ? 15.187 -13.597 -19.668 1.00 93.75 338 VAL A N 1
ATOM 2453 C CA . VAL A 1 338 ? 14.158 -12.605 -20.012 1.00 93.75 338 VAL A CA 1
ATOM 2454 C C . VAL A 1 338 ? 13.336 -13.120 -21.189 1.00 93.75 338 VAL A C 1
ATOM 2456 O O . VAL A 1 338 ? 13.862 -13.303 -22.285 1.00 93.75 338 VAL A O 1
ATOM 2459 N N . LEU A 1 339 ? 12.040 -13.337 -20.966 1.00 94.31 339 LEU A N 1
ATOM 2460 C CA . LEU A 1 339 ? 11.074 -13.772 -21.974 1.00 94.31 339 LEU A CA 1
ATOM 2461 C C . LEU A 1 339 ? 10.021 -12.680 -22.165 1.00 94.31 339 LEU A C 1
ATOM 2463 O O . LEU A 1 339 ? 9.242 -12.407 -21.256 1.00 94.31 339 LEU A O 1
ATOM 2467 N N . VAL A 1 340 ? 9.976 -12.069 -23.347 1.00 94.62 340 VAL A N 1
ATOM 2468 C CA . VAL A 1 340 ? 9.008 -11.014 -23.689 1.00 94.62 340 VAL A CA 1
ATOM 2469 C C . VAL A 1 340 ? 8.241 -11.444 -24.936 1.00 94.62 340 VAL A C 1
ATOM 2471 O O . VAL A 1 340 ? 8.852 -11.746 -25.962 1.00 94.62 340 VAL A O 1
ATOM 2474 N N . SER A 1 341 ? 6.910 -11.510 -24.856 1.00 93.81 341 SER A N 1
ATOM 2475 C CA . SER A 1 341 ? 6.063 -11.783 -26.025 1.00 93.81 341 SER A CA 1
ATOM 2476 C C . SER A 1 341 ? 6.092 -10.621 -27.021 1.00 93.81 341 SER A C 1
ATOM 2478 O O . SER A 1 341 ? 6.323 -9.478 -26.641 1.00 93.81 341 SER A O 1
ATOM 2480 N N . HIS A 1 342 ? 5.797 -10.893 -28.296 1.00 92.62 342 HIS A N 1
ATOM 2481 C CA . HIS A 1 342 ? 5.856 -9.890 -29.372 1.00 92.62 342 HIS A CA 1
ATOM 2482 C C . HIS A 1 342 ? 4.933 -8.671 -29.168 1.00 92.62 342 HIS A C 1
ATOM 2484 O O . HIS A 1 342 ? 5.095 -7.654 -29.834 1.00 92.62 342 HIS A O 1
ATOM 2490 N N . ASP A 1 343 ? 3.913 -8.795 -28.318 1.00 93.81 343 ASP A N 1
ATOM 2491 C CA . ASP A 1 343 ? 2.930 -7.757 -28.005 1.00 93.81 343 ASP A CA 1
ATOM 2492 C C . ASP A 1 343 ? 3.194 -7.066 -26.657 1.00 93.81 343 ASP A C 1
ATOM 2494 O O . ASP A 1 343 ? 2.425 -6.192 -26.265 1.00 93.81 343 ASP A O 1
ATOM 2498 N N . SER A 1 344 ? 4.262 -7.449 -25.956 1.00 96.00 344 SER A N 1
ATOM 2499 C CA . SER A 1 344 ? 4.695 -6.874 -24.681 1.00 96.00 344 SER A CA 1
ATOM 2500 C C . SER A 1 344 ? 6.000 -6.099 -24.865 1.00 96.00 344 SER A C 1
ATOM 2502 O O . SER A 1 344 ? 6.756 -6.361 -25.800 1.00 96.00 344 SER A O 1
ATOM 2504 N N . TYR A 1 345 ? 6.289 -5.136 -23.987 1.00 94.75 345 TYR A N 1
ATOM 2505 C CA . TYR A 1 345 ? 7.500 -4.321 -24.128 1.00 94.75 345 TYR A CA 1
ATOM 2506 C C . TYR A 1 345 ? 8.088 -3.842 -22.800 1.00 94.75 345 TYR A C 1
ATOM 2508 O O . TYR A 1 345 ? 7.395 -3.678 -21.797 1.00 94.75 345 TYR A O 1
ATOM 2516 N N . ILE A 1 346 ? 9.390 -3.566 -22.827 1.00 94.94 346 ILE A N 1
ATOM 2517 C CA . ILE A 1 346 ? 10.116 -2.867 -21.767 1.00 94.94 346 ILE A CA 1
ATOM 2518 C C . ILE A 1 346 ? 10.639 -1.574 -22.383 1.00 94.94 346 ILE A C 1
ATOM 2520 O O . ILE A 1 346 ? 11.313 -1.615 -23.411 1.00 94.94 346 ILE A O 1
ATOM 2524 N N . SER A 1 347 ? 10.291 -0.429 -21.804 1.00 91.06 347 SER A N 1
ATOM 2525 C CA . SER A 1 347 ? 10.661 0.877 -22.354 1.00 91.06 347 SER A CA 1
ATOM 2526 C C . SER A 1 347 ? 11.118 1.806 -21.243 1.00 91.06 347 SER A C 1
ATOM 2528 O O . SER A 1 347 ? 10.325 2.201 -20.393 1.00 91.06 347 SER A O 1
ATOM 2530 N N . ALA A 1 348 ? 12.404 2.145 -21.266 1.00 89.19 348 ALA A N 1
ATOM 2531 C CA . ALA A 1 348 ? 12.946 3.210 -20.442 1.00 89.19 348 ALA A CA 1
ATOM 2532 C C . ALA A 1 348 ? 12.904 4.526 -21.228 1.00 89.19 348 ALA A C 1
ATOM 2534 O O . ALA A 1 348 ? 13.253 4.533 -22.410 1.00 89.19 348 ALA A O 1
ATOM 2535 N N . ALA A 1 349 ? 12.496 5.627 -20.593 1.00 84.81 349 ALA A N 1
ATOM 2536 C CA . ALA A 1 349 ? 12.704 6.958 -21.169 1.00 84.81 349 ALA A CA 1
ATOM 2537 C C . ALA A 1 349 ? 14.173 7.415 -21.038 1.00 84.81 349 ALA A C 1
ATOM 2539 O O . ALA A 1 349 ? 14.651 8.164 -21.890 1.00 84.81 349 ALA A O 1
ATOM 2540 N N . GLY A 1 350 ? 14.881 6.927 -20.012 1.00 85.12 350 GLY A N 1
ATOM 2541 C CA . GLY A 1 350 ? 16.323 7.083 -19.831 1.00 85.12 350 GLY A CA 1
ATOM 2542 C C . GLY A 1 350 ? 17.111 5.871 -20.327 1.00 85.12 350 GLY A C 1
ATOM 2543 O O . GLY A 1 350 ? 16.931 5.404 -21.451 1.00 85.12 350 GLY A O 1
ATOM 2544 N N . GLU A 1 351 ? 18.000 5.347 -19.486 1.00 87.56 351 GLU A N 1
ATOM 2545 C CA . GLU A 1 351 ? 18.802 4.156 -19.773 1.00 87.56 351 GLU A CA 1
ATOM 2546 C C . GLU A 1 351 ? 18.012 2.865 -19.510 1.00 87.56 351 GLU A C 1
ATOM 2548 O O . GLU A 1 351 ? 17.432 2.674 -18.441 1.00 87.56 351 GLU A O 1
ATOM 2553 N N . LEU A 1 352 ? 18.036 1.939 -20.472 1.00 91.38 352 LEU A N 1
ATOM 2554 C CA . LEU A 1 352 ? 17.624 0.551 -20.268 1.00 91.38 352 LEU A CA 1
ATOM 2555 C C . LEU A 1 352 ? 18.872 -0.331 -20.159 1.00 91.38 352 LEU A C 1
ATOM 2557 O O . LEU A 1 352 ? 19.572 -0.536 -21.152 1.00 91.38 352 LEU A O 1
ATOM 2561 N N . LYS A 1 353 ? 19.114 -0.888 -18.970 1.00 92.38 353 LYS A N 1
ATOM 2562 C CA . LYS A 1 353 ? 20.248 -1.768 -18.676 1.00 92.38 353 LYS A CA 1
ATOM 2563 C C . LYS A 1 353 ? 19.768 -3.163 -18.281 1.00 92.38 353 LYS A C 1
ATOM 2565 O O . LYS A 1 353 ? 18.971 -3.301 -17.358 1.00 92.38 353 LYS A O 1
ATOM 2570 N N . ILE A 1 354 ? 20.268 -4.197 -18.957 1.00 91.38 354 ILE A N 1
ATOM 2571 C CA . ILE A 1 354 ? 19.931 -5.603 -18.680 1.00 91.38 354 ILE A CA 1
ATOM 2572 C C . ILE A 1 354 ? 21.231 -6.396 -18.483 1.00 91.38 354 ILE A C 1
ATOM 2574 O O . ILE A 1 354 ? 22.058 -6.454 -19.391 1.00 91.38 354 ILE A O 1
ATOM 2578 N N . GLU A 1 355 ? 21.423 -6.980 -17.297 1.00 86.50 355 GLU A N 1
ATOM 2579 C CA . GLU A 1 355 ? 22.663 -7.624 -16.841 1.00 86.50 355 GLU A CA 1
ATOM 2580 C C . GLU A 1 355 ? 22.472 -9.124 -16.514 1.00 86.50 355 GLU A C 1
ATOM 2582 O O . GLU A 1 355 ? 21.536 -9.464 -15.789 1.00 86.50 355 GLU A O 1
ATOM 2587 N N . PRO A 1 356 ? 23.379 -10.030 -16.946 1.00 74.38 356 PRO A N 1
ATOM 2588 C CA . PRO A 1 356 ? 24.536 -9.773 -17.811 1.00 74.38 356 PRO A CA 1
ATOM 2589 C C . PRO A 1 356 ? 24.073 -9.297 -19.189 1.00 74.38 356 PRO A C 1
ATOM 2591 O O . PRO A 1 356 ? 22.960 -9.641 -19.561 1.00 74.38 356 PRO A O 1
ATOM 2594 N N . ASN A 1 357 ? 24.899 -8.503 -19.893 1.00 60.28 357 ASN A N 1
ATOM 2595 C CA . ASN A 1 357 ? 24.610 -7.813 -21.168 1.00 60.28 357 ASN A CA 1
ATOM 2596 C C . ASN A 1 357 ? 24.006 -8.741 -22.248 1.00 60.28 357 ASN A C 1
ATOM 2598 O O . ASN A 1 357 ? 24.655 -9.096 -23.234 1.00 60.28 357 ASN A O 1
ATOM 2602 N N . LEU A 1 358 ? 22.753 -9.148 -22.070 1.00 58.56 358 LEU A N 1
ATOM 2603 C CA . LEU A 1 358 ? 21.978 -9.909 -23.021 1.00 58.56 358 LEU A CA 1
ATOM 2604 C C . LEU A 1 358 ? 21.405 -8.873 -23.971 1.00 58.56 358 LEU A C 1
ATOM 2606 O O . LEU A 1 358 ? 20.602 -8.023 -23.585 1.00 58.56 358 LEU A O 1
ATOM 2610 N N . LYS A 1 359 ? 21.787 -8.959 -25.246 1.00 50.94 359 LYS A N 1
ATOM 2611 C CA . LYS A 1 359 ? 20.953 -8.370 -26.291 1.00 50.94 359 LYS A CA 1
ATOM 2612 C C . LYS A 1 359 ? 19.578 -9.004 -26.118 1.00 50.94 359 LYS A C 1
ATOM 2614 O O . LYS A 1 359 ? 19.490 -10.228 -26.199 1.00 50.94 359 LYS A O 1
ATOM 2619 N N . VAL A 1 360 ? 18.549 -8.201 -25.839 1.00 51.31 360 VAL A N 1
ATOM 2620 C CA . VAL A 1 360 ? 17.152 -8.650 -25.828 1.00 51.31 360 VAL A CA 1
ATOM 2621 C C . VAL A 1 360 ? 16.889 -9.251 -27.199 1.00 51.31 360 VAL A C 1
ATOM 2623 O O . VAL A 1 360 ? 16.644 -8.532 -28.164 1.00 51.31 360 VAL A O 1
ATOM 2626 N N . GLN A 1 361 ? 17.048 -10.564 -27.328 1.00 47.66 361 GLN A N 1
ATOM 2627 C CA . GLN A 1 361 ? 16.658 -11.236 -28.545 1.00 47.66 361 GLN A CA 1
ATOM 2628 C C . GLN A 1 361 ? 15.146 -11.369 -28.440 1.00 47.66 361 GLN A C 1
ATOM 2630 O O . GLN A 1 361 ? 14.679 -11.990 -27.479 1.00 47.66 361 GLN A O 1
ATOM 2635 N N . PRO A 1 362 ? 14.360 -10.784 -29.364 1.00 46.09 362 PRO A N 1
ATOM 2636 C CA . PRO A 1 362 ? 12.980 -11.203 -29.496 1.00 46.09 362 PRO A CA 1
ATOM 2637 C C . PRO A 1 362 ? 13.048 -12.711 -29.677 1.00 46.09 362 PRO A C 1
ATOM 2639 O O . PRO A 1 362 ? 13.637 -13.200 -30.642 1.00 46.09 362 PRO A O 1
ATOM 2642 N N . SER A 1 363 ? 12.556 -13.448 -28.684 1.00 46.50 363 SER A N 1
ATOM 2643 C CA . SER A 1 363 ? 12.480 -14.889 -28.809 1.00 46.50 363 SER A CA 1
ATOM 2644 C C . SER A 1 363 ? 11.547 -15.123 -29.983 1.00 46.50 363 SER A C 1
ATOM 2646 O O . SER A 1 363 ? 10.333 -14.954 -29.866 1.00 46.50 363 SER A O 1
ATOM 2648 N N . VAL A 1 364 ? 12.113 -15.479 -31.136 1.00 43.41 364 VAL A N 1
ATOM 2649 C CA . VAL A 1 364 ? 11.390 -16.267 -32.120 1.00 43.41 364 VAL A CA 1
ATOM 2650 C C . VAL A 1 364 ? 11.148 -17.571 -31.388 1.00 43.41 364 VAL A C 1
ATOM 2652 O O . VAL A 1 364 ? 11.972 -18.480 -31.416 1.00 43.41 364 VAL A O 1
ATOM 2655 N N . ILE A 1 365 ? 10.056 -17.623 -30.626 1.00 47.16 365 ILE A N 1
ATOM 2656 C CA . ILE A 1 365 ? 9.504 -18.892 -30.191 1.00 47.16 365 ILE A CA 1
ATOM 2657 C C . ILE A 1 365 ? 9.318 -19.625 -31.520 1.00 47.16 365 ILE A C 1
ATOM 2659 O O . ILE A 1 365 ? 8.586 -19.097 -32.368 1.00 47.16 365 ILE A O 1
ATOM 2663 N N . PRO A 1 366 ? 10.031 -20.740 -31.786 1.00 41.59 366 PRO A N 1
ATOM 2664 C CA . PRO A 1 366 ? 9.745 -21.514 -32.978 1.00 41.59 366 PRO A CA 1
ATOM 2665 C C . PRO A 1 366 ? 8.246 -21.731 -32.943 1.00 41.59 366 PRO A C 1
ATOM 2667 O O . PRO A 1 366 ? 7.727 -22.104 -31.889 1.00 41.59 366 PRO A O 1
ATOM 2670 N N . GLN A 1 367 ? 7.546 -21.382 -34.025 1.00 41.09 367 GLN A N 1
ATOM 2671 C CA . GLN A 1 367 ? 6.124 -21.655 -34.105 1.00 41.09 367 GLN A CA 1
ATOM 2672 C C . GLN A 1 367 ? 5.980 -23.156 -33.896 1.00 41.09 367 GLN A C 1
ATOM 2674 O O . GLN A 1 367 ? 6.176 -23.952 -34.813 1.00 41.09 367 GLN A O 1
ATOM 2679 N N . VAL A 1 368 ? 5.693 -23.554 -32.659 1.00 42.72 368 VAL A N 1
ATOM 2680 C CA . VAL A 1 368 ? 5.163 -24.866 -32.384 1.00 42.72 368 VAL A CA 1
ATOM 2681 C C . VAL A 1 368 ? 3.868 -24.797 -33.145 1.00 42.72 368 VAL A C 1
ATOM 2683 O O . VAL A 1 368 ? 2.995 -23.996 -32.809 1.00 42.72 368 VAL A O 1
ATOM 2686 N N . LYS A 1 369 ? 3.811 -25.523 -34.261 1.00 43.38 369 LYS A N 1
ATOM 2687 C CA . LYS A 1 369 ? 2.584 -25.698 -35.013 1.00 43.38 369 LYS A CA 1
ATOM 2688 C C . LYS A 1 369 ? 1.595 -26.199 -33.973 1.00 43.38 369 LYS A C 1
ATOM 2690 O O . LYS A 1 369 ? 1.729 -27.328 -33.507 1.00 43.38 369 LYS A O 1
ATOM 2695 N N . LEU A 1 370 ? 0.727 -25.311 -33.493 1.00 44.00 370 LEU A N 1
ATOM 2696 C CA . LEU A 1 370 ? -0.243 -25.642 -32.470 1.00 44.00 370 LEU A CA 1
ATOM 2697 C C . LEU A 1 370 ? -1.228 -26.536 -33.193 1.00 44.00 370 LEU A C 1
ATOM 2699 O O . LEU A 1 370 ? -2.118 -26.073 -33.899 1.00 44.00 370 LEU A O 1
ATOM 2703 N N . VAL A 1 371 ? -0.962 -27.832 -33.133 1.00 54.59 371 VAL A N 1
ATOM 2704 C CA . VAL A 1 371 ? -1.856 -28.813 -33.699 1.00 54.59 371 VAL A CA 1
ATOM 2705 C C . VAL A 1 371 ? -3.056 -28.811 -32.775 1.00 54.59 371 VAL A C 1
ATOM 2707 O O . VAL A 1 371 ? -2.975 -29.318 -31.661 1.00 54.59 371 VAL A O 1
ATOM 2710 N N . ASN A 1 372 ? -4.134 -28.160 -33.205 1.00 47.00 372 ASN A N 1
ATOM 2711 C CA . ASN A 1 372 ? -5.419 -28.242 -32.539 1.00 47.00 372 ASN A CA 1
ATOM 2712 C C . ASN A 1 372 ? -5.834 -29.725 -32.566 1.00 47.00 372 ASN A C 1
ATOM 2714 O O . ASN A 1 372 ? -6.117 -30.242 -33.650 1.00 47.00 372 ASN A O 1
ATOM 2718 N N . PRO A 1 373 ? -5.856 -30.442 -31.425 1.00 55.94 373 PRO A N 1
ATOM 2719 C CA . PRO A 1 373 ? -6.209 -31.863 -31.416 1.00 55.94 373 PRO A CA 1
ATOM 2720 C C . PRO A 1 373 ? -7.627 -32.090 -31.961 1.00 55.94 373 PRO A C 1
ATOM 2722 O O . PRO A 1 373 ? -7.917 -33.136 -32.532 1.00 55.94 373 PRO A O 1
ATOM 2725 N N . SER A 1 374 ? -8.482 -31.067 -31.863 1.00 57.00 374 SER A N 1
ATOM 2726 C CA . SER A 1 374 ? -9.849 -31.052 -32.390 1.00 57.00 374 SER A CA 1
ATOM 2727 C C . SER A 1 374 ? -9.911 -30.964 -33.921 1.00 57.00 374 SER A C 1
ATOM 2729 O O . SER A 1 374 ? -10.913 -31.358 -34.502 1.00 57.00 374 SER A O 1
ATOM 2731 N N . GLU A 1 375 ? -8.854 -30.485 -34.588 1.00 54.16 375 GLU A N 1
ATOM 2732 C CA . GLU A 1 375 ? -8.751 -30.438 -36.060 1.00 54.16 375 GLU A CA 1
ATOM 2733 C C . GLU A 1 375 ? -8.032 -31.662 -36.645 1.00 54.16 375 GLU A C 1
ATOM 2735 O O . GLU A 1 375 ? -8.129 -31.925 -37.843 1.00 54.16 375 GLU A O 1
ATOM 2740 N N . GLN A 1 376 ? -7.345 -32.457 -35.816 1.00 51.59 376 GLN A N 1
ATOM 2741 C CA . GLN A 1 376 ? -6.852 -33.777 -36.231 1.00 51.59 376 GLN A CA 1
ATOM 2742 C C . GLN A 1 376 ? -7.968 -34.825 -36.301 1.00 51.59 376 GLN A C 1
ATOM 2744 O O . GLN A 1 376 ? -7.823 -35.830 -36.996 1.00 51.59 376 GLN A O 1
ATOM 2749 N N . ILE A 1 377 ? -9.103 -34.578 -35.644 1.00 55.50 377 ILE A N 1
ATOM 2750 C CA . ILE A 1 377 ? -10.326 -35.375 -35.773 1.00 55.50 377 ILE A CA 1
ATOM 2751 C C . ILE A 1 377 ? -11.184 -34.732 -36.863 1.00 55.50 377 ILE A C 1
ATOM 2753 O O . ILE A 1 377 ? -12.208 -34.108 -36.606 1.00 55.50 377 ILE A O 1
ATOM 2757 N N . GLY A 1 378 ? -10.717 -34.799 -38.106 1.00 57.09 378 GLY A N 1
ATOM 2758 C CA . GLY A 1 378 ? -11.370 -34.033 -39.164 1.00 57.09 378 GLY A CA 1
ATOM 2759 C C . GLY A 1 378 ? -10.811 -34.225 -40.559 1.00 57.09 378 GLY A C 1
ATOM 2760 O O . GLY A 1 378 ? -10.878 -33.300 -41.359 1.00 57.09 378 GLY A O 1
ATOM 2761 N N . GLN A 1 379 ? -10.273 -35.400 -40.885 1.00 46.41 379 GLN A N 1
ATOM 2762 C CA . GLN A 1 379 ? -10.016 -35.752 -42.280 1.00 46.41 379 GLN A CA 1
ATOM 2763 C C . GLN A 1 379 ? -10.927 -36.902 -42.704 1.00 46.41 379 GLN A C 1
ATOM 2765 O O . GLN A 1 379 ? -10.632 -38.072 -42.504 1.00 46.41 379 GLN A O 1
ATOM 2770 N N . ASN A 1 380 ? -12.050 -36.496 -43.298 1.00 50.22 380 ASN A N 1
ATOM 2771 C CA . ASN A 1 380 ? -12.839 -37.235 -44.280 1.00 50.22 380 ASN A CA 1
ATOM 2772 C C . ASN A 1 380 ? -13.280 -38.674 -43.895 1.00 50.22 380 ASN A C 1
ATOM 2774 O O . ASN A 1 380 ? -12.600 -39.641 -44.244 1.00 50.22 380 ASN A O 1
ATOM 2778 N N . PRO A 1 381 ? -14.475 -38.852 -43.295 1.00 50.53 381 PRO A N 1
ATOM 2779 C CA . PRO A 1 381 ? -15.033 -40.171 -42.970 1.00 50.53 381 PRO A CA 1
ATOM 2780 C C . PRO A 1 381 ? -15.418 -41.036 -44.193 1.00 50.53 381 PRO A C 1
ATOM 2782 O O . PRO A 1 381 ? -15.917 -42.144 -44.014 1.00 50.53 381 PRO A O 1
ATOM 2785 N N . CYS A 1 382 ? -15.180 -40.577 -45.431 1.00 55.88 382 CYS A N 1
ATOM 2786 C CA . CYS A 1 382 ? -15.502 -41.318 -46.657 1.00 55.88 382 CYS A CA 1
ATOM 2787 C C . CYS A 1 382 ? -14.309 -42.042 -47.310 1.00 55.88 382 CYS A C 1
ATOM 2789 O O . CYS A 1 382 ? -14.494 -42.698 -48.337 1.00 55.88 382 CYS A O 1
ATOM 2791 N N . HIS A 1 383 ? -13.102 -42.000 -46.737 1.00 48.88 383 HIS A N 1
ATOM 2792 C CA . HIS A 1 383 ? -12.057 -42.952 -47.128 1.00 48.88 383 HIS A CA 1
ATOM 2793 C C . HIS A 1 383 ? -12.235 -44.242 -46.325 1.00 48.88 383 HIS A C 1
ATOM 2795 O O . HIS A 1 383 ? -12.207 -44.217 -45.099 1.00 48.88 383 HIS A O 1
ATOM 2801 N N . ARG A 1 384 ? -12.438 -45.370 -47.023 1.00 53.72 384 ARG A N 1
ATOM 2802 C CA . ARG A 1 384 ? -12.516 -46.727 -46.452 1.00 53.72 384 ARG A CA 1
ATOM 2803 C C . ARG A 1 384 ? -11.277 -47.028 -45.596 1.00 53.72 384 ARG A C 1
ATOM 2805 O O . ARG A 1 384 ? -10.291 -47.569 -46.087 1.00 53.72 384 ARG A O 1
ATOM 2812 N N . GLY A 1 385 ? -11.349 -46.687 -44.316 1.00 49.44 385 GLY A N 1
ATOM 2813 C CA . GLY A 1 385 ? -10.464 -47.164 -43.266 1.00 49.44 385 GLY A CA 1
ATOM 2814 C C . GLY A 1 385 ? -11.055 -48.431 -42.664 1.00 49.44 385 GLY A C 1
ATOM 2815 O O . GLY A 1 385 ? -12.252 -48.503 -42.387 1.00 49.44 385 GLY A O 1
ATOM 2816 N N . VAL A 1 386 ? -10.225 -49.455 -42.503 1.00 59.66 386 VAL A N 1
ATOM 2817 C CA . VAL A 1 386 ? -10.605 -50.688 -41.811 1.00 59.66 386 VAL A CA 1
ATOM 2818 C C . VAL A 1 386 ? -10.919 -50.314 -40.361 1.00 59.66 386 VAL A C 1
ATOM 2820 O O . VAL A 1 386 ? -10.084 -49.713 -39.689 1.00 59.66 386 VAL A O 1
ATOM 2823 N N . GLY A 1 387 ? -12.145 -50.582 -39.910 1.00 44.59 387 GLY A N 1
ATOM 2824 C CA . GLY A 1 387 ? -12.627 -50.109 -38.615 1.00 44.59 387 GLY A CA 1
ATOM 2825 C C . GLY A 1 387 ? -11.810 -50.673 -37.454 1.00 44.59 387 GLY A C 1
ATOM 2826 O O . GLY A 1 387 ? -11.746 -51.888 -37.268 1.00 44.59 387 GLY A O 1
ATOM 2827 N N . SER A 1 388 ? -11.229 -49.792 -36.640 1.00 49.50 388 SER A N 1
ATOM 2828 C CA . SER A 1 388 ? -10.714 -50.163 -35.324 1.00 49.50 388 SER A CA 1
ATOM 2829 C C . SER A 1 388 ? -11.886 -50.569 -34.434 1.00 49.50 388 SER A C 1
ATOM 2831 O O . SER A 1 388 ? -12.784 -49.769 -34.168 1.00 49.50 388 SER A O 1
ATOM 2833 N N . LYS A 1 389 ? -11.892 -51.821 -33.974 1.00 46.03 389 LYS A N 1
ATOM 2834 C CA . LYS A 1 389 ? -12.881 -52.328 -33.020 1.00 46.03 389 LYS A CA 1
ATOM 2835 C C . LYS A 1 389 ? -12.348 -52.115 -31.606 1.00 46.03 389 LYS A C 1
ATOM 2837 O O . LYS A 1 389 ? -11.390 -52.769 -31.206 1.00 46.03 389 LYS A O 1
ATOM 2842 N N . PHE A 1 390 ? -12.975 -51.221 -30.848 1.00 38.12 390 PHE A N 1
ATOM 2843 C CA . PHE A 1 390 ? -12.773 -51.155 -29.403 1.00 38.12 390 PHE A CA 1
ATOM 2844 C C . PHE A 1 390 ? -13.615 -52.261 -28.763 1.00 38.12 390 PHE A C 1
ATOM 2846 O O . PHE A 1 390 ? -14.844 -52.223 -28.810 1.00 38.12 390 PHE A O 1
ATOM 2853 N N . ILE A 1 391 ? -12.960 -53.299 -28.243 1.00 44.72 391 ILE A N 1
ATOM 2854 C CA . ILE A 1 391 ? -13.632 -54.374 -27.510 1.00 44.72 391 ILE A CA 1
ATOM 2855 C C . ILE A 1 391 ? -13.537 -54.027 -26.027 1.00 44.72 391 ILE A C 1
ATOM 2857 O O . ILE A 1 391 ? -12.476 -54.161 -25.425 1.00 44.72 391 ILE A O 1
ATOM 2861 N N . ILE A 1 392 ? -14.655 -53.600 -25.438 1.00 43.78 392 ILE A N 1
ATOM 2862 C CA . ILE A 1 392 ? -14.809 -53.577 -23.983 1.00 43.78 392 ILE A CA 1
ATOM 2863 C C . ILE A 1 392 ? -15.089 -55.017 -23.558 1.00 43.78 392 ILE A C 1
ATOM 2865 O O . ILE A 1 392 ? -16.230 -55.476 -23.575 1.00 43.78 392 ILE A O 1
ATOM 2869 N N . THR A 1 393 ? -14.045 -55.761 -23.209 1.00 39.03 393 THR A N 1
ATOM 2870 C CA . THR A 1 393 ? -14.214 -56.991 -22.434 1.00 39.03 393 THR A CA 1
ATOM 2871 C C . THR A 1 393 ? -14.522 -56.560 -21.001 1.00 39.03 393 THR A C 1
ATOM 2873 O O . THR A 1 393 ? -13.607 -56.176 -20.273 1.00 39.03 393 THR A O 1
ATOM 2876 N N . GLY A 1 394 ? -15.810 -56.523 -20.630 1.00 41.72 394 GLY A N 1
ATOM 2877 C CA . GLY A 1 394 ? -16.273 -56.164 -19.279 1.00 41.72 394 GLY A CA 1
ATOM 2878 C C . GLY A 1 394 ? -15.484 -56.894 -18.179 1.00 41.72 394 GLY A C 1
ATOM 2879 O O . GLY A 1 394 ? -14.889 -57.942 -18.412 1.00 41.72 394 GLY A O 1
ATOM 2880 N N . ARG A 1 395 ? -15.431 -56.389 -16.945 1.00 41.69 395 ARG A N 1
ATOM 2881 C CA . ARG A 1 395 ? -16.572 -56.266 -16.025 1.00 41.69 395 ARG A CA 1
ATOM 2882 C C . ARG A 1 395 ? -16.311 -55.147 -15.004 1.00 41.69 395 ARG A C 1
ATOM 2884 O O . ARG A 1 395 ? -15.259 -55.163 -14.374 1.00 41.69 395 ARG A O 1
ATOM 2891 N N . GLY A 1 396 ? -17.284 -54.259 -14.779 1.00 41.56 396 GLY A N 1
ATOM 2892 C CA . GLY A 1 396 ? -17.347 -53.464 -13.543 1.00 41.56 396 GLY A CA 1
ATOM 2893 C C . GLY A 1 396 ? -17.674 -51.976 -13.696 1.00 41.56 396 GLY A C 1
ATOM 2894 O O . GLY A 1 396 ? -16.777 -51.145 -13.732 1.00 41.56 396 GLY A O 1
ATOM 2895 N N . GLY A 1 397 ? -18.970 -51.649 -13.684 1.00 50.56 397 GLY A N 1
ATOM 2896 C CA . GLY A 1 397 ? -19.511 -50.583 -12.828 1.00 50.56 397 GLY A CA 1
ATOM 2897 C C . GLY A 1 397 ? -19.342 -49.107 -13.200 1.00 50.56 397 GLY A C 1
ATOM 2898 O O . GLY A 1 397 ? -19.763 -48.277 -12.400 1.00 50.56 397 GLY A O 1
ATOM 2899 N N . LEU A 1 398 ? -18.790 -48.744 -14.360 1.00 52.56 398 LEU A N 1
ATOM 2900 C CA . LEU A 1 398 ? -18.752 -47.339 -14.790 1.00 52.56 398 LEU A CA 1
ATOM 2901 C C . LEU A 1 398 ? -19.427 -47.147 -16.157 1.00 52.56 398 LEU A C 1
ATOM 2903 O O . LEU A 1 398 ? -19.112 -47.889 -17.093 1.00 52.56 398 LEU A O 1
ATOM 2907 N N . PRO A 1 399 ? -20.351 -46.175 -16.288 1.00 55.31 399 PRO A N 1
ATOM 2908 C CA . PRO A 1 399 ? -20.965 -45.854 -17.562 1.00 55.31 399 PRO A CA 1
ATOM 2909 C C . PRO A 1 399 ? -19.896 -45.404 -18.574 1.00 55.31 399 PRO A C 1
ATOM 2911 O O . PRO A 1 399 ? -18.982 -44.661 -18.214 1.00 55.31 399 PRO A O 1
ATOM 2914 N N . PRO A 1 400 ? -19.997 -45.817 -19.849 1.00 57.75 400 PRO A N 1
ATOM 2915 C CA . PRO A 1 400 ? -19.020 -45.488 -20.893 1.00 57.75 400 PRO A CA 1
ATOM 2916 C C . PRO A 1 400 ? -18.982 -43.995 -21.268 1.00 57.75 400 PRO A C 1
ATOM 2918 O O . PRO A 1 400 ? -18.145 -43.590 -22.073 1.00 57.75 400 PRO A O 1
ATOM 2921 N N . SER A 1 401 ? -19.859 -43.172 -20.688 1.00 57.00 401 SER A N 1
ATOM 2922 C CA . SER A 1 401 ? -19.900 -41.723 -20.856 1.00 57.00 401 SER A CA 1
ATOM 2923 C C . SER A 1 401 ? -20.170 -41.029 -19.512 1.00 57.00 401 SER A C 1
ATOM 2925 O O . SER A 1 401 ? -20.998 -41.521 -18.744 1.00 57.00 401 SER A O 1
ATOM 2927 N N . PRO A 1 402 ? -19.555 -39.861 -19.229 1.00 54.12 402 PRO A N 1
ATOM 2928 C CA . PRO A 1 402 ? -19.759 -39.110 -17.982 1.00 54.12 402 PRO A CA 1
ATOM 2929 C C . PRO A 1 402 ? -21.202 -38.658 -17.721 1.00 54.12 402 PRO A C 1
ATOM 2931 O O . PRO A 1 402 ? -21.519 -38.258 -16.605 1.00 54.12 402 PRO A O 1
ATOM 2934 N N . ASN A 1 403 ? -22.052 -38.680 -18.751 1.00 56.62 403 ASN A N 1
ATOM 2935 C CA . ASN A 1 403 ? -23.435 -38.210 -18.675 1.00 56.62 403 ASN A CA 1
ATOM 2936 C C . ASN A 1 403 ? -24.460 -39.342 -18.490 1.00 56.62 403 ASN A C 1
ATOM 2938 O O . ASN A 1 403 ? -25.648 -39.050 -18.369 1.00 56.62 403 ASN A O 1
ATOM 2942 N N . ASP A 1 404 ? -24.027 -40.605 -18.471 1.00 59.88 404 ASP A N 1
ATOM 2943 C CA . ASP A 1 404 ? -24.917 -41.746 -18.251 1.00 59.88 404 ASP A CA 1
ATOM 2944 C C . ASP A 1 404 ? -24.992 -42.101 -16.756 1.00 59.88 404 ASP A C 1
ATOM 2946 O O . ASP A 1 404 ? -24.011 -42.005 -16.017 1.00 59.88 404 ASP A O 1
ATOM 2950 N N . ALA A 1 405 ? -26.169 -42.529 -16.295 1.00 55.03 405 ALA A N 1
ATOM 2951 C CA . ALA A 1 405 ? -26.389 -42.911 -14.902 1.00 55.03 405 ALA A CA 1
ATOM 2952 C C . ALA A 1 405 ? -25.773 -44.289 -14.586 1.00 55.03 405 ALA A C 1
ATOM 2954 O O . ALA A 1 405 ? -25.893 -45.237 -15.364 1.00 55.03 405 ALA A O 1
ATOM 2955 N N . THR A 1 406 ? -25.143 -44.424 -13.418 1.00 53.19 406 THR A N 1
ATOM 2956 C CA . THR A 1 406 ? -24.600 -45.698 -12.918 1.00 53.19 406 THR A CA 1
ATOM 2957 C C . THR A 1 406 ? -25.735 -46.649 -12.524 1.00 53.19 406 THR A C 1
ATOM 2959 O O . THR A 1 406 ? -26.532 -46.318 -11.649 1.00 53.19 406 THR A O 1
ATOM 2962 N N . SER A 1 407 ? -25.791 -47.831 -13.141 1.00 56.62 407 SER A N 1
ATOM 2963 C CA . SER A 1 407 ? -26.691 -48.935 -12.770 1.00 56.62 407 SER A CA 1
ATOM 2964 C C . SER A 1 407 ? -25.978 -49.929 -11.840 1.00 56.62 407 SER A C 1
ATOM 2966 O O . SER A 1 407 ? -24.796 -50.214 -12.037 1.00 56.62 407 SER A O 1
ATOM 2968 N N . SER A 1 408 ? -26.683 -50.445 -10.827 1.00 48.91 408 SER A N 1
ATOM 2969 C CA . SER A 1 408 ? -26.155 -51.359 -9.799 1.00 48.91 408 SER A CA 1
ATOM 2970 C C . SER A 1 408 ? -26.309 -52.852 -10.113 1.00 48.91 408 SER A C 1
ATOM 2972 O O . SER A 1 408 ? -25.937 -53.679 -9.282 1.00 48.91 408 SER A O 1
ATOM 2974 N N . ASP A 1 409 ? -26.830 -53.227 -11.281 1.00 49.47 409 ASP A N 1
ATOM 2975 C CA . ASP A 1 409 ? -27.113 -54.637 -11.561 1.00 49.47 409 ASP A CA 1
ATOM 2976 C C . ASP A 1 409 ? -25.896 -55.357 -12.155 1.00 49.47 409 ASP A C 1
ATOM 2978 O O . ASP A 1 409 ? -25.525 -55.196 -13.321 1.00 49.47 409 ASP A O 1
ATOM 2982 N N . ALA A 1 410 ? -25.260 -56.184 -11.324 1.00 43.19 410 ALA A N 1
ATOM 2983 C CA . ALA A 1 410 ? -24.199 -57.091 -11.733 1.00 43.19 410 ALA A CA 1
ATOM 2984 C C . ALA A 1 410 ? -24.799 -58.314 -12.448 1.00 43.19 410 ALA A C 1
ATOM 2986 O O . ALA A 1 410 ? -25.265 -59.256 -11.811 1.00 43.19 410 ALA A O 1
ATOM 2987 N N . VAL A 1 411 ? -24.764 -58.322 -13.782 1.00 44.56 411 VAL A N 1
ATOM 2988 C CA . VAL A 1 411 ? -25.119 -59.513 -14.568 1.00 44.56 411 VAL A CA 1
ATOM 2989 C C . VAL A 1 411 ? -23.932 -60.481 -14.576 1.00 44.56 411 VAL A C 1
ATOM 2991 O O . VAL A 1 411 ? -22.866 -60.183 -15.119 1.00 44.56 411 VAL A O 1
ATOM 2994 N N . GLN A 1 412 ? -24.114 -61.647 -13.958 1.00 46.22 412 GLN A N 1
ATOM 2995 C CA . GLN A 1 412 ? -23.172 -62.764 -14.002 1.00 46.22 412 GLN A CA 1
ATOM 2996 C C . GLN A 1 412 ? -23.403 -63.564 -15.293 1.00 46.22 412 GLN A C 1
ATOM 2998 O O . GLN A 1 412 ? -24.521 -64.011 -15.537 1.00 46.22 412 GLN A O 1
ATOM 3003 N N . VAL A 1 413 ? -22.367 -63.754 -16.116 1.00 41.31 413 VAL A N 1
ATOM 3004 C CA . VAL A 1 413 ? -22.426 -64.675 -17.265 1.00 41.31 413 VAL A CA 1
ATOM 3005 C C . VAL A 1 413 ? -21.098 -65.419 -17.406 1.00 41.31 413 VAL A C 1
ATOM 3007 O O . VAL A 1 413 ? -20.031 -64.797 -17.423 1.00 41.31 413 VAL A O 1
ATOM 3010 N N . ASP A 1 414 ? -21.197 -66.746 -17.466 1.00 36.00 414 ASP A N 1
ATOM 3011 C CA . ASP A 1 414 ? -20.109 -67.708 -17.663 1.00 36.00 414 ASP A CA 1
ATOM 3012 C C . ASP A 1 414 ? -19.527 -67.676 -19.089 1.00 36.00 414 ASP A C 1
ATOM 3014 O O . ASP A 1 414 ? -20.154 -67.199 -20.037 1.00 36.00 414 ASP A O 1
ATOM 3018 N N . LEU A 1 415 ? -18.296 -68.180 -19.226 1.00 37.94 415 LEU A N 1
ATOM 3019 C CA . LEU A 1 415 ? -17.485 -68.147 -20.449 1.00 37.94 415 LEU A CA 1
ATOM 3020 C C . LEU A 1 415 ? -17.990 -69.099 -21.547 1.00 37.94 415 LEU A C 1
ATOM 3022 O O . LEU A 1 415 ? -18.203 -70.282 -21.296 1.00 37.94 415 LEU A O 1
ATOM 3026 N N . VAL A 1 416 ? -18.042 -68.607 -22.792 1.00 36.34 416 VAL A N 1
ATOM 3027 C CA . VAL A 1 416 ? -18.130 -69.438 -24.007 1.00 36.34 416 VAL A CA 1
ATOM 3028 C C . VAL A 1 416 ? -17.069 -69.000 -25.028 1.00 36.34 416 VAL A C 1
ATOM 3030 O O . VAL A 1 416 ? -16.813 -67.808 -25.203 1.00 36.34 416 VAL A O 1
ATOM 3033 N N . GLU A 1 417 ? -16.439 -69.992 -25.664 1.00 36.31 417 GLU A N 1
ATOM 3034 C CA . GLU A 1 417 ? -15.330 -69.897 -26.628 1.00 36.31 417 GLU A CA 1
ATOM 3035 C C . GLU A 1 417 ? -15.694 -69.246 -27.986 1.00 36.31 417 GLU A C 1
ATOM 3037 O O . GLU A 1 417 ? -16.856 -69.270 -28.400 1.00 36.31 417 GLU A O 1
ATOM 3042 N N . PRO A 1 418 ? -14.709 -68.682 -28.724 1.00 37.47 418 PRO A N 1
ATOM 3043 C CA . PRO A 1 418 ? -14.949 -67.931 -29.955 1.00 37.47 418 PRO A CA 1
ATOM 3044 C C . PRO A 1 418 ? -14.934 -68.806 -31.222 1.00 37.47 418 PRO A C 1
ATOM 3046 O O . PRO A 1 418 ? -14.071 -69.665 -31.390 1.00 37.47 418 PRO A O 1
ATOM 3049 N N . ALA A 1 419 ? -15.823 -68.504 -32.176 1.00 31.89 419 ALA A N 1
ATOM 3050 C CA . ALA A 1 419 ? -15.812 -69.092 -33.518 1.00 31.89 419 ALA A CA 1
ATOM 3051 C C . ALA A 1 419 ? -15.282 -68.118 -34.590 1.00 31.89 419 ALA A C 1
ATOM 3053 O O . ALA A 1 419 ? -15.515 -66.908 -34.554 1.00 31.89 419 ALA A O 1
ATOM 3054 N N . LEU A 1 420 ? -14.543 -68.706 -35.533 1.00 32.44 420 LEU A N 1
ATOM 3055 C CA . LEU A 1 420 ? -13.695 -68.110 -36.565 1.00 32.44 420 LEU A CA 1
ATOM 3056 C C . LEU A 1 420 ? -14.447 -67.390 -37.697 1.00 32.44 420 LEU A C 1
ATOM 3058 O O . LEU A 1 420 ? -15.573 -67.722 -38.058 1.00 32.44 420 LEU A O 1
ATOM 3062 N N . ALA A 1 421 ? -13.739 -66.432 -38.298 1.00 34.88 421 ALA A N 1
ATOM 3063 C CA . ALA A 1 421 ? -14.141 -65.650 -39.460 1.00 34.88 421 ALA A CA 1
ATOM 3064 C C . ALA A 1 421 ? -14.217 -66.481 -40.757 1.00 34.88 421 ALA A C 1
ATOM 3066 O O . ALA A 1 421 ? -13.337 -67.292 -41.042 1.00 34.88 421 ALA A O 1
ATOM 3067 N N . GLY A 1 422 ? -15.220 -66.187 -41.591 1.00 30.62 422 GLY A N 1
ATOM 3068 C CA . GLY A 1 422 ? -15.396 -66.752 -42.930 1.00 30.62 422 GLY A CA 1
ATOM 3069 C C . GLY A 1 422 ? -16.023 -65.739 -43.890 1.00 30.62 422 GLY A C 1
ATOM 3070 O O . GLY A 1 422 ? -17.085 -65.193 -43.631 1.00 30.62 422 GLY A O 1
ATOM 3071 N N . SER A 1 423 ? -15.293 -65.473 -44.968 1.00 28.98 423 SER A N 1
ATOM 3072 C CA . SER A 1 423 ? -15.422 -64.417 -45.979 1.00 28.98 423 SER A CA 1
ATOM 3073 C C . SER A 1 423 ? -16.543 -64.602 -47.023 1.00 28.98 423 SER A C 1
ATOM 3075 O O . SER A 1 423 ? -16.994 -65.722 -47.254 1.00 28.98 423 SER A O 1
ATOM 3077 N N . ARG A 1 424 ? -16.791 -63.496 -47.757 1.00 29.62 424 ARG A N 1
ATOM 3078 C CA . ARG A 1 424 ? -17.346 -63.310 -49.127 1.00 29.62 424 ARG A CA 1
ATOM 3079 C C . ARG A 1 424 ? -18.753 -62.706 -49.117 1.00 29.62 424 ARG A C 1
ATOM 3081 O O . ARG A 1 424 ? -19.602 -63.143 -48.366 1.00 29.62 424 ARG A O 1
ATOM 3088 N N . GLY A 1 425 ? -19.102 -61.695 -49.906 1.00 28.17 425 GLY A N 1
ATOM 3089 C CA . GLY A 1 425 ? -18.497 -61.101 -51.094 1.00 28.17 425 GLY A CA 1
ATOM 3090 C C . GLY A 1 425 ? -19.648 -60.590 -51.975 1.00 28.17 425 GLY A C 1
ATOM 3091 O O . GLY A 1 425 ? -20.539 -61.365 -52.278 1.00 28.17 425 GLY A O 1
ATOM 3092 N N . ALA A 1 426 ? -19.618 -59.288 -52.278 1.00 29.44 426 ALA A N 1
ATOM 3093 C CA . ALA A 1 426 ? -20.295 -58.482 -53.313 1.00 29.44 426 ALA A CA 1
ATOM 3094 C C . ALA A 1 426 ? -21.541 -58.981 -54.100 1.00 29.44 426 ALA A C 1
ATOM 3096 O O . ALA A 1 426 ? -21.560 -60.074 -54.653 1.00 29.44 426 ALA A O 1
ATOM 3097 N N . GLY A 1 427 ? -22.484 -58.046 -54.308 1.00 29.23 427 GLY A N 1
ATOM 3098 C CA . GLY A 1 427 ? -23.527 -58.056 -55.356 1.00 29.23 427 GLY A CA 1
ATOM 3099 C C . GLY A 1 427 ? -24.754 -57.231 -54.933 1.00 29.23 427 GLY A C 1
ATOM 3100 O O . GLY A 1 427 ? -25.570 -57.706 -54.160 1.00 29.23 427 GLY A O 1
ATOM 3101 N N . GLU A 1 428 ? -24.740 -55.905 -55.088 1.00 29.02 428 GLU A N 1
ATOM 3102 C CA . GLU A 1 428 ? -25.364 -55.129 -56.183 1.00 29.02 428 GLU A CA 1
ATOM 3103 C C . GLU A 1 428 ? -26.912 -55.097 -56.255 1.00 29.02 428 GLU A C 1
ATOM 3105 O O . GLU A 1 428 ? -27.577 -56.068 -56.581 1.00 29.02 428 GLU A O 1
ATOM 3110 N N . GLN A 1 429 ? -27.412 -53.866 -56.063 1.00 28.86 429 GLN A N 1
ATOM 3111 C CA . GLN A 1 429 ? -28.524 -53.177 -56.740 1.00 28.86 429 GLN A CA 1
ATOM 3112 C C . GLN A 1 429 ? -30.017 -53.497 -56.452 1.00 28.86 429 GLN A C 1
ATOM 3114 O O . GLN A 1 429 ? -30.646 -54.336 -57.080 1.00 28.86 429 GLN A O 1
ATOM 3119 N N . ARG A 1 430 ? -30.606 -52.549 -55.690 1.00 26.42 430 ARG A N 1
ATOM 3120 C CA . ARG A 1 430 ? -31.602 -51.533 -56.138 1.00 26.42 430 ARG A CA 1
ATOM 3121 C C . ARG A 1 430 ? -33.102 -51.889 -56.085 1.00 26.42 430 ARG A C 1
ATOM 3123 O O . ARG A 1 430 ? -33.577 -52.694 -56.874 1.00 26.42 430 ARG A O 1
ATOM 3130 N N . ARG A 1 431 ? -33.849 -51.123 -55.265 1.00 26.47 431 ARG A N 1
ATOM 3131 C CA . ARG A 1 431 ? -35.188 -50.512 -55.515 1.00 26.47 431 ARG A CA 1
ATOM 3132 C C . ARG A 1 431 ? -35.614 -49.679 -54.283 1.00 26.47 431 ARG A C 1
ATOM 3134 O O . ARG A 1 431 ? -35.624 -50.208 -53.183 1.00 26.47 431 ARG A O 1
ATOM 3141 N N . THR A 1 432 ? -35.557 -48.346 -54.372 1.00 26.50 432 THR A N 1
ATOM 3142 C CA . THR A 1 432 ? -36.665 -47.377 -54.604 1.00 26.50 432 THR A CA 1
ATOM 3143 C C . THR A 1 432 ? -37.590 -47.130 -53.405 1.00 26.50 432 THR A C 1
ATOM 3145 O O . THR A 1 432 ? -38.346 -48.011 -53.014 1.00 26.50 432 THR A O 1
ATOM 3148 N N . ASP A 1 433 ? -37.512 -45.882 -52.929 1.00 35.41 433 ASP A N 1
ATOM 3149 C CA . ASP A 1 433 ? -38.558 -44.977 -52.429 1.00 35.41 433 ASP A CA 1
ATOM 3150 C C . ASP A 1 433 ? -39.534 -45.429 -51.332 1.00 35.41 433 ASP A C 1
ATOM 3152 O O . ASP A 1 433 ? -40.492 -46.151 -51.587 1.00 35.41 433 ASP A O 1
ATOM 3156 N N . ALA A 1 434 ? -39.386 -44.825 -50.144 1.00 29.58 434 ALA A N 1
ATOM 3157 C CA . ALA A 1 434 ? -40.515 -44.414 -49.302 1.00 29.58 434 ALA A CA 1
ATOM 3158 C C . ALA A 1 434 ? -40.102 -43.325 -48.286 1.00 29.58 434 ALA A C 1
ATOM 3160 O O . ALA A 1 434 ? -39.393 -43.583 -47.320 1.00 29.58 434 ALA A O 1
ATOM 3161 N N . GLN A 1 435 ? -40.567 -42.108 -48.578 1.00 30.58 435 GLN A N 1
ATOM 3162 C CA . GLN A 1 435 ? -40.880 -40.949 -47.728 1.00 30.58 435 GLN A CA 1
ATOM 3163 C C . GLN A 1 435 ? -40.393 -40.889 -46.264 1.00 30.58 435 GLN A C 1
ATOM 3165 O O . GLN A 1 435 ? -40.768 -41.689 -45.406 1.00 30.58 435 GLN A O 1
ATOM 3170 N N . GLU A 1 436 ? -39.710 -39.778 -45.967 1.00 36.84 436 GLU A N 1
ATOM 3171 C CA . GLU A 1 436 ? -39.521 -39.212 -44.630 1.00 36.84 436 GLU A CA 1
ATOM 3172 C C . GLU A 1 436 ? -40.853 -39.037 -43.881 1.00 36.84 436 GLU A C 1
ATOM 3174 O O . GLU A 1 436 ? -41.772 -38.358 -44.342 1.00 36.84 436 GLU A O 1
ATOM 3179 N N . LYS A 1 437 ? -40.918 -39.581 -42.660 1.00 30.52 437 LYS A N 1
ATOM 3180 C CA . LYS A 1 437 ? -41.829 -39.111 -41.612 1.00 30.52 437 LYS A CA 1
ATOM 3181 C C . LYS A 1 437 ? -41.010 -38.446 -40.513 1.00 30.52 437 LYS A C 1
ATOM 3183 O O . LYS A 1 437 ? -40.325 -39.106 -39.735 1.00 30.52 437 LYS A O 1
ATOM 3188 N N . THR A 1 438 ? -41.119 -37.127 -40.449 1.00 33.25 438 THR A N 1
ATOM 3189 C CA . THR A 1 438 ? -40.670 -36.274 -39.351 1.00 33.25 438 THR A CA 1
ATOM 3190 C C . THR A 1 438 ? -41.361 -36.674 -38.041 1.00 33.25 438 THR A C 1
ATOM 3192 O O . THR A 1 438 ? -42.584 -36.612 -37.923 1.00 33.25 438 THR A O 1
ATOM 3195 N N . LYS A 1 439 ? -40.584 -37.072 -37.023 1.00 35.38 439 LYS A N 1
ATOM 3196 C CA . LYS A 1 439 ? -41.046 -37.115 -35.626 1.00 35.38 439 LYS A CA 1
ATOM 3197 C C . LYS A 1 439 ? -40.602 -35.833 -34.927 1.00 35.38 439 LYS A C 1
ATOM 3199 O O . LYS A 1 439 ? -39.440 -35.683 -34.564 1.00 35.38 439 LYS A O 1
ATOM 3204 N N . SER A 1 440 ? -41.549 -34.919 -34.745 1.00 37.62 440 SER A N 1
ATOM 3205 C CA . SER A 1 440 ? -41.389 -33.714 -33.935 1.00 37.62 440 SER A CA 1
ATOM 3206 C C . SER A 1 440 ? -41.175 -34.079 -32.464 1.00 37.62 440 SER A C 1
ATOM 3208 O O . SER A 1 440 ? -42.051 -34.657 -31.823 1.00 37.62 440 SER A O 1
ATOM 3210 N N . SER A 1 441 ? -40.011 -33.727 -31.922 1.00 40.16 441 SER A N 1
ATOM 3211 C CA . SER A 1 441 ? -39.739 -33.745 -30.484 1.00 40.16 441 SER A CA 1
ATOM 3212 C C . SER A 1 441 ? -40.319 -32.476 -29.860 1.00 40.16 441 SER A C 1
ATOM 3214 O O . SER A 1 441 ? -39.778 -31.389 -30.047 1.00 40.16 441 SER A O 1
ATOM 3216 N N . VAL A 1 442 ? -41.425 -32.608 -29.125 1.00 40.25 442 VAL A N 1
ATOM 3217 C CA . VAL A 1 442 ? -41.997 -31.527 -28.312 1.00 40.25 442 VAL A CA 1
ATOM 3218 C C . VAL A 1 442 ? -41.118 -31.336 -27.077 1.00 40.25 442 VAL A C 1
ATOM 3220 O O . VAL A 1 442 ? -41.187 -32.109 -26.122 1.00 40.25 442 VAL A O 1
ATOM 3223 N N . THR A 1 443 ? -40.277 -30.306 -27.086 1.00 41.75 443 THR A N 1
ATOM 3224 C CA . THR A 1 443 ? -39.515 -29.867 -25.914 1.00 41.75 443 THR A CA 1
ATOM 3225 C C . THR A 1 443 ? -40.487 -29.277 -24.890 1.00 41.75 443 THR A C 1
ATOM 3227 O O . THR A 1 443 ? -41.126 -28.257 -25.149 1.00 41.75 443 THR A O 1
ATOM 3230 N N . LYS A 1 444 ? -40.635 -29.918 -23.723 1.00 50.66 444 LYS A N 1
ATOM 3231 C CA . LYS A 1 444 ? -41.406 -29.344 -22.609 1.00 50.66 444 LYS A CA 1
ATOM 3232 C C . LYS A 1 444 ? -40.657 -28.124 -22.047 1.00 50.66 444 LYS A C 1
ATOM 3234 O O . LYS A 1 444 ? -39.458 -28.242 -21.792 1.00 50.66 444 LYS A O 1
ATOM 3239 N N . PRO A 1 445 ? -41.325 -26.977 -21.841 1.00 58.84 445 PRO A N 1
ATOM 3240 C CA . PRO A 1 445 ? -40.693 -25.798 -21.261 1.00 58.84 445 PRO A CA 1
ATOM 3241 C C . PRO A 1 445 ? -40.278 -26.063 -19.807 1.00 58.84 445 PRO A C 1
ATOM 3243 O O . PRO A 1 445 ? -41.035 -26.642 -19.028 1.00 58.84 445 PRO A O 1
ATOM 3246 N N . ILE A 1 446 ? -39.063 -25.639 -19.456 1.00 60.19 446 ILE A N 1
ATOM 3247 C CA . ILE A 1 446 ? -38.532 -25.696 -18.090 1.00 60.19 446 ILE A CA 1
ATOM 3248 C C . ILE A 1 446 ? -39.165 -24.544 -17.304 1.00 60.19 446 ILE A C 1
ATOM 3250 O O . ILE A 1 446 ? -39.008 -23.384 -17.682 1.00 60.19 446 ILE A O 1
ATOM 3254 N N . VAL A 1 447 ? -39.893 -24.859 -16.231 1.00 68.25 447 VAL A N 1
ATOM 3255 C CA . VAL A 1 447 ? -40.562 -23.868 -15.374 1.00 68.25 447 VAL A CA 1
ATOM 3256 C C . VAL A 1 447 ? -39.744 -23.686 -14.089 1.00 68.25 447 VAL A C 1
ATOM 3258 O O . VAL A 1 447 ? -39.432 -24.689 -13.444 1.00 68.25 447 VAL A O 1
ATOM 3261 N N . PRO A 1 448 ? -39.374 -22.448 -13.711 1.00 68.19 448 PRO A N 1
ATOM 3262 C CA . PRO A 1 448 ? -38.643 -22.182 -12.476 1.00 68.19 448 PRO A CA 1
ATOM 3263 C C . PRO A 1 448 ? -39.506 -22.466 -11.239 1.00 68.19 448 PRO A C 1
ATOM 3265 O O . PRO A 1 448 ? -40.726 -22.315 -11.269 1.00 68.19 448 PRO A O 1
ATOM 3268 N N . THR A 1 449 ? -38.860 -22.858 -10.143 1.00 77.19 449 THR A N 1
ATOM 3269 C CA . THR A 1 449 ? -39.508 -23.115 -8.851 1.00 77.19 449 THR A CA 1
ATOM 3270 C C . THR A 1 449 ? -40.251 -21.876 -8.343 1.00 77.19 449 THR A C 1
ATOM 3272 O O . THR A 1 449 ? -39.668 -20.797 -8.267 1.00 77.19 449 THR A O 1
ATOM 3275 N N . GLN A 1 450 ? -41.520 -22.043 -7.964 1.00 79.25 450 GLN A N 1
ATOM 3276 C CA . GLN A 1 450 ? -42.398 -20.982 -7.452 1.00 79.25 450 GLN A CA 1
ATOM 3277 C C . GLN A 1 450 ? -42.778 -21.159 -5.973 1.00 79.25 450 GLN A C 1
ATOM 3279 O O . GLN A 1 450 ? -43.386 -20.265 -5.395 1.00 79.25 450 GLN A O 1
ATOM 3284 N N . GLY A 1 451 ? -42.401 -22.270 -5.334 1.00 79.88 451 GLY A N 1
ATOM 3285 C CA . GLY A 1 451 ? -42.630 -22.484 -3.907 1.00 79.88 451 GLY A CA 1
ATOM 3286 C C . GLY A 1 451 ? -41.952 -23.738 -3.367 1.00 79.88 451 GLY A C 1
ATOM 3287 O O . GLY A 1 451 ? -41.214 -24.421 -4.081 1.00 79.88 451 GLY A O 1
ATOM 3288 N N . TRP A 1 452 ? -42.186 -24.030 -2.088 1.00 81.50 452 TRP A N 1
ATOM 3289 C CA . TRP A 1 452 ? -41.710 -25.245 -1.432 1.00 81.50 452 TRP A CA 1
ATOM 3290 C C . TRP A 1 452 ? -42.764 -25.784 -0.456 1.00 81.50 452 TRP A C 1
ATOM 3292 O O . TRP A 1 452 ? -43.509 -25.015 0.151 1.00 81.50 452 TRP A O 1
ATOM 3302 N N . ILE A 1 453 ? -42.842 -27.108 -0.332 1.00 80.88 453 ILE A N 1
ATOM 3303 C CA . ILE A 1 453 ? -43.744 -27.834 0.574 1.00 80.88 453 ILE A CA 1
ATOM 3304 C C . ILE A 1 453 ? -42.958 -28.900 1.339 1.00 80.88 453 ILE A C 1
ATOM 3306 O O . ILE A 1 453 ? -41.866 -29.269 0.919 1.00 80.88 453 ILE A O 1
ATOM 3310 N N . PHE A 1 454 ? -43.515 -29.421 2.430 1.00 77.94 454 PHE A N 1
ATOM 3311 C CA . PHE A 1 454 ? -42.999 -30.636 3.059 1.00 77.94 454 PHE A CA 1
ATOM 3312 C C . PHE A 1 454 ? -43.711 -31.866 2.496 1.00 77.94 454 PHE A C 1
ATOM 3314 O O . PHE A 1 454 ? -44.931 -31.848 2.312 1.00 77.94 454 PHE A O 1
ATOM 3321 N N . ASP A 1 455 ? -42.963 -32.927 2.220 1.00 77.56 455 ASP A N 1
ATOM 3322 C CA . ASP A 1 455 ? -43.528 -34.218 1.852 1.00 77.56 455 ASP A CA 1
ATOM 3323 C C . ASP A 1 455 ? -44.026 -34.992 3.090 1.00 77.56 455 ASP A C 1
ATOM 3325 O O . ASP A 1 455 ? -43.897 -34.559 4.238 1.00 77.56 455 ASP A O 1
ATOM 3329 N N . LYS A 1 456 ? -44.607 -36.172 2.858 1.00 76.25 456 LYS A N 1
ATOM 3330 C CA . LYS A 1 456 ? -45.120 -37.052 3.923 1.00 76.25 456 LYS A CA 1
ATOM 3331 C C . LYS A 1 456 ? -44.045 -37.555 4.902 1.00 76.25 456 LYS A C 1
ATOM 3333 O O . LYS A 1 456 ? -44.402 -38.087 5.950 1.00 76.25 456 LYS A O 1
ATOM 3338 N N . ASN A 1 457 ? -42.768 -37.411 4.556 1.00 77.06 457 ASN A N 1
ATOM 3339 C CA . ASN A 1 457 ? -41.621 -37.797 5.370 1.00 77.06 457 ASN A CA 1
ATOM 3340 C C . ASN A 1 457 ? -40.987 -36.586 6.089 1.00 77.06 457 ASN A C 1
ATOM 3342 O O . ASN A 1 457 ? -40.055 -36.769 6.868 1.00 77.06 457 ASN A O 1
ATOM 3346 N N . GLY A 1 458 ? -41.500 -35.366 5.877 1.00 72.25 458 GLY A N 1
ATOM 3347 C CA . GLY A 1 458 ? -40.973 -34.132 6.466 1.00 72.25 458 GLY A CA 1
ATOM 3348 C C . GLY A 1 458 ? -39.820 -33.500 5.681 1.00 72.25 458 GLY A C 1
ATOM 3349 O O . GLY A 1 458 ? -39.150 -32.609 6.203 1.00 72.25 458 GLY A O 1
ATOM 3350 N N . GLU A 1 459 ? -39.582 -33.926 4.439 1.00 75.50 459 GLU A N 1
ATOM 3351 C CA . GLU A 1 459 ? -38.535 -33.386 3.569 1.00 75.50 459 GLU A CA 1
ATOM 3352 C C . GLU A 1 459 ? -39.062 -32.238 2.700 1.00 75.50 459 GLU A C 1
ATOM 3354 O O . GLU A 1 459 ? -40.224 -32.219 2.298 1.00 75.50 459 GLU A O 1
ATOM 3359 N N . VAL A 1 460 ? -38.208 -31.258 2.393 1.00 75.19 460 VAL A N 1
ATOM 3360 C CA . VAL A 1 460 ? -38.593 -30.093 1.582 1.00 75.19 460 VAL A CA 1
ATOM 3361 C C . VAL A 1 460 ? -38.606 -30.457 0.093 1.00 75.19 460 VAL A C 1
ATOM 3363 O O . VAL A 1 460 ? -37.568 -30.766 -0.489 1.00 75.19 460 VAL A O 1
ATOM 3366 N N . MET A 1 461 ? -39.767 -30.335 -0.549 1.00 79.38 461 MET A N 1
ATOM 3367 C CA . MET A 1 461 ? -39.954 -30.459 -1.995 1.00 79.38 461 MET A CA 1
ATOM 3368 C C . MET A 1 461 ? -40.193 -29.096 -2.645 1.00 79.38 461 MET A C 1
ATOM 3370 O O . MET A 1 461 ? -41.028 -28.314 -2.194 1.00 79.38 461 MET A O 1
ATOM 3374 N N . LEU A 1 462 ? -39.504 -28.831 -3.756 1.00 78.69 462 LEU A N 1
ATOM 3375 C CA . LEU A 1 462 ? -39.687 -27.624 -4.564 1.00 78.69 462 LEU A CA 1
ATOM 3376 C C . LEU A 1 462 ? -40.872 -27.788 -5.529 1.00 78.69 462 LEU A C 1
ATOM 3378 O O . LEU A 1 462 ? -40.965 -28.789 -6.241 1.00 78.69 462 LEU A O 1
ATOM 3382 N N . THR A 1 463 ? -41.761 -26.797 -5.589 1.00 80.69 463 THR A N 1
ATOM 3383 C CA . THR A 1 463 ? -42.953 -26.805 -6.449 1.00 80.69 463 THR A CA 1
ATOM 3384 C C . THR A 1 463 ? -42.846 -25.755 -7.552 1.00 80.69 463 THR A C 1
ATOM 3386 O O . THR A 1 463 ? -42.356 -24.648 -7.346 1.00 80.69 463 THR A O 1
ATOM 3389 N N . ALA A 1 464 ? -43.347 -26.078 -8.745 1.00 77.12 464 ALA A N 1
ATOM 3390 C CA . ALA A 1 464 ? -43.450 -25.137 -9.870 1.00 77.12 464 ALA A CA 1
ATOM 3391 C C . ALA A 1 464 ? -44.732 -24.272 -9.823 1.00 77.12 464 ALA A C 1
ATOM 3393 O O . ALA A 1 464 ? -45.086 -23.642 -10.815 1.00 77.12 464 ALA A O 1
ATOM 3394 N N . TYR A 1 465 ? -45.436 -24.275 -8.686 1.00 76.94 465 TYR A N 1
ATOM 3395 C CA . TYR A 1 465 ? -46.617 -23.463 -8.385 1.00 76.94 465 TYR A CA 1
ATOM 3396 C C . TYR A 1 465 ? -46.490 -22.887 -6.969 1.00 76.94 465 TYR A C 1
ATOM 3398 O O . TYR A 1 465 ? -45.783 -23.468 -6.141 1.00 76.94 465 TYR A O 1
ATOM 3406 N N . ASP A 1 466 ? -47.178 -21.778 -6.699 1.00 77.94 466 ASP A N 1
ATOM 3407 C CA . ASP A 1 466 ? -47.263 -21.166 -5.369 1.00 77.94 466 ASP A CA 1
ATOM 3408 C C . ASP A 1 466 ? -48.220 -21.975 -4.465 1.00 77.94 466 ASP A C 1
ATOM 3410 O O . ASP A 1 466 ? -49.428 -22.000 -4.720 1.00 77.94 466 ASP A O 1
ATOM 3414 N N . PRO A 1 467 ? -47.719 -22.652 -3.414 1.00 68.81 467 PRO A N 1
ATOM 3415 C CA . PRO A 1 467 ? -48.543 -23.465 -2.524 1.00 68.81 467 PRO A CA 1
ATOM 3416 C C . PRO A 1 467 ? -49.434 -22.638 -1.582 1.00 68.81 467 PRO A C 1
ATOM 3418 O O . PRO A 1 467 ? -50.264 -23.219 -0.886 1.00 68.81 467 PRO A O 1
ATOM 3421 N N . THR A 1 468 ? -49.285 -21.309 -1.547 1.00 70.88 468 THR A N 1
ATOM 3422 C CA . THR A 1 468 ? -50.097 -20.400 -0.719 1.00 70.88 468 THR A CA 1
ATOM 3423 C C . THR A 1 468 ? -51.283 -19.781 -1.472 1.00 70.88 468 THR A C 1
ATOM 3425 O O . THR A 1 468 ? -52.143 -19.150 -0.856 1.00 70.88 468 THR A O 1
ATOM 3428 N N . GLY A 1 469 ? -51.377 -20.001 -2.790 1.00 63.59 469 GLY A N 1
ATOM 3429 C CA . GLY A 1 469 ? -52.454 -19.490 -3.638 1.00 63.59 469 GLY A CA 1
ATOM 3430 C C . GLY A 1 469 ? -53.690 -20.399 -3.680 1.00 63.59 469 GLY A C 1
ATOM 3431 O O . GLY A 1 469 ? -53.596 -21.607 -3.886 1.00 63.59 469 GLY A O 1
ATOM 3432 N N . THR A 1 470 ? -54.885 -19.821 -3.556 1.00 54.25 470 THR A N 1
ATOM 3433 C CA . THR A 1 470 ? -56.188 -20.511 -3.651 1.00 54.25 470 THR A CA 1
ATOM 3434 C C . THR A 1 470 ? -56.621 -20.774 -5.107 1.00 54.25 470 THR A C 1
ATOM 3436 O O . THR A 1 470 ? -57.716 -20.397 -5.525 1.00 54.25 470 THR A O 1
ATOM 3439 N N . GLY A 1 471 ? -55.763 -21.427 -5.903 1.00 52.94 471 GLY A N 1
ATOM 3440 C CA . GLY A 1 471 ? -55.998 -21.751 -7.321 1.00 52.94 471 GLY A CA 1
ATOM 3441 C C . GLY A 1 471 ? -55.670 -23.208 -7.687 1.00 52.94 471 GLY A C 1
ATOM 3442 O O . GLY A 1 471 ? -54.749 -23.799 -7.140 1.00 52.94 471 GLY A O 1
ATOM 3443 N N . SER A 1 472 ? -56.464 -23.777 -8.604 1.00 47.19 472 SER A N 1
ATOM 3444 C CA . SER A 1 472 ? -56.642 -25.211 -8.929 1.00 47.19 472 SER A CA 1
ATOM 3445 C C . SER A 1 472 ? -55.421 -26.143 -8.796 1.00 47.19 472 SER A C 1
ATOM 3447 O O . SER A 1 472 ? -54.448 -26.039 -9.542 1.00 47.19 472 SER A O 1
ATOM 3449 N N . GLN A 1 473 ? -55.560 -27.164 -7.941 1.00 46.41 473 GLN A N 1
ATOM 3450 C CA . GLN A 1 473 ? -54.635 -28.296 -7.810 1.00 46.41 473 GLN A CA 1
ATOM 3451 C C . GLN A 1 473 ? -54.818 -29.320 -8.947 1.00 46.41 473 GLN A C 1
ATOM 3453 O O . GLN A 1 473 ? -55.923 -29.529 -9.450 1.00 46.41 473 GLN A O 1
ATOM 3458 N N . ARG A 1 474 ? -53.721 -29.963 -9.369 1.00 42.34 474 ARG A N 1
ATOM 3459 C CA . ARG A 1 474 ? -53.705 -30.989 -10.427 1.00 42.34 474 ARG A CA 1
ATOM 3460 C C . ARG A 1 474 ? -54.281 -32.318 -9.897 1.00 42.34 474 ARG A C 1
ATOM 3462 O O . ARG A 1 474 ? -53.912 -32.701 -8.789 1.00 42.34 474 ARG A O 1
ATOM 3469 N N . PRO A 1 475 ? -55.112 -33.061 -10.656 1.00 41.09 475 PRO A N 1
ATOM 3470 C CA . PRO A 1 475 ? -55.679 -34.318 -10.171 1.00 41.09 475 PRO A CA 1
ATOM 3471 C C . PRO A 1 475 ? -54.610 -35.417 -10.109 1.00 41.09 475 PRO A C 1
ATOM 3473 O O . PRO A 1 475 ? -53.886 -35.641 -11.081 1.00 41.09 475 PRO A O 1
ATOM 3476 N N . LEU A 1 476 ? -54.543 -36.127 -8.982 1.00 36.19 476 LEU A N 1
ATOM 3477 C CA . LEU A 1 476 ? -53.816 -37.390 -8.845 1.00 36.19 476 LEU A CA 1
ATOM 3478 C C . LEU A 1 476 ? -54.622 -38.496 -9.543 1.00 36.19 476 LEU A C 1
ATOM 3480 O O . LEU A 1 476 ? -55.785 -38.708 -9.216 1.00 36.19 476 LEU A O 1
ATOM 3484 N N . SER A 1 477 ? -54.017 -39.189 -10.507 1.00 33.38 477 SER A N 1
ATOM 3485 C CA . SER A 1 477 ? -54.585 -40.403 -11.115 1.00 33.38 477 SER A CA 1
ATOM 3486 C C . SER A 1 477 ? -53.780 -41.614 -10.623 1.00 33.38 477 SER A C 1
ATOM 3488 O O . SER A 1 477 ? -52.557 -41.571 -10.762 1.00 33.38 477 SER A O 1
ATOM 3490 N N . PRO A 1 478 ? -54.407 -42.648 -10.033 1.00 38.34 478 PRO A N 1
ATOM 3491 C CA . PRO A 1 478 ? -53.715 -43.840 -9.546 1.00 38.34 478 PRO A CA 1
ATOM 3492 C C . PRO A 1 478 ? -53.532 -44.916 -10.633 1.00 38.34 478 PRO A C 1
ATOM 3494 O O . PRO A 1 478 ? -54.214 -44.916 -11.658 1.00 38.34 478 PRO A O 1
ATOM 3497 N N . ASP A 1 479 ? -52.593 -45.822 -10.356 1.00 41.78 479 ASP A N 1
ATOM 3498 C CA . ASP A 1 479 ? -52.156 -46.978 -11.148 1.00 41.78 479 ASP A CA 1
ATOM 3499 C C . ASP A 1 479 ? -53.282 -47.861 -11.717 1.00 41.78 479 ASP A C 1
ATOM 3501 O O . ASP A 1 479 ? -54.257 -48.170 -11.033 1.00 41.78 479 ASP A O 1
ATOM 3505 N N . SER A 1 480 ? -53.089 -48.383 -12.935 1.00 35.22 480 SER A N 1
ATOM 3506 C CA . SER A 1 480 ? -53.638 -49.691 -13.344 1.00 35.22 480 SER A CA 1
ATOM 3507 C C . SER A 1 480 ? -52.920 -50.276 -14.576 1.00 35.22 480 SER A C 1
ATOM 3509 O O . SER A 1 480 ? -52.747 -49.609 -15.593 1.00 35.22 480 SER A O 1
ATOM 3511 N N . CYS A 1 481 ? -52.500 -51.545 -14.459 1.00 31.19 481 CYS A N 1
ATOM 3512 C CA . CYS A 1 481 ? -52.108 -52.441 -15.564 1.00 31.19 481 CYS A CA 1
ATOM 3513 C C . CYS A 1 481 ? -53.336 -52.807 -16.432 1.00 31.19 481 CYS A C 1
ATOM 3515 O O . CYS A 1 481 ? -54.464 -52.639 -15.961 1.00 31.19 481 CYS A O 1
ATOM 3517 N N . PRO A 1 482 ? -53.163 -53.380 -17.646 1.00 39.88 482 PRO A N 1
ATOM 3518 C CA . PRO A 1 482 ? -53.151 -54.851 -17.735 1.00 39.88 482 PRO A CA 1
ATOM 3519 C C . PRO A 1 482 ? -52.296 -55.485 -18.868 1.00 39.88 482 PRO A C 1
ATOM 3521 O O . PRO A 1 482 ? -51.949 -54.858 -19.864 1.00 39.88 482 PRO A O 1
ATOM 3524 N N . VAL A 1 483 ? -52.011 -56.775 -18.647 1.00 30.75 483 VAL A N 1
ATOM 3525 C CA . VAL A 1 483 ? -51.583 -57.889 -19.542 1.00 30.75 483 VAL A CA 1
ATOM 3526 C C . VAL A 1 483 ? -52.850 -58.438 -20.264 1.00 30.75 483 VAL A C 1
ATOM 3528 O O . VAL A 1 483 ? -53.936 -58.150 -19.748 1.00 30.75 483 VAL A O 1
ATOM 3531 N N . PRO A 1 484 ? -52.828 -59.237 -21.363 1.00 47.41 484 PRO A N 1
ATOM 3532 C CA . PRO A 1 484 ? -51.737 -59.999 -21.996 1.00 47.41 484 PRO A CA 1
ATOM 3533 C C . PRO A 1 484 ? -51.227 -59.514 -23.349 1.00 47.41 484 PRO A C 1
ATOM 3535 O O . PRO A 1 484 ? -52.024 -58.979 -24.150 1.00 47.41 484 PRO A O 1
#

Secondary structure (DSSP, 8-state):
-PPPS-PPPPEEEEEEEEEE-TT-EEE--BSSBSPPPPEEEEEEEEEE-TT-EEE--BSSBS-PPPEEEEEEEEEEETT-EEE--BSSBS----EEEEEEEEEEEE-EEEEE-TTS-EEEEESEEEEEB-TT-BS----EEEEEEEEEEETT-EEEEEE-TT-EEE---EEEEEEEEEEEE-EEESSSS-EEE-EEEEEE-TTSEEEE---EEEEEEEEEEETT-EEEEEE-SSSBPP-EEEEEEEEEEEESS-EEEEEBSSSPPPPEEEEEEEEEEEESS-EEEEE--SS-TT----EEEEEEEEEEESS-EEEEE-SSSSS---EEEE-BTTB-EEEE-TT-EEE-SS-EEEETT---------------HHHHS-S-TTS-PPPP-------SS--SSTTSPPP------------------------------------PPPPPP-EEEE-TTS-EEEESS-TTS-S-PPPP--------